Protein AF-A0A7S4QAC3-F1 (afdb_monomer)

Foldseek 3Di:
DVVVVVVVVVVVVVVVVVVVVVVVVVVVVVVVVVVVVVVVVVVVVVVVVVVVVVVVVVVVVVVVVVVVVVVVVVVVVVVVVVVVVVVVVVVVVVVVVVVVVVVVVVVVVVVVVVVVVVVVVVVVVVVVVVVVVVVVVVVVVVVVVVVVVVVVVVVVVVVVVVVVVVVVVVVVVVVVVVVVVVVVVVVVVVVVVVVVVVVVVVVVDPDDDAPCQLPLQKFWFLQCLVPVLQVVCVVLVHHQQDFQVVSLVSPQLVLQQQDQARNPRHGFYFQSNSDDDLLTMHGALEEEQEDSRDGSNQVSQQLVVVCVVVVHDSSNHGYHYCSRSDRVNVCVVCVVVVHHDDPVVVVVSLLCNQQVNQEYEYEQEALLARVCLQALSSLLSQLSQPLVPNVRHNYHYTYGPVNLVVVLVDVLVDPCVVVVSSLVNLLPRALVNHDDPDPVNSVVSCVVSCVRQRRVVSSVVSSVVSVVNVVVSVVVSVVVCVVVVSDD

Organism: NCBI:txid311494

Sequence (488 aa):
IAGLEAQLMEQHGAAEVAVESAAAARARLEASEGEKRNLQAHGMELRLRAEALEAQCTRESEVTRRARLEAEERAARVQVAEAELQRQRAAARAEAAEMECRLATCRENAARDLDCHKEAAGRVVQERSRVAAEAEARAKKAARLEEEEKKTAAAEAEVATRLLESEAVLARQHEATKVEMANYAERLQATQAQNAALEAKLDGCAHHFDPSWGDPLRGVSVHHLSAGLMERVKSAGLGSEHRVHEIELAICRTKGASVECPRDGKLGAAYVDTLHGRDHVGLATHLLSHSWDHRIGDVVEAMEEFCHDAGLDPRRTYIWLGFLCTNWARMSSRQEAGERRPFQEFQAEIMLRIQGIGKVLSLVGSWRAPECLSRLWCVAELCSAISLGREACQVTLLLQPAEHQRLRQQLRACNGDAIAAAWRAMQQFSLDTARSSSLEDRELLLRKIDEDQGLKNVGGTLTRHLLLWFAHLLGDTLQQLVAAGEVA

Structure (mmCIF, N/CA/C/O backbone):
data_AF-A0A7S4QAC3-F1
#
_entry.id   AF-A0A7S4QAC3-F1
#
loop_
_atom_site.group_PDB
_atom_site.id
_atom_site.type_symbol
_atom_site.label_atom_id
_atom_site.label_alt_id
_atom_site.label_comp_id
_atom_site.label_asym_id
_atom_site.label_entity_id
_atom_site.label_seq_id
_atom_site.pdbx_PDB_ins_code
_atom_site.Cartn_x
_atom_site.Cartn_y
_atom_site.Cartn_z
_atom_site.occupancy
_atom_site.B_iso_or_equiv
_atom_site.auth_seq_id
_atom_site.auth_comp_id
_atom_site.auth_asym_id
_atom_site.auth_atom_id
_atom_site.pdbx_PDB_model_num
ATOM 1 N N . ILE A 1 1 ? -74.826 -45.203 224.767 1.00 51.59 1 ILE A N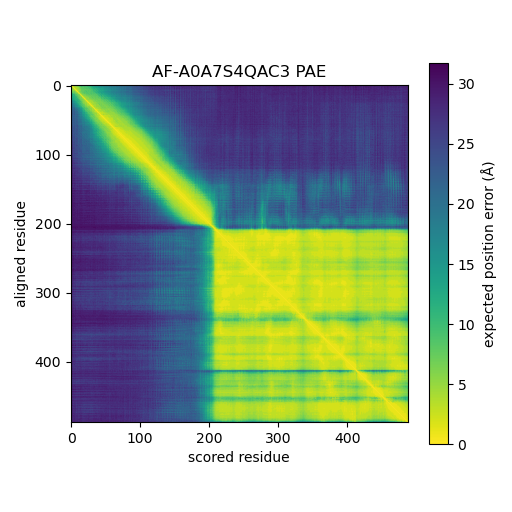 1
ATOM 2 C CA . ILE A 1 1 ? -75.674 -44.713 223.648 1.00 51.59 1 ILE A CA 1
ATOM 3 C C . ILE A 1 1 ? -75.099 -43.422 223.061 1.00 51.59 1 ILE A C 1
ATOM 5 O O . ILE A 1 1 ? -74.861 -43.411 221.865 1.00 51.59 1 ILE A O 1
ATOM 9 N N . ALA A 1 2 ? -74.665 -42.456 223.883 1.00 50.78 2 ALA A N 1
ATOM 10 C CA . ALA A 1 2 ? -73.867 -41.280 223.474 1.00 50.78 2 ALA A CA 1
ATOM 11 C C . ALA A 1 2 ? -72.526 -41.558 222.729 1.00 50.78 2 ALA A C 1
ATOM 13 O O . ALA A 1 2 ? -71.827 -40.626 222.361 1.00 50.78 2 ALA A O 1
ATOM 14 N N . GLY A 1 3 ? -72.144 -42.821 222.498 1.00 50.69 3 GLY A N 1
ATOM 15 C CA . GLY A 1 3 ? -70.965 -43.197 221.699 1.00 50.69 3 GLY A CA 1
ATOM 16 C C . GLY A 1 3 ? -71.278 -43.560 220.242 1.00 50.69 3 GLY A C 1
ATOM 17 O O . GLY A 1 3 ? -70.367 -43.600 219.426 1.00 50.69 3 GLY A O 1
ATOM 18 N N . LEU A 1 4 ? -72.550 -43.801 219.897 1.00 51.94 4 LEU A N 1
ATOM 19 C CA . LEU A 1 4 ? -72.959 -44.149 218.528 1.00 51.94 4 LEU A CA 1
ATOM 20 C C . LEU A 1 4 ? -73.254 -42.912 217.659 1.00 51.94 4 LEU A C 1
ATOM 22 O O . LEU A 1 4 ? -73.253 -43.018 216.438 1.00 51.94 4 LEU A O 1
ATOM 26 N N . GLU A 1 5 ? -73.426 -41.733 218.263 1.00 54.00 5 GLU A N 1
ATOM 27 C CA . GLU A 1 5 ? -73.627 -40.465 217.539 1.00 54.00 5 GLU A CA 1
ATOM 28 C C . GLU A 1 5 ? -72.320 -39.873 216.979 1.00 54.00 5 GLU A C 1
ATOM 30 O O . GLU A 1 5 ? -72.359 -39.100 216.027 1.00 54.00 5 GLU A O 1
ATOM 35 N N . ALA A 1 6 ? -71.153 -40.278 217.492 1.00 56.00 6 ALA A N 1
ATOM 36 C CA . ALA A 1 6 ? -69.864 -39.764 217.020 1.00 56.00 6 ALA A CA 1
ATOM 37 C C . ALA A 1 6 ? -69.339 -40.480 215.758 1.00 56.00 6 ALA A C 1
ATOM 39 O O . ALA A 1 6 ? -68.629 -39.873 214.965 1.00 56.00 6 ALA A O 1
ATOM 40 N N . GLN A 1 7 ? -69.712 -41.744 215.527 1.00 52.94 7 GLN A N 1
ATOM 41 C CA . GLN A 1 7 ? -69.170 -42.548 214.419 1.00 52.94 7 GLN A CA 1
ATOM 42 C C . GLN A 1 7 ? -69.950 -42.412 213.099 1.00 52.94 7 GLN A C 1
ATOM 44 O O . GLN A 1 7 ? -69.405 -42.699 212.035 1.00 52.94 7 GLN A O 1
ATOM 49 N N . LEU A 1 8 ? -71.205 -41.947 213.136 1.00 51.81 8 LEU A N 1
ATOM 50 C CA . LEU A 1 8 ? -72.026 -41.795 211.926 1.00 51.81 8 LEU A CA 1
ATOM 51 C C . LEU A 1 8 ? -71.772 -40.466 211.186 1.00 51.81 8 LEU A C 1
ATOM 53 O O . LEU A 1 8 ? -71.942 -40.397 209.972 1.00 51.81 8 LEU A O 1
ATOM 57 N N . MET A 1 9 ? -71.316 -39.426 211.894 1.00 55.16 9 MET A N 1
ATOM 58 C CA . MET A 1 9 ? -70.971 -38.125 211.299 1.00 55.16 9 MET A CA 1
ATOM 59 C C . MET A 1 9 ? -69.682 -38.180 210.461 1.00 55.16 9 MET A C 1
ATOM 61 O O . MET A 1 9 ? -69.537 -37.423 209.505 1.00 55.16 9 MET A O 1
ATOM 65 N N . GLU A 1 10 ? -68.761 -39.098 210.766 1.00 52.75 10 GLU A N 1
ATOM 66 C CA . GLU A 1 10 ? -67.464 -39.182 210.080 1.00 52.75 10 GLU A CA 1
ATOM 67 C C . GLU A 1 10 ? -67.541 -39.949 208.744 1.00 52.75 10 GLU A C 1
ATOM 69 O O . GLU A 1 10 ? -66.773 -39.676 207.824 1.00 52.75 10 GLU A O 1
ATOM 74 N N . GLN A 1 11 ? -68.515 -40.854 208.572 1.00 50.34 11 GLN A N 1
ATOM 75 C CA . GLN A 1 11 ? -68.641 -41.643 207.338 1.00 50.34 11 GLN A CA 1
ATOM 76 C C . GLN A 1 11 ? -69.409 -40.949 206.202 1.00 50.34 11 GLN A C 1
ATOM 78 O O . GLN A 1 11 ? -69.238 -41.336 205.047 1.00 50.34 11 GLN A O 1
ATOM 83 N N . HIS A 1 12 ? -70.190 -39.897 206.469 1.00 50.69 12 HIS A N 1
ATOM 84 C CA . HIS A 1 12 ? -70.908 -39.188 205.400 1.00 50.69 12 HIS A CA 1
ATOM 85 C C . HIS A 1 12 ? -70.096 -38.064 204.735 1.00 50.69 12 HIS A C 1
ATOM 87 O O . HIS A 1 12 ? -70.297 -37.804 203.549 1.00 50.69 12 HIS A O 1
ATOM 93 N N . GLY A 1 13 ? -69.116 -37.474 205.431 1.00 51.25 13 GLY A N 1
ATOM 94 C CA . GLY A 1 13 ? -68.234 -36.446 204.856 1.00 51.25 13 GLY A CA 1
ATOM 95 C C . GLY A 1 13 ? -67.302 -36.961 203.748 1.00 51.25 13 GLY A C 1
ATOM 96 O O . GLY A 1 13 ? -66.882 -36.196 202.884 1.00 51.25 13 GLY A O 1
ATOM 97 N N . ALA A 1 14 ? -67.015 -38.267 203.712 1.00 50.25 14 ALA A N 1
ATOM 98 C CA . ALA A 1 14 ? -66.154 -38.866 202.689 1.00 50.25 14 ALA A CA 1
ATOM 99 C C . ALA A 1 14 ? -66.867 -39.122 201.344 1.00 50.25 14 ALA A C 1
ATOM 101 O O . ALA A 1 14 ? -66.206 -39.234 200.312 1.00 50.25 14 ALA A O 1
ATOM 102 N N . ALA A 1 15 ? -68.204 -39.197 201.326 1.00 52.09 15 ALA A N 1
ATOM 103 C CA . ALA A 1 15 ? -68.964 -39.468 200.103 1.00 52.09 15 ALA A CA 1
ATOM 104 C C . ALA A 1 15 ? -69.148 -38.218 199.220 1.00 52.09 15 ALA A C 1
ATOM 106 O O . ALA A 1 15 ? -69.211 -38.336 197.998 1.00 52.09 15 ALA A O 1
ATOM 107 N N . GLU A 1 16 ? -69.179 -37.021 199.810 1.00 51.06 16 GLU A N 1
ATOM 108 C CA . GLU A 1 16 ? -69.412 -35.769 199.074 1.00 51.06 16 GLU A CA 1
ATOM 109 C C . GLU A 1 16 ? -68.181 -35.326 198.262 1.00 51.06 16 GLU A C 1
ATOM 111 O O . GLU A 1 16 ? -68.302 -34.926 197.103 1.00 51.06 16 GLU A O 1
ATOM 116 N N . VAL A 1 17 ? -66.973 -35.540 198.798 1.00 57.59 17 VAL A N 1
ATOM 117 C CA . VAL A 1 17 ? -65.708 -35.209 198.111 1.00 57.59 17 VAL A CA 1
ATOM 118 C C . VAL A 1 17 ? -65.486 -36.072 196.853 1.00 57.59 17 VAL A C 1
ATOM 120 O O . VAL A 1 17 ? -64.860 -35.632 195.885 1.00 57.59 17 VAL A O 1
ATOM 123 N N . ALA A 1 18 ? -66.036 -37.291 196.810 1.00 55.91 18 ALA A N 1
ATOM 124 C CA . ALA A 1 18 ? -65.926 -38.170 195.644 1.00 55.91 18 ALA A CA 1
ATOM 125 C C . ALA A 1 18 ? -66.819 -37.728 194.465 1.00 55.91 18 ALA A C 1
ATOM 127 O O . ALA A 1 18 ? -66.463 -37.963 193.307 1.00 55.91 18 ALA A O 1
ATOM 128 N N . VAL A 1 19 ? -67.944 -37.054 194.733 1.00 58.47 19 VAL A N 1
ATOM 129 C CA . VAL A 1 19 ? -68.873 -36.585 193.689 1.00 58.47 19 VAL A CA 1
ATOM 130 C C . VAL A 1 19 ? -68.345 -35.322 192.997 1.00 58.47 19 VAL A C 1
ATOM 132 O O . VAL A 1 19 ? -68.419 -35.228 191.770 1.00 58.47 19 VAL A O 1
ATOM 135 N N . GLU A 1 20 ? -67.717 -34.395 193.730 1.00 57.16 20 GLU A N 1
ATOM 136 C CA . GLU A 1 20 ? -67.119 -33.187 193.131 1.00 57.16 20 GLU A CA 1
ATOM 137 C C . GLU A 1 20 ? -65.910 -33.501 192.227 1.00 57.16 20 GLU A C 1
ATOM 139 O O . GLU A 1 20 ? -65.733 -32.882 191.173 1.00 57.16 20 GLU A O 1
ATOM 144 N N . SER A 1 21 ? -65.116 -34.524 192.567 1.00 55.69 21 SER A N 1
ATOM 145 C CA . SER A 1 21 ? -63.959 -34.944 191.760 1.00 55.69 21 SER A CA 1
ATOM 146 C C . SER A 1 21 ? -64.363 -35.547 190.401 1.00 55.69 21 SER A C 1
ATOM 148 O O . SER A 1 21 ? -63.720 -35.291 189.376 1.00 55.69 21 SER A O 1
ATOM 150 N N . ALA A 1 22 ? -65.484 -36.277 190.345 1.00 57.09 22 ALA A N 1
ATOM 151 C CA . ALA A 1 22 ? -66.006 -36.848 189.101 1.00 57.09 22 ALA A CA 1
ATOM 152 C C . ALA A 1 22 ? -66.563 -35.777 188.138 1.00 57.09 22 ALA A C 1
ATOM 154 O O . ALA A 1 22 ? -66.416 -35.903 186.918 1.00 57.09 22 ALA A O 1
ATOM 155 N N . ALA A 1 23 ? -67.146 -34.692 188.664 1.00 58.56 23 ALA A N 1
ATOM 156 C CA . ALA A 1 23 ? -67.636 -33.576 187.853 1.00 58.56 23 ALA A CA 1
ATOM 157 C C . ALA A 1 23 ? -66.485 -32.787 187.192 1.00 58.56 23 ALA A C 1
ATOM 159 O O . ALA A 1 23 ? -66.564 -32.442 186.010 1.00 58.56 23 ALA A O 1
ATOM 160 N N . ALA A 1 24 ? -65.374 -32.581 187.909 1.00 59.12 24 ALA A N 1
ATOM 161 C CA . ALA A 1 24 ? -64.202 -31.876 187.384 1.00 59.12 24 ALA A CA 1
ATOM 162 C C . ALA A 1 24 ? -63.477 -32.647 186.259 1.00 59.12 24 ALA A C 1
ATOM 164 O O . ALA A 1 24 ? -62.939 -32.034 185.333 1.00 59.12 24 ALA A O 1
ATOM 165 N N . ALA A 1 25 ? -63.480 -33.985 186.299 1.00 59.16 25 ALA A N 1
ATOM 166 C CA . ALA A 1 25 ? -62.875 -34.814 185.254 1.00 59.16 25 ALA A CA 1
ATOM 167 C C . ALA A 1 25 ? -63.667 -34.776 183.932 1.00 59.16 25 ALA A C 1
ATOM 169 O O . ALA A 1 25 ? -63.069 -34.750 182.854 1.00 59.16 25 ALA A O 1
ATOM 170 N N . ARG A 1 26 ? -65.005 -34.711 184.001 1.00 62.12 26 ARG A N 1
ATOM 171 C CA . ARG A 1 26 ? -65.877 -34.693 182.814 1.00 62.12 26 ARG A CA 1
ATOM 172 C C . ARG A 1 26 ? -65.763 -33.383 182.025 1.00 62.12 26 ARG A C 1
ATOM 174 O O . ARG A 1 26 ? -65.645 -33.420 180.804 1.00 62.12 26 ARG A O 1
ATOM 181 N N . ALA A 1 27 ? -65.661 -32.250 182.723 1.00 61.59 27 ALA A N 1
ATOM 182 C CA . ALA A 1 27 ? -65.486 -30.936 182.098 1.00 61.59 27 ALA A CA 1
ATOM 183 C C . ALA A 1 27 ? -64.154 -30.798 181.327 1.00 61.59 27 ALA A C 1
ATOM 185 O O . ALA A 1 27 ? -64.095 -30.132 180.293 1.00 61.59 27 ALA A O 1
ATOM 186 N N . ARG A 1 28 ? -63.076 -31.456 181.787 1.00 63.94 28 ARG A N 1
ATOM 187 C CA . ARG A 1 28 ? -61.772 -31.432 181.094 1.00 63.94 28 ARG A CA 1
ATOM 188 C C . ARG A 1 28 ? -61.773 -32.239 179.793 1.00 63.94 28 ARG A C 1
ATOM 190 O O . ARG A 1 28 ? -61.065 -31.870 178.860 1.00 63.94 28 ARG A O 1
ATOM 197 N N . LEU A 1 29 ? -62.567 -33.310 179.717 1.00 60.97 29 LEU A N 1
ATOM 198 C CA . LEU A 1 29 ? -62.671 -34.128 178.506 1.00 60.97 29 LEU A CA 1
ATOM 199 C C . LEU A 1 29 ? -63.450 -33.396 177.400 1.00 60.97 29 LEU A C 1
ATOM 201 O O . LEU A 1 29 ? -63.013 -33.371 176.252 1.00 60.97 29 LEU A O 1
ATOM 205 N N . GLU A 1 30 ? -64.551 -32.731 177.759 1.00 64.88 30 GLU A N 1
ATOM 206 C CA . GLU A 1 30 ? -65.382 -31.975 176.810 1.00 64.88 30 GLU A CA 1
ATOM 207 C C . GLU A 1 30 ? -64.646 -30.751 176.233 1.00 64.88 30 GLU A C 1
ATOM 209 O O . GLU A 1 30 ? -64.764 -30.463 175.039 1.00 64.88 30 GLU A O 1
ATOM 214 N N . ALA A 1 31 ? -63.804 -30.081 177.031 1.00 62.00 31 ALA A N 1
ATOM 215 C CA . ALA A 1 31 ? -62.951 -28.994 176.545 1.00 62.00 31 ALA A CA 1
ATOM 216 C C . ALA A 1 31 ? -61.901 -29.476 175.518 1.00 62.00 31 ALA A C 1
ATOM 218 O O . ALA A 1 31 ? -61.673 -28.812 174.505 1.00 62.00 31 ALA A O 1
ATOM 219 N N . SER A 1 32 ? -61.312 -30.660 175.733 1.00 64.00 32 SER A N 1
ATOM 220 C CA . SER A 1 32 ? -60.318 -31.250 174.823 1.00 64.00 32 SER A CA 1
ATOM 221 C C . SER A 1 32 ? -60.924 -31.682 173.480 1.00 64.00 32 SER A C 1
ATOM 223 O O . SER A 1 32 ? -60.306 -31.500 172.427 1.00 64.00 32 SER A O 1
ATOM 225 N N . GLU A 1 33 ? -62.153 -32.207 173.479 1.00 64.50 33 GLU A N 1
ATOM 226 C CA . GLU A 1 33 ? -62.842 -32.579 172.238 1.00 64.50 33 GLU A CA 1
ATOM 227 C C . GLU A 1 33 ? -63.283 -31.360 171.411 1.00 64.50 33 GLU A C 1
ATOM 229 O O . GLU A 1 33 ? -63.242 -31.409 170.176 1.00 64.50 33 GLU A O 1
ATOM 234 N N . GLY A 1 34 ? -63.642 -30.249 172.064 1.00 63.84 34 GLY A N 1
ATOM 235 C CA . GLY A 1 34 ? -63.951 -28.982 171.394 1.00 63.84 34 GLY A CA 1
ATOM 236 C C . GLY A 1 34 ? -62.744 -28.385 170.661 1.00 63.84 34 GLY A C 1
ATOM 237 O O . GLY A 1 34 ? -62.855 -27.971 169.504 1.00 63.84 34 GLY A O 1
ATOM 238 N N . GLU A 1 35 ? -61.568 -28.415 171.289 1.00 65.25 35 GLU A N 1
ATOM 239 C CA . GLU A 1 35 ? -60.322 -27.906 170.700 1.00 65.25 35 GLU A CA 1
ATOM 240 C C . GLU A 1 35 ? -59.874 -28.749 169.492 1.00 65.25 35 GLU A C 1
ATOM 242 O O . GLU A 1 35 ? -59.472 -28.217 168.453 1.00 65.25 35 GLU A O 1
ATOM 247 N N . LYS A 1 36 ? -60.061 -30.074 169.567 1.00 61.56 36 LYS A N 1
ATOM 248 C CA . LYS A 1 36 ? -59.749 -31.002 168.470 1.00 61.56 36 LYS A CA 1
ATOM 249 C C . LYS A 1 36 ? -60.641 -30.786 167.239 1.00 61.56 36 LYS A C 1
ATOM 251 O O . LYS A 1 36 ? -60.153 -30.872 166.111 1.00 61.56 36 LYS A O 1
ATOM 256 N N . ARG A 1 37 ? -61.926 -30.458 167.440 1.00 67.06 37 ARG A N 1
ATOM 257 C CA . ARG A 1 37 ? -62.859 -30.119 166.346 1.00 67.06 37 ARG A CA 1
ATOM 258 C C . ARG A 1 37 ? -62.515 -28.782 165.688 1.00 67.06 37 ARG A C 1
ATOM 260 O O . ARG A 1 37 ? -62.555 -28.696 164.462 1.00 67.06 37 ARG A O 1
ATOM 267 N N . ASN A 1 38 ? -62.108 -27.776 166.465 1.00 64.81 38 ASN A N 1
ATOM 268 C CA . ASN A 1 38 ? -61.685 -26.482 165.918 1.00 64.81 38 ASN A CA 1
ATOM 269 C C . ASN A 1 38 ? -60.396 -26.588 165.088 1.00 64.81 38 ASN A C 1
ATOM 271 O O . ASN A 1 38 ? -60.313 -26.009 164.005 1.00 64.81 38 ASN A O 1
ATOM 275 N N . LEU A 1 39 ? -59.419 -27.385 165.533 1.00 66.81 39 LEU A N 1
ATOM 276 C CA . LEU A 1 39 ? -58.182 -27.613 164.775 1.00 66.81 39 LEU A CA 1
ATOM 277 C C . LEU A 1 39 ? -58.425 -28.381 163.463 1.00 66.81 39 LEU A C 1
ATOM 279 O O . LEU A 1 39 ? -57.801 -28.068 162.449 1.00 66.81 39 LEU A O 1
ATOM 283 N N . GLN A 1 40 ? -59.359 -29.342 163.442 1.00 67.56 40 GLN A N 1
ATOM 284 C CA . GLN A 1 40 ? -59.751 -30.029 162.204 1.00 67.56 40 GLN A CA 1
ATOM 285 C C . GLN A 1 40 ? -60.480 -29.106 161.218 1.00 67.56 40 GLN A C 1
ATOM 287 O O . GLN A 1 40 ? -60.179 -29.149 160.024 1.00 67.56 40 GLN A O 1
ATOM 292 N N . ALA A 1 41 ? -61.389 -28.250 161.697 1.00 68.00 41 ALA A N 1
ATOM 293 C CA . ALA A 1 41 ? -62.085 -27.283 160.848 1.00 68.00 41 ALA A CA 1
ATOM 294 C C . ALA A 1 41 ? -61.111 -26.258 160.237 1.00 68.00 41 ALA A C 1
ATOM 296 O O . ALA A 1 41 ? -61.147 -26.014 159.031 1.00 68.00 41 ALA A O 1
ATOM 297 N N . HIS A 1 42 ? -60.173 -25.739 161.037 1.00 70.12 42 HIS A N 1
ATOM 298 C CA . HIS A 1 42 ? -59.174 -24.780 160.563 1.00 70.12 42 HIS A CA 1
ATOM 299 C C . HIS A 1 42 ? -58.178 -25.403 159.567 1.00 70.12 42 HIS A C 1
ATOM 301 O O . HIS A 1 42 ? -57.817 -24.784 158.566 1.00 70.12 42 HIS A O 1
ATOM 307 N N . GLY A 1 43 ? -57.784 -26.666 159.777 1.00 68.38 43 GLY A N 1
ATOM 308 C CA . GLY A 1 43 ? -56.949 -27.403 158.824 1.00 68.38 43 GLY A CA 1
ATOM 309 C C . GLY A 1 43 ? -57.633 -27.644 157.470 1.00 68.38 43 GLY A C 1
ATOM 310 O O . GLY A 1 43 ? -56.972 -27.615 156.430 1.00 68.38 43 GLY A O 1
ATOM 311 N N . MET A 1 44 ? -58.954 -27.842 157.464 1.00 73.62 44 MET A N 1
ATOM 312 C CA . MET A 1 44 ? -59.734 -28.012 156.234 1.00 73.62 44 MET A CA 1
ATOM 313 C C . MET A 1 44 ? -59.889 -26.689 155.469 1.00 73.62 44 MET A C 1
ATOM 315 O O . MET A 1 44 ? -59.743 -26.668 154.247 1.00 73.62 44 MET A O 1
ATOM 319 N N . GLU A 1 45 ? -60.093 -25.577 156.179 1.00 77.50 45 GLU A N 1
ATOM 320 C CA . GLU A 1 45 ? -60.160 -24.236 155.585 1.00 77.50 45 GLU A CA 1
ATOM 321 C C . GLU A 1 45 ? -58.830 -23.828 154.927 1.00 77.50 45 GLU A C 1
ATOM 323 O O . GLU A 1 45 ? -58.819 -23.312 153.808 1.00 77.50 45 GLU A O 1
ATOM 328 N N . LEU A 1 46 ? -57.695 -24.123 155.572 1.00 74.31 46 LEU A N 1
ATOM 329 C CA . LEU A 1 46 ? -56.368 -23.845 155.014 1.00 74.31 46 LEU A CA 1
ATOM 330 C C . LEU A 1 46 ? -56.064 -24.681 153.762 1.00 74.31 46 LEU A C 1
ATOM 332 O O . LEU A 1 46 ? -55.469 -24.151 152.823 1.00 74.31 46 LEU A O 1
ATOM 336 N N . ARG A 1 47 ? -56.507 -25.947 153.702 1.00 73.69 47 ARG A N 1
ATOM 337 C CA . ARG A 1 47 ? -56.391 -26.769 152.481 1.00 73.69 47 ARG A CA 1
ATOM 338 C C . ARG A 1 47 ? -57.206 -26.200 151.327 1.00 73.69 47 ARG A C 1
ATOM 340 O O . ARG A 1 47 ? -56.660 -26.032 150.243 1.00 73.69 47 ARG A O 1
ATOM 347 N N . LEU A 1 48 ? -58.463 -25.831 151.572 1.00 77.06 48 LEU A N 1
ATOM 348 C CA . LEU A 1 48 ? -59.317 -25.232 150.542 1.00 77.06 48 LEU A CA 1
ATOM 349 C C . LEU A 1 48 ? -58.753 -23.894 150.038 1.00 77.06 48 LEU A C 1
ATOM 351 O O . LEU A 1 48 ? -58.826 -23.603 148.845 1.00 77.06 48 LEU A O 1
ATOM 355 N N . ARG A 1 49 ? -58.135 -23.092 150.917 1.00 74.19 49 ARG A N 1
ATOM 356 C CA . ARG A 1 49 ? -57.434 -21.860 150.517 1.00 74.19 49 ARG A CA 1
ATOM 357 C C . ARG A 1 49 ? -56.180 -22.127 149.686 1.00 74.19 49 ARG A C 1
ATOM 359 O O . ARG A 1 49 ? -55.942 -21.393 148.731 1.00 74.19 49 ARG A O 1
ATOM 366 N N . ALA A 1 50 ? -55.397 -23.148 150.029 1.00 71.31 50 ALA A N 1
ATOM 367 C CA . ALA A 1 50 ? -54.215 -23.531 149.261 1.00 71.31 50 ALA A CA 1
ATOM 368 C C . ALA A 1 50 ? -54.595 -24.025 147.854 1.00 71.31 50 ALA A C 1
ATOM 370 O O . ALA A 1 50 ? -54.041 -23.537 146.873 1.00 71.31 50 ALA A O 1
ATOM 371 N N . GLU A 1 51 ? -55.608 -24.891 147.747 1.00 76.38 51 GLU A N 1
ATOM 372 C CA . GLU A 1 51 ? -56.130 -25.381 146.463 1.00 76.38 51 GLU A CA 1
ATOM 373 C C . GLU A 1 51 ? -56.719 -24.243 145.610 1.00 76.38 51 GLU A C 1
ATOM 375 O O . GLU A 1 51 ? -56.507 -24.189 144.397 1.00 76.38 51 GLU A O 1
ATOM 380 N N . ALA A 1 52 ? -57.411 -23.279 146.231 1.00 72.75 52 ALA A N 1
ATOM 381 C CA . ALA A 1 52 ? -57.934 -22.108 145.530 1.00 72.75 52 ALA A CA 1
ATOM 382 C C . ALA A 1 52 ? -56.819 -21.195 144.985 1.00 72.75 52 ALA A C 1
ATOM 384 O O . ALA A 1 52 ? -56.923 -20.716 143.854 1.00 72.75 52 ALA A O 1
ATOM 385 N N . LEU A 1 53 ? -55.746 -20.979 145.755 1.00 74.38 53 LEU A N 1
ATOM 386 C CA . LEU A 1 53 ? -54.586 -20.189 145.325 1.00 74.38 53 LEU A CA 1
ATOM 387 C C . LEU A 1 53 ? -53.792 -20.890 144.217 1.00 74.38 53 LEU A C 1
ATOM 389 O O . LEU A 1 53 ? -53.367 -20.239 143.264 1.00 74.38 53 LEU A O 1
ATOM 393 N N . GLU A 1 54 ? -53.641 -22.212 144.284 1.00 72.88 54 GLU A N 1
ATOM 394 C CA . GLU A 1 54 ? -52.983 -23.004 143.241 1.00 72.88 54 GLU A CA 1
ATOM 395 C C . GLU A 1 54 ? -53.797 -22.995 141.934 1.00 72.88 54 GLU A C 1
ATOM 397 O O . GLU A 1 54 ? -53.256 -22.767 140.847 1.00 72.88 54 GLU A O 1
ATOM 402 N N . ALA A 1 55 ? -55.126 -23.102 142.031 1.00 71.50 55 ALA A N 1
ATOM 403 C CA . ALA A 1 55 ? -56.032 -22.957 140.892 1.00 71.50 55 ALA A CA 1
ATOM 404 C C . ALA A 1 55 ? -56.060 -21.525 140.319 1.00 71.50 55 ALA A C 1
ATOM 406 O O . ALA A 1 55 ? -56.325 -21.347 139.126 1.00 71.50 55 ALA A O 1
ATOM 407 N N . GLN A 1 56 ? -55.814 -20.499 141.140 1.00 75.62 56 GLN A N 1
ATOM 408 C CA . GLN A 1 56 ? -55.694 -19.112 140.685 1.00 75.62 56 GLN A CA 1
ATOM 409 C C . GLN A 1 56 ? -54.357 -18.874 139.970 1.00 75.62 56 GLN A C 1
ATOM 411 O O . GLN A 1 56 ? -54.351 -18.351 138.857 1.00 75.62 56 GLN A O 1
ATOM 416 N N . CYS A 1 57 ? -53.246 -19.343 140.543 1.00 72.00 57 CYS A N 1
ATOM 417 C CA . CYS A 1 57 ? -51.911 -19.240 139.951 1.00 72.00 57 CYS A CA 1
ATOM 418 C C . CYS A 1 57 ? -51.835 -19.964 138.594 1.00 72.00 57 CYS A C 1
ATOM 420 O O . CYS A 1 57 ? -51.284 -19.443 137.622 1.00 72.00 57 CYS A O 1
ATOM 422 N N . THR A 1 58 ? -52.482 -21.129 138.484 1.00 74.12 58 THR A N 1
ATOM 423 C CA . THR A 1 58 ? -52.562 -21.882 137.223 1.00 74.12 58 THR A CA 1
ATOM 424 C C . THR A 1 58 ? -53.337 -21.104 136.153 1.00 74.12 58 THR A C 1
ATOM 426 O O . THR A 1 58 ? -52.878 -20.996 135.016 1.00 74.12 58 THR A O 1
ATOM 429 N N . ARG A 1 59 ? -54.464 -20.474 136.516 1.00 74.88 59 ARG A N 1
ATOM 430 C CA . ARG A 1 59 ? -55.253 -19.639 135.595 1.00 74.88 59 ARG A CA 1
ATOM 431 C C . ARG A 1 59 ? -54.503 -18.383 135.149 1.00 74.88 59 ARG A C 1
ATOM 433 O O . ARG A 1 59 ? -54.534 -18.052 133.967 1.00 74.88 59 ARG A O 1
ATOM 440 N N . GLU A 1 60 ? -53.801 -17.706 136.053 1.00 73.69 60 GLU A N 1
ATOM 441 C CA . GLU A 1 60 ? -52.989 -16.527 135.717 1.00 73.69 60 GLU A CA 1
ATOM 442 C C . GLU A 1 60 ? -51.802 -16.892 134.804 1.00 73.69 60 GLU A C 1
ATOM 444 O O . GLU A 1 60 ? -51.508 -16.177 133.838 1.00 73.69 60 GLU A O 1
ATOM 449 N N . SER A 1 61 ? -51.179 -18.053 135.032 1.00 75.81 61 SER A N 1
ATOM 450 C CA . SER A 1 61 ? -50.131 -18.608 134.166 1.00 75.81 61 SER A CA 1
ATOM 451 C C . SER A 1 61 ? -50.651 -18.946 132.761 1.00 75.81 61 SER A C 1
ATOM 453 O O . SER A 1 61 ? -50.024 -18.592 131.758 1.00 75.81 61 SER A O 1
ATOM 455 N N . GLU A 1 62 ? -51.837 -19.551 132.653 1.00 78.56 62 GLU A N 1
ATOM 456 C CA . GLU A 1 62 ? -52.458 -19.866 131.361 1.00 78.56 62 GLU A CA 1
ATOM 457 C C . GLU A 1 62 ? -52.874 -18.618 130.578 1.00 78.56 62 GLU A C 1
ATOM 459 O O . GLU A 1 62 ? -52.639 -18.555 129.368 1.00 78.56 62 GLU A O 1
ATOM 464 N N . VAL A 1 63 ? -53.434 -17.606 131.250 1.00 80.00 63 VAL A N 1
ATOM 465 C CA . VAL A 1 63 ? -53.775 -16.316 130.629 1.00 80.00 63 VAL A CA 1
ATOM 466 C C . VAL A 1 63 ? -52.516 -15.627 130.103 1.00 80.00 63 VAL A C 1
ATOM 468 O O . VAL A 1 63 ? -52.496 -15.172 128.959 1.00 80.00 63 VAL A O 1
ATOM 471 N N . THR A 1 64 ? -51.434 -15.625 130.885 1.00 77.88 64 THR A N 1
ATOM 472 C CA . THR A 1 64 ? -50.148 -15.042 130.474 1.00 77.88 64 THR A CA 1
ATOM 473 C C . THR A 1 64 ? -49.539 -15.800 129.292 1.00 77.88 64 THR A C 1
ATOM 475 O O . THR A 1 64 ? -49.067 -15.188 128.331 1.00 77.88 64 THR A O 1
ATOM 478 N N . ARG A 1 65 ? -49.603 -17.139 129.302 1.00 80.75 65 ARG A N 1
ATOM 479 C CA . ARG A 1 65 ? -49.134 -17.976 128.188 1.00 80.75 65 ARG A CA 1
ATOM 480 C C . ARG A 1 65 ? -49.934 -17.719 126.911 1.00 80.75 65 ARG A C 1
ATOM 482 O O . ARG A 1 65 ? -49.348 -17.623 125.835 1.00 80.75 65 ARG A O 1
ATOM 489 N N . ARG A 1 66 ? -51.257 -17.579 127.023 1.00 82.44 66 ARG A N 1
ATOM 490 C CA . ARG A 1 66 ? -52.143 -17.301 125.886 1.00 82.44 66 ARG A CA 1
ATOM 491 C C . ARG A 1 66 ? -51.896 -15.909 125.305 1.00 82.44 66 ARG A C 1
ATOM 493 O O . ARG A 1 66 ? -51.749 -15.789 124.095 1.00 82.44 66 ARG A O 1
ATOM 500 N N . ALA A 1 67 ? -51.735 -14.893 126.153 1.00 80.44 67 ALA A N 1
ATOM 501 C CA . ALA A 1 67 ? -51.386 -13.540 125.721 1.00 80.44 67 ALA A CA 1
ATOM 502 C C . ALA A 1 67 ? -50.023 -13.488 125.006 1.00 80.44 67 ALA A C 1
ATOM 504 O O . ALA A 1 67 ? -49.876 -12.789 124.004 1.00 80.44 67 ALA A O 1
ATOM 505 N N . ARG A 1 68 ? -49.035 -14.263 125.476 1.00 82.69 68 ARG A N 1
ATOM 506 C CA . ARG A 1 68 ? -47.724 -14.367 124.823 1.00 82.69 68 ARG A CA 1
ATOM 507 C C . ARG A 1 68 ? -47.810 -15.025 123.444 1.00 82.69 68 ARG A C 1
ATOM 509 O O . ARG A 1 68 ? -47.234 -14.496 122.501 1.00 82.69 68 ARG A O 1
ATOM 516 N N . LEU A 1 69 ? -48.562 -16.119 123.312 1.00 84.44 69 LEU A N 1
ATOM 517 C CA . LEU A 1 69 ? -48.778 -16.784 122.021 1.00 84.44 69 LEU A CA 1
ATOM 518 C C . LEU A 1 69 ? -49.522 -15.881 121.027 1.00 84.44 69 LEU A C 1
ATOM 520 O O . LEU A 1 69 ? -49.131 -15.799 119.868 1.00 84.44 69 LEU A O 1
ATOM 524 N N . GLU A 1 70 ? -50.542 -15.147 121.478 1.00 86.56 70 GLU A N 1
ATOM 525 C CA . GLU A 1 70 ? -51.254 -14.181 120.632 1.00 86.56 70 GLU A CA 1
ATOM 526 C C . GLU A 1 70 ? -50.352 -13.010 120.202 1.00 86.56 70 GLU A C 1
ATOM 528 O O . GLU A 1 70 ? -50.464 -12.523 119.075 1.00 86.56 70 GLU A O 1
ATOM 533 N N . ALA A 1 71 ? -49.436 -12.561 121.065 1.00 81.69 71 ALA A N 1
ATOM 534 C CA . ALA A 1 71 ? -48.450 -11.539 120.721 1.00 81.69 71 ALA A CA 1
ATOM 535 C C . ALA A 1 71 ? -47.412 -12.052 119.707 1.00 81.69 71 ALA A C 1
ATOM 537 O O . ALA A 1 71 ? -47.102 -11.346 118.747 1.00 81.69 71 ALA A O 1
ATOM 538 N N . GLU A 1 72 ? -46.917 -13.281 119.880 1.00 85.62 72 GLU A N 1
ATOM 539 C CA . GLU A 1 72 ? -45.994 -13.937 118.945 1.00 85.62 72 GLU A CA 1
ATOM 540 C C . GLU A 1 72 ? -46.661 -14.174 117.577 1.00 85.62 72 GLU A C 1
ATOM 542 O O . GLU A 1 72 ? -46.064 -13.884 116.539 1.00 85.62 72 GLU A O 1
ATOM 547 N N . GLU A 1 73 ? -47.931 -14.589 117.549 1.00 88.06 73 GLU A N 1
ATOM 548 C CA . GLU A 1 73 ? -48.692 -14.759 116.307 1.00 88.06 73 GLU A CA 1
ATOM 549 C C . GLU A 1 73 ? -48.933 -13.418 115.592 1.00 88.06 73 GLU A C 1
ATOM 551 O O . GLU A 1 73 ? -48.779 -13.320 114.371 1.00 88.06 73 GLU A O 1
ATOM 556 N N . ARG A 1 74 ? -49.260 -12.350 116.333 1.00 86.38 74 ARG A N 1
ATOM 557 C CA . ARG A 1 74 ? -49.382 -10.998 115.760 1.00 86.38 74 ARG A CA 1
ATOM 558 C C . ARG A 1 74 ? -48.052 -10.501 115.200 1.00 86.38 74 ARG A C 1
ATOM 560 O O . ARG A 1 74 ? -48.043 -9.956 114.098 1.00 86.38 74 ARG A O 1
ATOM 567 N N . ALA A 1 75 ? -46.945 -10.718 115.907 1.00 84.50 75 ALA A N 1
ATOM 568 C CA . ALA A 1 75 ? -45.614 -10.348 115.432 1.00 84.50 75 ALA A CA 1
ATOM 569 C C . ALA A 1 75 ? -45.242 -11.103 114.144 1.00 84.50 75 ALA A C 1
ATOM 571 O O . ALA A 1 75 ? -44.768 -10.487 113.190 1.00 84.50 75 ALA A O 1
ATOM 572 N N . ALA A 1 76 ? -45.538 -12.405 114.067 1.00 85.12 76 ALA A N 1
ATOM 573 C CA . ALA A 1 76 ? -45.317 -13.202 112.863 1.00 85.12 76 ALA A CA 1
ATOM 574 C C . ALA A 1 76 ? -46.154 -12.699 111.671 1.00 85.12 76 ALA A C 1
ATOM 576 O O . ALA A 1 76 ? -45.637 -12.572 110.561 1.00 85.12 76 ALA A O 1
ATOM 577 N N . ARG A 1 77 ? -47.427 -12.337 111.891 1.00 88.19 77 ARG A N 1
ATOM 578 C CA . ARG A 1 77 ? -48.286 -11.759 110.839 1.00 88.19 77 ARG A CA 1
ATOM 579 C C . ARG A 1 77 ? -47.759 -10.416 110.329 1.00 88.19 77 ARG A C 1
ATOM 581 O O . ARG A 1 77 ? -47.796 -10.177 109.125 1.00 88.19 77 ARG A O 1
ATOM 588 N N . VAL A 1 78 ? -47.240 -9.564 111.217 1.00 87.50 78 VAL A N 1
ATOM 589 C CA . VAL A 1 78 ? -46.613 -8.288 110.830 1.00 87.50 78 VAL A CA 1
ATOM 590 C C . VAL A 1 78 ? -45.352 -8.531 110.001 1.00 87.50 78 VAL A C 1
ATOM 592 O O . VAL A 1 78 ? -45.209 -7.923 108.946 1.00 87.50 78 VAL A O 1
ATOM 595 N N . GLN A 1 79 ? -44.490 -9.471 110.399 1.00 86.88 79 GLN A N 1
ATOM 596 C CA . GLN A 1 79 ? -43.285 -9.806 109.630 1.00 86.88 79 GLN A CA 1
ATOM 597 C C . GLN A 1 79 ? -43.606 -10.335 108.225 1.00 86.88 79 GLN A C 1
ATOM 599 O O . GLN A 1 79 ? -42.942 -9.961 107.258 1.00 86.88 79 GLN A O 1
ATOM 604 N N . VAL A 1 80 ? -44.640 -11.172 108.088 1.00 87.50 80 VAL A N 1
ATOM 605 C CA . VAL A 1 80 ? -45.095 -11.659 106.775 1.00 87.50 80 VAL A CA 1
ATOM 606 C C . VAL A 1 80 ? -45.617 -10.503 105.916 1.00 87.50 80 VAL A C 1
ATOM 608 O O . VAL A 1 80 ? -45.221 -10.387 104.756 1.00 87.50 80 VAL A O 1
ATOM 611 N N . ALA A 1 81 ? -46.430 -9.609 106.485 1.00 86.50 81 ALA A N 1
ATOM 612 C CA . ALA A 1 81 ? -46.949 -8.440 105.775 1.00 86.50 81 ALA A CA 1
ATOM 613 C C . ALA A 1 81 ? -45.836 -7.460 105.351 1.00 86.50 81 ALA A C 1
ATOM 615 O O . ALA A 1 81 ? -45.865 -6.928 104.240 1.00 86.50 81 ALA A O 1
ATOM 616 N N . GLU A 1 82 ? -44.824 -7.242 106.194 1.00 89.88 82 GLU A N 1
ATOM 617 C CA . GLU A 1 82 ? -43.662 -6.412 105.858 1.00 89.88 82 GLU A CA 1
ATOM 618 C C . GLU A 1 82 ? -42.823 -7.028 104.734 1.00 89.88 82 GLU A C 1
ATOM 620 O O . GLU A 1 82 ? -42.425 -6.318 103.805 1.00 89.88 82 GLU A O 1
ATOM 625 N N . ALA A 1 83 ? -42.594 -8.343 104.768 1.00 87.00 83 ALA A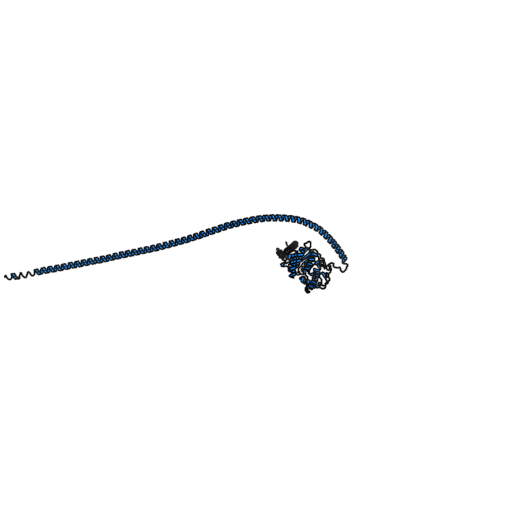 N 1
ATOM 626 C CA . ALA A 1 83 ? -41.881 -9.051 103.708 1.00 87.00 83 ALA A CA 1
ATOM 627 C C . ALA A 1 83 ? -42.639 -8.988 102.370 1.00 87.00 83 ALA A C 1
ATOM 629 O O . ALA A 1 83 ? -42.030 -8.807 101.312 1.00 87.00 83 ALA A O 1
ATOM 630 N N . GLU A 1 84 ? -43.967 -9.093 102.399 1.00 90.31 84 GLU A N 1
ATOM 631 C CA . GLU A 1 84 ? -44.808 -8.980 101.209 1.00 90.31 84 GLU A CA 1
ATOM 632 C C . GLU A 1 84 ? -44.807 -7.554 100.640 1.00 90.31 84 GLU A C 1
ATOM 634 O O . GLU A 1 84 ? -44.601 -7.367 99.438 1.00 90.31 84 GLU A O 1
ATOM 639 N N . LEU A 1 85 ? -44.894 -6.534 101.499 1.00 90.31 85 LEU A N 1
ATOM 640 C CA . LEU A 1 85 ? -44.772 -5.134 101.093 1.00 90.31 85 LEU A CA 1
ATOM 641 C C . LEU A 1 85 ? -43.388 -4.825 100.495 1.00 90.31 85 LEU A C 1
ATOM 643 O O . LEU A 1 85 ? -43.280 -4.075 99.522 1.00 90.31 85 LEU A O 1
ATOM 647 N N . GLN A 1 86 ? -42.316 -5.406 101.041 1.00 88.94 86 GLN A N 1
ATOM 648 C CA . GLN A 1 86 ? -40.972 -5.274 100.473 1.00 88.94 86 GLN A CA 1
ATOM 649 C C . GLN A 1 86 ? -40.867 -5.920 99.088 1.00 88.94 86 GLN A C 1
ATOM 651 O O . GLN A 1 86 ? -40.290 -5.310 98.185 1.00 88.94 86 GLN A O 1
ATOM 656 N N . ARG A 1 87 ? -41.468 -7.101 98.883 1.00 89.19 87 ARG A N 1
ATOM 657 C CA . ARG A 1 87 ? -41.533 -7.747 97.560 1.00 89.19 87 ARG A CA 1
ATOM 658 C C . ARG A 1 87 ? -42.305 -6.899 96.553 1.00 89.19 87 ARG A C 1
ATOM 660 O O . ARG A 1 87 ? -41.816 -6.700 95.445 1.00 89.19 87 ARG A O 1
ATOM 667 N N . GLN A 1 88 ? -43.448 -6.338 96.946 1.00 89.94 88 GLN A N 1
ATOM 668 C CA . GLN A 1 88 ? -44.233 -5.443 96.088 1.00 89.94 88 GLN A CA 1
ATOM 669 C C . GLN A 1 88 ? -43.451 -4.175 95.714 1.00 89.94 88 GLN A C 1
ATOM 671 O O . GLN A 1 88 ? -43.432 -3.776 94.552 1.00 89.94 88 GLN A O 1
ATOM 676 N N . ARG A 1 89 ? -42.731 -3.569 96.668 1.00 91.06 89 ARG A N 1
ATOM 677 C CA . ARG A 1 89 ? -41.863 -2.407 96.397 1.00 91.06 89 ARG A CA 1
ATOM 678 C C . ARG A 1 89 ? -40.695 -2.746 95.473 1.00 91.06 89 ARG A C 1
ATOM 680 O O . ARG A 1 89 ? -40.332 -1.920 94.639 1.00 91.06 89 ARG A O 1
ATOM 687 N N . ALA A 1 90 ? -40.097 -3.926 95.620 1.00 85.62 90 ALA A N 1
ATOM 688 C CA . ALA A 1 90 ? -39.028 -4.386 94.738 1.00 85.62 90 ALA A CA 1
ATOM 689 C C . ALA A 1 90 ? -39.540 -4.627 93.309 1.00 85.62 90 ALA A C 1
ATOM 691 O O . ALA A 1 90 ? -38.904 -4.172 92.361 1.00 85.62 90 ALA A O 1
ATOM 692 N N . ALA A 1 91 ? -40.713 -5.252 93.162 1.00 86.44 91 ALA A N 1
ATOM 693 C CA . ALA A 1 91 ? -41.363 -5.458 91.868 1.00 86.44 91 ALA A CA 1
ATOM 694 C C . ALA A 1 91 ? -41.691 -4.123 91.175 1.00 86.44 91 ALA A C 1
ATOM 696 O O . ALA A 1 91 ? -41.283 -3.912 90.037 1.00 86.44 91 ALA A O 1
ATOM 697 N N . ALA A 1 92 ? -42.302 -3.173 91.890 1.00 85.56 92 ALA A N 1
ATOM 698 C CA . ALA A 1 92 ? -42.619 -1.853 91.341 1.00 85.56 92 ALA A CA 1
ATOM 699 C C . ALA A 1 92 ? -41.366 -1.067 90.903 1.00 85.56 92 ALA A C 1
ATOM 701 O O . ALA A 1 92 ? -41.387 -0.360 89.898 1.00 85.56 92 ALA A O 1
ATOM 702 N N . ARG A 1 93 ? -40.247 -1.198 91.632 1.00 88.44 93 ARG A N 1
ATOM 703 C CA . ARG A 1 93 ? -38.964 -0.593 91.231 1.00 88.44 93 ARG A CA 1
ATOM 704 C C . ARG A 1 93 ? -38.382 -1.240 89.975 1.00 88.44 93 ARG A C 1
ATOM 706 O O . ARG A 1 93 ? -37.818 -0.526 89.153 1.00 88.44 93 ARG A O 1
ATOM 713 N N . ALA A 1 94 ? -38.512 -2.558 89.831 1.00 85.00 94 ALA A N 1
ATOM 714 C CA . ALA A 1 94 ? -38.061 -3.267 88.637 1.00 85.00 94 ALA A CA 1
ATOM 715 C C . ALA A 1 94 ? -38.878 -2.855 87.400 1.00 85.00 94 ALA A C 1
ATOM 717 O O . ALA A 1 94 ? -38.290 -2.537 86.370 1.00 85.00 94 ALA A O 1
ATOM 718 N N . GLU A 1 95 ? -40.205 -2.761 87.524 1.00 87.62 95 GLU A N 1
ATOM 719 C CA . GLU A 1 95 ? -41.083 -2.282 86.446 1.00 87.62 95 GLU A CA 1
ATOM 720 C C . GLU A 1 95 ? -40.782 -0.827 86.055 1.00 87.62 95 GLU A C 1
ATOM 722 O O . GLU A 1 95 ? -40.717 -0.501 84.869 1.00 87.62 95 GLU A O 1
ATOM 727 N N . ALA A 1 96 ? -40.537 0.049 87.037 1.00 84.56 96 ALA A N 1
ATOM 728 C CA . ALA A 1 96 ? -40.149 1.434 86.774 1.00 84.56 96 ALA A CA 1
ATOM 729 C C . ALA A 1 96 ? -38.808 1.523 86.021 1.00 84.56 96 ALA A C 1
ATOM 731 O O . ALA A 1 96 ? -38.707 2.256 85.038 1.00 84.56 96 ALA A O 1
ATOM 732 N N . ALA A 1 97 ? -37.805 0.738 86.429 1.00 85.44 97 ALA A N 1
ATOM 733 C CA . ALA A 1 97 ? -36.509 0.687 85.753 1.00 85.44 97 ALA A CA 1
ATOM 734 C C . ALA A 1 97 ? -36.620 0.136 84.318 1.00 85.44 97 ALA A C 1
ATOM 736 O O . ALA A 1 97 ? -35.972 0.645 83.401 1.00 85.44 97 ALA A O 1
ATOM 737 N N . GLU A 1 98 ? -37.471 -0.869 84.093 1.00 88.44 98 GLU A N 1
ATOM 738 C CA . GLU A 1 98 ? -37.740 -1.394 82.752 1.00 88.44 98 GLU A CA 1
ATOM 739 C C . GLU A 1 98 ? -38.425 -0.344 81.863 1.00 88.44 98 GLU A C 1
ATOM 741 O O . GLU A 1 98 ? -38.052 -0.166 80.699 1.00 88.44 98 GLU A O 1
ATOM 746 N N . MET A 1 99 ? -39.393 0.399 82.407 1.00 88.56 99 MET A N 1
ATOM 747 C CA . MET A 1 99 ? -40.071 1.473 81.682 1.00 88.56 99 MET A CA 1
ATOM 748 C C . MET A 1 99 ? -39.112 2.619 81.325 1.00 88.56 99 MET A C 1
ATOM 750 O O . MET A 1 99 ? -39.144 3.105 80.192 1.00 88.56 99 MET A O 1
ATOM 754 N N . GLU A 1 100 ? -38.221 3.017 82.237 1.00 87.25 100 GLU A N 1
ATOM 755 C CA . GLU A 1 100 ? -37.176 4.011 81.956 1.00 87.25 100 GLU A CA 1
ATOM 756 C C . GLU A 1 100 ? -36.206 3.539 80.867 1.00 87.25 100 GLU A C 1
ATOM 758 O O . GLU A 1 100 ? -35.879 4.312 79.963 1.00 87.25 100 GLU A O 1
ATOM 763 N N . CYS A 1 101 ? -35.806 2.263 80.891 1.00 85.12 101 CYS A N 1
ATOM 764 C CA . CYS A 1 101 ? -34.964 1.670 79.853 1.00 85.12 101 CYS A CA 1
ATOM 765 C C . CYS A 1 101 ? -35.644 1.733 78.474 1.00 85.12 101 CYS A C 1
ATOM 767 O O . CYS A 1 101 ? -35.050 2.223 77.512 1.00 85.12 101 CYS A O 1
ATOM 769 N N . ARG A 1 102 ? -36.926 1.348 78.384 1.00 86.25 102 ARG A N 1
ATOM 770 C CA . ARG A 1 102 ? -37.707 1.437 77.137 1.00 86.25 102 ARG A CA 1
ATOM 771 C C . ARG A 1 102 ? -37.834 2.878 76.636 1.00 86.25 102 ARG A C 1
ATOM 773 O O . ARG A 1 102 ? -37.682 3.125 75.441 1.00 86.25 102 ARG A O 1
ATOM 780 N N . LEU A 1 103 ? -38.073 3.841 77.530 1.00 85.00 103 LEU A N 1
ATOM 781 C CA . LEU A 1 103 ? -38.144 5.261 77.169 1.00 85.00 103 LEU A CA 1
ATOM 782 C C . LEU A 1 103 ? -36.799 5.801 76.667 1.00 85.00 103 LEU A C 1
ATOM 784 O O . LEU A 1 103 ? -36.783 6.585 75.716 1.00 85.00 103 LEU A O 1
ATOM 788 N N . ALA A 1 104 ? -35.681 5.380 77.263 1.00 83.31 104 ALA A N 1
ATOM 789 C CA . ALA A 1 104 ? -34.346 5.742 76.797 1.00 83.31 104 ALA A CA 1
ATOM 790 C C . ALA A 1 104 ? -34.084 5.207 75.378 1.00 83.31 104 ALA A C 1
ATOM 792 O O . ALA A 1 104 ? -33.682 5.977 74.506 1.00 83.31 104 ALA A O 1
ATOM 793 N N . THR A 1 105 ? -34.416 3.940 75.111 1.00 83.12 105 THR A N 1
ATOM 794 C CA . THR A 1 105 ? -34.303 3.346 73.768 1.00 83.12 105 THR A CA 1
ATOM 795 C C . THR A 1 105 ? -35.191 4.058 72.745 1.00 83.12 105 THR A C 1
ATOM 797 O O . THR A 1 105 ? -34.740 4.357 71.641 1.00 83.12 105 THR A O 1
ATOM 800 N N . CYS A 1 106 ? -36.433 4.403 73.101 1.00 79.19 106 CYS A N 1
ATOM 801 C CA . CYS A 1 106 ? -37.315 5.170 72.216 1.00 79.19 106 CYS A CA 1
ATOM 802 C C . CYS A 1 106 ? -36.750 6.561 71.885 1.00 79.19 106 CYS A C 1
ATOM 804 O O . CYS A 1 106 ? -36.848 6.999 70.740 1.00 79.19 106 CYS A O 1
ATOM 806 N N . ARG A 1 107 ? -36.136 7.251 72.858 1.00 83.81 107 ARG A N 1
ATOM 807 C CA . ARG A 1 107 ? -35.490 8.557 72.631 1.00 83.81 107 ARG A CA 1
ATOM 808 C C . ARG A 1 107 ? -34.281 8.446 71.706 1.00 83.81 107 ARG A C 1
ATOM 810 O O . ARG A 1 107 ? -34.119 9.289 70.830 1.00 83.81 107 ARG A O 1
ATOM 817 N N . GLU A 1 108 ? -33.460 7.415 71.881 1.00 80.62 108 GLU A N 1
ATOM 818 C CA . GLU A 1 108 ? -32.291 7.182 71.031 1.00 80.62 108 GLU A CA 1
ATOM 819 C C . GLU A 1 108 ? -32.695 6.852 69.586 1.00 80.62 108 GLU A C 1
ATOM 821 O O . GLU A 1 108 ? -32.139 7.418 68.646 1.00 80.62 108 GLU A O 1
ATOM 826 N N . ASN A 1 109 ? -33.719 6.014 69.401 1.00 76.75 109 ASN A N 1
ATOM 827 C CA . ASN A 1 109 ? -34.249 5.698 68.074 1.00 76.75 109 ASN A CA 1
ATOM 828 C C . ASN A 1 109 ? -34.849 6.937 67.391 1.00 76.75 109 ASN A C 1
ATOM 830 O O . ASN A 1 109 ? -34.523 7.212 66.240 1.00 76.75 109 ASN A O 1
ATOM 834 N N . ALA A 1 110 ? -35.633 7.748 68.112 1.00 74.19 110 ALA A N 1
ATOM 835 C CA . ALA A 1 110 ? -36.192 8.987 67.567 1.00 74.19 110 ALA A CA 1
ATOM 836 C C . ALA A 1 110 ? -35.107 10.009 67.167 1.00 74.19 110 ALA A C 1
ATOM 838 O O . ALA A 1 110 ? -35.261 10.718 66.172 1.00 74.19 110 ALA A O 1
ATOM 839 N N . ALA A 1 111 ? -34.000 10.081 67.915 1.00 75.06 111 ALA A N 1
ATOM 840 C CA . ALA A 1 111 ? -32.861 10.927 67.561 1.00 75.06 111 ALA A CA 1
ATOM 841 C C . ALA A 1 111 ? -32.159 10.436 66.280 1.00 75.06 111 ALA A C 1
ATOM 843 O O . ALA A 1 111 ? -31.874 11.244 65.395 1.00 75.06 111 ALA A O 1
ATOM 844 N N . ARG A 1 112 ? -31.950 9.118 66.143 1.00 73.31 112 ARG A N 1
ATOM 845 C CA . ARG A 1 112 ? -31.370 8.511 64.930 1.00 73.31 112 ARG A CA 1
ATOM 846 C C . ARG A 1 112 ? -32.248 8.725 63.697 1.00 73.31 112 ARG A C 1
ATOM 848 O O . ARG A 1 112 ? -31.722 9.060 62.637 1.00 73.31 112 ARG A O 1
ATOM 855 N N . ASP A 1 113 ? -33.565 8.593 63.835 1.00 72.38 113 ASP A N 1
ATOM 856 C CA . ASP A 1 113 ? -34.505 8.829 62.735 1.00 72.38 113 ASP A CA 1
ATOM 857 C C . ASP A 1 113 ? -34.476 10.294 62.279 1.00 72.38 113 ASP A C 1
ATOM 859 O O . ASP A 1 113 ? -34.449 10.581 61.080 1.00 72.38 113 ASP A O 1
ATOM 863 N N . LEU A 1 114 ? -34.408 11.239 63.224 1.00 74.12 114 LEU A N 1
ATOM 864 C CA . LEU A 1 114 ? -34.320 12.665 62.910 1.00 74.12 114 LEU A CA 1
ATOM 865 C C . LEU A 1 114 ? -33.031 13.014 62.150 1.00 74.12 114 LEU A C 1
ATOM 867 O O . LEU A 1 114 ? -33.077 13.798 61.198 1.00 74.12 114 LEU A O 1
ATOM 871 N N . ASP A 1 115 ? -31.894 12.436 62.536 1.00 72.31 115 ASP A N 1
ATOM 872 C CA . ASP A 1 115 ? -30.625 12.659 61.839 1.00 72.31 115 ASP A CA 1
ATOM 873 C C . ASP A 1 115 ? -30.605 11.989 60.456 1.00 72.31 115 ASP A C 1
ATOM 875 O O . ASP A 1 115 ? -30.202 12.623 59.477 1.00 72.31 115 ASP A O 1
ATOM 879 N N . CYS A 1 116 ? -31.173 10.785 60.322 1.00 69.62 116 CYS A N 1
ATOM 880 C CA . CYS A 1 116 ? -31.366 10.125 59.027 1.00 69.62 116 CYS A CA 1
ATOM 881 C C . CYS A 1 116 ? -32.217 10.981 58.068 1.00 69.62 116 CYS A C 1
ATOM 883 O O . CYS A 1 116 ? -31.875 11.153 56.892 1.00 69.62 116 CYS A O 1
ATOM 885 N N . HIS A 1 117 ? -33.292 11.597 58.572 1.00 73.50 117 HIS A N 1
ATOM 886 C CA . HIS A 1 117 ? -34.132 12.499 57.785 1.00 73.50 117 HIS A CA 1
ATOM 887 C C . HIS A 1 117 ? -33.416 13.795 57.381 1.00 73.50 117 HIS A C 1
ATOM 889 O O . HIS A 1 117 ? -33.595 14.252 56.248 1.00 73.50 117 HIS A O 1
ATOM 895 N N . LYS A 1 118 ? -32.576 14.376 58.249 1.00 74.88 118 LYS A N 1
ATOM 896 C CA . LYS A 1 118 ? -31.763 15.558 57.906 1.00 74.88 118 LYS A CA 1
ATOM 897 C C . LYS A 1 118 ? -30.743 15.249 56.813 1.00 74.88 118 LYS A C 1
ATOM 899 O O . LYS A 1 118 ? -30.615 16.027 55.867 1.00 74.88 118 LYS A O 1
ATOM 904 N N . GLU A 1 119 ? -30.060 14.110 56.897 1.00 74.25 119 GLU A N 1
ATOM 905 C CA . GLU A 1 119 ? -29.132 13.677 55.850 1.00 74.25 119 GLU A CA 1
ATOM 906 C C . GLU A 1 119 ? -29.848 13.408 54.523 1.00 74.25 119 GLU A C 1
ATOM 908 O O . GLU A 1 119 ? -29.372 13.818 53.463 1.00 74.25 119 GLU A O 1
ATOM 913 N N . ALA A 1 120 ? -31.012 12.753 54.564 1.00 68.94 120 ALA A N 1
ATOM 914 C CA . ALA A 1 120 ? -31.824 12.513 53.376 1.00 68.94 120 ALA A CA 1
ATOM 915 C C . ALA A 1 120 ? -32.277 13.829 52.721 1.00 68.94 120 ALA A C 1
ATOM 917 O O . ALA A 1 120 ? -32.163 13.976 51.504 1.00 68.94 120 ALA A O 1
ATOM 918 N N . ALA A 1 121 ? -32.713 14.814 53.512 1.00 71.44 121 ALA A N 1
ATOM 919 C CA . ALA A 1 121 ? -33.065 16.141 53.012 1.00 71.44 121 ALA A CA 1
ATOM 920 C C . ALA A 1 121 ? -31.854 16.866 52.393 1.00 71.44 121 ALA A C 1
ATOM 922 O O . ALA A 1 121 ? -31.975 17.446 51.312 1.00 71.44 121 ALA A O 1
ATOM 923 N N . GLY A 1 122 ? -30.673 16.774 53.017 1.00 77.56 122 GLY A N 1
ATOM 924 C CA . GLY A 1 122 ? -29.423 17.314 52.473 1.00 77.56 122 GLY A CA 1
ATOM 925 C C . GLY A 1 122 ? -29.044 16.696 51.123 1.00 77.56 122 GLY A C 1
ATOM 926 O O . GLY A 1 122 ? -28.728 17.426 50.180 1.00 77.56 122 GLY A O 1
ATOM 927 N N . ARG A 1 123 ? -29.167 15.366 50.991 1.00 74.81 123 ARG A N 1
ATOM 928 C CA . ARG A 1 123 ? -28.938 14.642 49.727 1.00 74.81 123 ARG A CA 1
ATOM 929 C C . ARG A 1 123 ? -29.910 15.079 48.628 1.00 74.81 123 ARG A C 1
ATOM 931 O O . ARG A 1 123 ? -29.485 15.287 47.497 1.00 74.81 123 ARG A O 1
ATOM 938 N N . VAL A 1 124 ? -31.189 15.294 48.949 1.00 75.62 124 VAL A N 1
ATOM 939 C CA . VAL A 1 124 ? -32.192 15.780 47.979 1.00 75.62 124 VAL A CA 1
ATOM 940 C C . VAL A 1 124 ? -31.877 17.200 47.494 1.00 75.62 124 VAL A C 1
ATOM 942 O O . VAL A 1 124 ? -32.040 17.491 46.308 1.00 75.62 124 VAL A O 1
ATOM 945 N N . VAL A 1 125 ? -31.408 18.087 48.376 1.00 77.75 125 VAL A N 1
ATOM 946 C CA . VAL A 1 125 ? -31.008 19.453 47.992 1.00 77.75 125 VAL A CA 1
ATOM 947 C C . VAL A 1 125 ? -29.760 19.435 47.105 1.00 77.75 125 VAL A C 1
ATOM 949 O O . VAL A 1 125 ? -29.743 20.108 46.075 1.00 77.75 125 VAL A O 1
ATOM 952 N N . GLN A 1 126 ? -28.743 18.639 47.450 1.00 74.75 126 GLN A N 1
ATOM 953 C CA . GLN A 1 126 ? -27.542 18.481 46.620 1.00 74.75 126 GLN A CA 1
ATOM 954 C C . GLN A 1 126 ? -27.869 17.897 45.242 1.00 74.75 126 GLN A C 1
ATOM 956 O O . GLN A 1 126 ? -27.386 18.407 44.231 1.00 74.75 126 GLN A O 1
ATOM 961 N N . GLU A 1 127 ? -28.735 16.885 45.186 1.00 78.50 127 GLU A N 1
ATOM 962 C CA . GLU A 1 127 ? -29.127 16.249 43.930 1.00 78.50 127 GLU A CA 1
ATOM 963 C C . GLU A 1 127 ? -29.938 17.193 43.036 1.00 78.50 127 GLU A C 1
ATOM 965 O O . GLU A 1 127 ? -29.697 17.265 41.834 1.00 78.50 127 GLU A O 1
ATOM 970 N N . ARG A 1 128 ? -30.838 18.005 43.608 1.00 80.19 128 ARG A N 1
ATOM 971 C CA . ARG A 1 128 ? -31.550 19.049 42.849 1.00 80.19 128 ARG A CA 1
ATOM 972 C C . ARG A 1 128 ? -30.595 20.080 42.249 1.00 80.19 128 ARG A C 1
ATOM 974 O O . ARG A 1 128 ? -30.764 20.445 41.087 1.00 80.19 128 ARG A O 1
ATOM 981 N N . SER A 1 129 ? -29.585 20.513 43.002 1.00 78.44 129 SER A N 1
ATOM 982 C CA . SER A 1 129 ? -28.553 21.429 42.498 1.00 78.44 129 SER A CA 1
ATOM 983 C C . SER A 1 129 ? -27.706 20.792 41.393 1.00 78.44 129 SER A C 1
ATOM 985 O O . SER A 1 129 ? -27.415 21.448 40.394 1.00 78.44 129 SER A O 1
ATOM 987 N N . ARG A 1 130 ? -27.361 19.502 41.522 1.00 84.19 130 ARG A N 1
ATOM 988 C CA . ARG A 1 130 ? -26.641 18.743 40.488 1.00 84.19 130 ARG A CA 1
ATOM 989 C C . ARG A 1 130 ? -27.458 18.632 39.201 1.00 84.19 130 ARG A C 1
ATOM 991 O O . ARG A 1 130 ? -26.952 18.959 38.133 1.00 84.19 130 ARG A O 1
ATOM 998 N N . VAL A 1 131 ? -28.730 18.245 39.306 1.00 82.50 131 VAL A N 1
ATOM 999 C CA . VAL A 1 131 ? -29.642 18.121 38.157 1.00 82.50 131 VAL A CA 1
ATOM 1000 C C . VAL A 1 131 ? -29.854 19.471 37.465 1.00 82.50 131 VAL A C 1
ATOM 1002 O O . VAL A 1 131 ? -29.857 19.530 36.237 1.00 82.50 131 VAL A O 1
ATOM 1005 N N . ALA A 1 132 ? -29.971 20.567 38.222 1.00 81.62 132 ALA A N 1
ATOM 1006 C CA . ALA A 1 132 ? -30.071 21.911 37.655 1.00 81.62 132 ALA A CA 1
ATOM 1007 C C . ALA A 1 132 ? -28.796 22.318 36.889 1.00 81.62 132 ALA A C 1
ATOM 1009 O O . ALA A 1 132 ? -28.890 22.801 35.760 1.00 81.62 132 ALA A O 1
ATOM 1010 N N . ALA A 1 133 ? -27.610 22.056 37.451 1.00 79.88 133 ALA A N 1
ATOM 1011 C CA . ALA A 1 133 ? -26.333 22.331 36.788 1.00 79.88 133 ALA A CA 1
ATOM 1012 C C . ALA A 1 133 ? -26.131 21.474 35.523 1.00 79.88 133 ALA A C 1
ATOM 1014 O O . ALA A 1 133 ? -25.658 21.968 34.498 1.00 79.88 133 ALA A O 1
ATOM 1015 N N . GLU A 1 134 ? -26.533 20.200 35.556 1.00 82.75 134 GLU A N 1
ATOM 1016 C CA . GLU A 1 134 ? -26.499 19.314 34.388 1.00 82.75 134 GLU A CA 1
ATOM 1017 C C . GLU A 1 134 ? -27.468 19.766 33.289 1.00 82.75 134 GLU A C 1
ATOM 1019 O O . GLU A 1 134 ? -27.121 19.710 32.106 1.00 82.75 134 GLU A O 1
ATOM 1024 N N . ALA A 1 135 ? -28.659 20.246 33.653 1.00 81.62 135 ALA A N 1
ATOM 1025 C CA . ALA A 1 135 ? -29.617 20.805 32.703 1.00 81.62 135 ALA A CA 1
ATOM 1026 C C . ALA A 1 135 ? -29.076 22.080 32.033 1.00 81.62 135 ALA A C 1
ATOM 1028 O O . ALA A 1 135 ? -29.157 22.208 30.811 1.00 81.62 135 ALA A O 1
ATOM 1029 N N . GLU A 1 136 ? -28.451 22.980 32.799 1.00 84.88 136 GLU A N 1
ATOM 1030 C CA . GLU A 1 136 ? -27.809 24.184 32.260 1.00 84.88 136 GLU A CA 1
ATOM 1031 C C . GLU A 1 136 ? -26.634 23.836 31.326 1.00 84.88 136 GLU A C 1
ATOM 1033 O O . GLU A 1 136 ? -26.506 24.403 30.238 1.00 84.88 136 GLU A O 1
ATOM 1038 N N . ALA A 1 137 ? -25.804 22.856 31.698 1.00 81.75 137 ALA A N 1
ATOM 1039 C CA . ALA A 1 137 ? -24.705 22.380 30.858 1.00 81.75 137 ALA A CA 1
ATOM 1040 C C . ALA A 1 137 ? -25.206 21.745 29.548 1.00 81.75 137 ALA A C 1
ATOM 1042 O O . ALA A 1 137 ? -24.632 21.990 28.484 1.00 81.75 137 ALA A O 1
ATOM 1043 N N . ARG A 1 138 ? -26.299 20.970 29.599 1.00 81.69 138 ARG A N 1
ATOM 1044 C CA . ARG A 1 138 ? -26.947 20.405 28.403 1.00 81.69 138 ARG A CA 1
ATOM 1045 C C . ARG A 1 138 ? -27.514 21.494 27.498 1.00 81.69 138 ARG A C 1
ATOM 1047 O O . ARG A 1 138 ? -27.307 21.413 26.292 1.00 81.69 138 ARG A O 1
ATOM 1054 N N . ALA A 1 139 ? -28.149 22.522 28.060 1.00 82.88 139 ALA A N 1
ATOM 1055 C CA . ALA A 1 139 ? -28.660 23.656 27.291 1.00 82.88 139 ALA A CA 1
ATOM 1056 C C . ALA A 1 139 ? -27.528 24.428 26.587 1.00 82.88 139 ALA A C 1
ATOM 1058 O O . ALA A 1 139 ? -27.618 24.697 25.391 1.00 82.88 139 ALA A O 1
ATOM 1059 N N . LYS A 1 140 ? -26.415 24.702 27.286 1.00 85.94 140 LYS A N 1
ATOM 1060 C CA . LYS A 1 140 ? -25.224 25.338 26.686 1.00 85.94 140 LYS A CA 1
ATOM 1061 C C . LYS A 1 140 ? -24.596 24.477 25.587 1.00 85.94 140 LYS A C 1
ATOM 1063 O O . LYS A 1 140 ? -24.195 25.003 24.552 1.00 85.94 140 LYS A O 1
ATOM 1068 N N . LYS A 1 141 ? -24.526 23.155 25.787 1.00 84.50 141 LYS A N 1
ATOM 1069 C CA . LYS A 1 141 ? -24.019 22.216 24.775 1.00 84.50 141 LYS A CA 1
ATOM 1070 C C . LYS A 1 141 ? -24.921 22.175 23.538 1.00 84.50 141 LYS A C 1
ATOM 1072 O O . LYS A 1 141 ? -24.397 22.192 22.431 1.00 84.50 141 LYS A O 1
ATOM 1077 N N . ALA A 1 142 ? -26.241 22.150 23.719 1.00 81.31 142 ALA A N 1
ATOM 1078 C CA . ALA A 1 142 ? -27.202 22.165 22.618 1.00 81.31 142 ALA A CA 1
ATOM 1079 C C . ALA A 1 142 ? -27.095 23.453 21.787 1.00 81.31 142 ALA A C 1
ATOM 1081 O O . ALA A 1 142 ? -27.004 23.375 20.568 1.00 81.31 142 ALA A O 1
ATOM 1082 N N . ALA A 1 143 ? -26.992 24.618 22.437 1.00 84.06 143 ALA A N 1
ATOM 1083 C CA . ALA A 1 143 ? -26.808 25.894 21.743 1.00 84.06 143 ALA A CA 1
ATOM 1084 C C . ALA A 1 143 ? -25.501 25.942 20.925 1.00 84.06 143 ALA A C 1
ATOM 1086 O O . ALA A 1 143 ? -25.492 26.434 19.800 1.00 84.06 143 ALA A O 1
ATOM 1087 N N . ARG A 1 144 ? -24.402 25.388 21.461 1.00 83.75 144 ARG A N 1
ATOM 1088 C CA . ARG A 1 144 ? -23.126 25.298 20.734 1.00 83.75 144 ARG A CA 1
ATOM 1089 C C . ARG A 1 144 ? -23.203 24.352 19.533 1.00 83.75 144 ARG A C 1
ATOM 1091 O O . ARG A 1 144 ? -22.642 24.673 18.492 1.00 83.75 144 ARG A O 1
ATOM 1098 N N . LEU A 1 145 ? -23.890 23.217 19.674 1.00 82.88 145 LEU A N 1
ATOM 1099 C CA . LEU A 1 145 ? -24.105 22.279 18.568 1.00 82.88 145 LEU A CA 1
ATOM 1100 C C . LEU A 1 145 ? -24.943 22.915 17.456 1.00 82.88 145 LEU A C 1
ATOM 1102 O O . LEU A 1 145 ? -24.569 22.802 16.299 1.00 82.88 145 LEU A O 1
ATOM 1106 N N . GLU A 1 146 ? -25.998 23.659 17.793 1.00 86.69 146 GLU A N 1
ATOM 1107 C CA . GLU A 1 146 ? -26.808 24.374 16.797 1.00 86.69 146 GLU A CA 1
ATOM 1108 C C . GLU A 1 146 ? -25.991 25.453 16.053 1.00 86.69 146 GLU A C 1
ATOM 1110 O O . GLU A 1 146 ? -26.154 25.661 14.849 1.00 86.69 146 GLU A O 1
ATOM 1115 N N . GLU A 1 147 ? -25.078 26.143 16.746 1.00 87.44 147 GLU A N 1
ATOM 1116 C CA . GLU A 1 147 ? -24.162 27.101 16.116 1.00 87.44 147 GLU A CA 1
ATOM 1117 C C . GLU A 1 147 ? -23.123 26.410 15.209 1.00 87.44 147 GLU A C 1
ATOM 1119 O O . GLU A 1 147 ? -22.833 26.902 14.115 1.00 87.44 147 GLU A O 1
ATOM 1124 N N . GLU A 1 148 ? -22.575 25.267 15.634 1.00 84.31 148 GLU A N 1
ATOM 1125 C CA . GLU A 1 148 ? -21.649 24.453 14.834 1.00 84.31 148 GLU A CA 1
ATOM 1126 C C . GLU A 1 148 ? -22.342 23.823 13.613 1.00 84.31 148 GLU A C 1
ATOM 1128 O O . GLU A 1 148 ? -21.755 23.813 12.531 1.00 84.31 148 GLU A O 1
ATOM 1133 N N . GLU A 1 149 ? -23.599 23.389 13.726 1.00 85.00 149 GLU A N 1
ATOM 1134 C CA . GLU A 1 149 ? -24.409 22.908 12.598 1.00 85.00 149 GLU A CA 1
ATOM 1135 C C . GLU A 1 149 ? -24.654 24.021 11.575 1.00 85.00 149 GLU A C 1
ATOM 1137 O O . GLU A 1 149 ? -24.456 23.809 10.380 1.00 85.00 149 GLU A O 1
ATOM 1142 N N . LYS A 1 150 ? -24.985 25.242 12.020 1.00 86.44 150 LYS A N 1
ATOM 1143 C CA . LYS A 1 150 ? -25.141 26.400 11.120 1.00 86.44 150 LYS A CA 1
ATOM 1144 C C . LYS A 1 150 ? -23.836 26.760 10.407 1.00 86.44 150 LYS A C 1
ATOM 1146 O O . LYS A 1 150 ? -23.859 27.074 9.218 1.00 86.44 150 LYS A O 1
ATOM 1151 N N . LYS A 1 151 ? -22.698 26.701 11.109 1.00 85.56 151 LYS A N 1
ATOM 1152 C CA . LYS A 1 151 ? -21.367 26.933 10.518 1.00 85.56 151 LYS A CA 1
ATOM 1153 C C . LYS A 1 151 ? -21.000 25.847 9.508 1.00 85.56 151 LYS A C 1
ATOM 1155 O O . LYS A 1 151 ? -20.499 26.172 8.436 1.00 85.56 151 LYS A O 1
ATOM 1160 N N . THR A 1 152 ? -21.287 24.588 9.830 1.00 82.81 152 THR A N 1
ATOM 1161 C CA . THR A 1 152 ? -21.050 23.445 8.938 1.00 82.81 152 THR A CA 1
ATOM 1162 C C . THR A 1 152 ? -21.914 23.547 7.685 1.00 82.81 152 THR A C 1
ATOM 1164 O O . THR A 1 152 ? -21.375 23.490 6.589 1.00 82.81 152 THR A O 1
ATOM 1167 N N . ALA A 1 153 ? -23.213 23.827 7.820 1.00 82.75 153 ALA A N 1
ATOM 1168 C CA . ALA A 1 153 ? -24.117 24.002 6.682 1.00 82.75 153 ALA A CA 1
ATOM 1169 C C . ALA A 1 153 ? -23.697 25.169 5.767 1.00 82.75 153 ALA A C 1
ATOM 1171 O O . ALA A 1 153 ? -23.767 25.061 4.543 1.00 82.75 153 ALA A O 1
ATOM 1172 N N . ALA A 1 154 ? -23.218 26.281 6.340 1.00 85.12 154 ALA A N 1
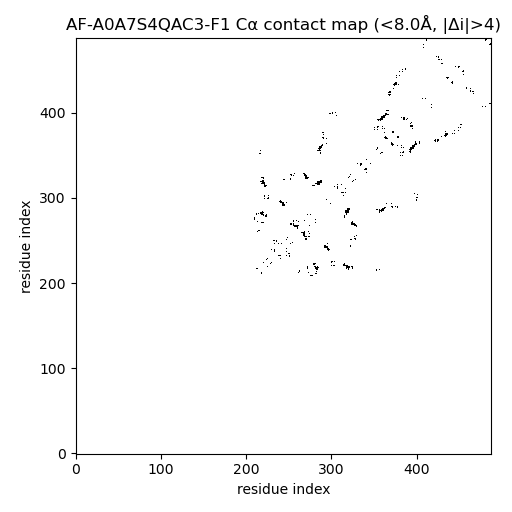ATOM 1173 C CA . ALA A 1 154 ? -22.682 27.397 5.559 1.00 85.12 154 ALA A CA 1
ATOM 1174 C C . ALA A 1 154 ? -21.397 27.013 4.802 1.00 85.12 154 ALA A C 1
ATOM 1176 O O . ALA A 1 154 ? -21.257 27.347 3.626 1.00 85.12 154 ALA A O 1
ATOM 1177 N N . ALA A 1 155 ? -20.487 26.275 5.447 1.00 83.12 155 ALA A N 1
ATOM 1178 C CA . ALA A 1 155 ? -19.269 25.778 4.811 1.00 83.12 155 ALA A CA 1
ATOM 1179 C C . ALA A 1 155 ? -19.572 24.744 3.712 1.00 83.12 155 ALA A C 1
ATOM 1181 O O . ALA A 1 155 ? -18.970 24.793 2.643 1.00 83.12 155 ALA A O 1
ATOM 1182 N N . GLU A 1 156 ? -20.531 23.844 3.932 1.00 84.12 156 GLU A N 1
ATOM 1183 C CA . GLU A 1 156 ? -20.988 22.875 2.931 1.00 84.12 156 GLU A CA 1
ATOM 1184 C C . GLU A 1 156 ? -21.605 23.566 1.713 1.00 84.12 156 GLU A C 1
ATOM 1186 O O . GLU A 1 156 ? -21.299 23.189 0.583 1.00 84.12 156 GLU A O 1
ATOM 1191 N N . ALA A 1 157 ? -22.404 24.619 1.911 1.00 85.69 157 ALA A N 1
ATOM 1192 C CA . ALA A 1 157 ? -22.951 25.413 0.812 1.00 85.69 157 ALA A CA 1
ATOM 1193 C C . ALA A 1 157 ? -21.851 26.136 0.006 1.00 85.69 157 ALA A C 1
ATOM 1195 O O . ALA A 1 157 ? -21.907 26.181 -1.228 1.00 85.69 157 ALA A O 1
ATOM 1196 N N . GLU A 1 158 ? -20.821 26.664 0.678 1.00 89.19 158 GLU A N 1
ATOM 1197 C CA . GLU A 1 158 ? -19.658 27.272 0.018 1.00 89.19 158 GLU A CA 1
ATOM 1198 C C . GLU A 1 158 ? -18.858 26.231 -0.781 1.00 89.19 158 GLU A C 1
ATOM 1200 O O . GLU A 1 158 ? -18.503 26.470 -1.938 1.00 89.19 158 GLU A O 1
ATOM 1205 N N . VAL A 1 159 ? -18.621 25.050 -0.201 1.00 85.75 159 VAL A N 1
ATOM 1206 C CA . VAL A 1 159 ? -17.939 23.936 -0.876 1.00 85.75 159 VAL A CA 1
ATOM 1207 C C . VAL A 1 159 ? -18.745 23.451 -2.077 1.00 85.75 159 VAL A C 1
ATOM 1209 O O . VAL A 1 159 ? -18.163 23.282 -3.143 1.00 85.75 159 VAL A O 1
ATOM 1212 N N . ALA A 1 160 ? -20.062 23.277 -1.949 1.00 84.88 160 ALA A N 1
ATOM 1213 C CA . ALA A 1 160 ? -20.931 22.866 -3.050 1.00 84.88 160 ALA A CA 1
ATOM 1214 C C . ALA A 1 160 ? -20.892 23.874 -4.209 1.00 84.88 160 ALA A C 1
ATOM 1216 O O . ALA A 1 160 ? -20.788 23.480 -5.370 1.00 84.88 160 ALA A O 1
ATOM 1217 N N . THR A 1 161 ? -20.886 25.173 -3.896 1.00 89.00 161 THR A N 1
ATOM 1218 C CA . THR A 1 161 ? -20.748 26.238 -4.902 1.00 89.00 161 THR A CA 1
ATOM 1219 C C . THR A 1 161 ? -19.403 26.138 -5.627 1.00 89.00 161 THR A C 1
ATOM 1221 O O . THR A 1 161 ? -19.365 26.118 -6.857 1.00 89.00 161 THR A O 1
ATOM 1224 N N . ARG A 1 162 ? -18.298 25.979 -4.886 1.00 86.25 162 ARG A N 1
ATOM 1225 C CA . ARG A 1 162 ? -16.962 25.784 -5.478 1.00 86.25 162 ARG A CA 1
ATOM 1226 C C . ARG A 1 162 ? -16.853 24.495 -6.287 1.00 86.25 162 ARG A C 1
ATOM 1228 O O . ARG A 1 162 ? -16.122 24.463 -7.274 1.00 86.25 162 ARG A O 1
ATOM 1235 N N . LEU A 1 163 ? -17.555 23.436 -5.883 1.00 83.44 163 LEU A N 1
ATOM 1236 C CA . LEU A 1 163 ? -17.566 22.167 -6.604 1.00 83.44 163 LEU A CA 1
ATOM 1237 C C . LEU A 1 163 ? -18.241 22.331 -7.968 1.00 83.44 163 LEU A C 1
ATOM 1239 O O . LEU A 1 163 ? -17.666 21.915 -8.965 1.00 83.44 163 LEU A O 1
ATOM 1243 N N . LEU A 1 164 ? -19.392 23.011 -8.023 1.00 87.25 164 LEU A N 1
ATOM 1244 C CA . LEU A 1 164 ? -20.092 23.313 -9.276 1.00 87.25 164 LEU A CA 1
ATOM 1245 C C . LEU A 1 164 ? -19.244 24.187 -10.214 1.00 87.25 164 LEU A C 1
ATOM 1247 O O . LEU A 1 164 ? -19.181 23.938 -11.418 1.00 87.25 164 LEU A O 1
ATOM 1251 N N . GLU A 1 165 ? -18.550 25.192 -9.673 1.00 88.50 165 GLU A N 1
ATOM 1252 C CA . GLU A 1 165 ? -17.610 26.008 -10.451 1.00 88.50 165 GLU A CA 1
ATOM 1253 C C . GLU A 1 165 ? -16.439 25.170 -10.985 1.00 88.50 165 GLU A C 1
ATOM 1255 O O . GLU A 1 165 ? -16.075 25.286 -12.159 1.00 88.50 165 GLU A O 1
ATOM 1260 N N . SER A 1 166 ? -15.880 24.293 -10.147 1.00 82.56 166 SER A N 1
ATOM 1261 C CA . SER A 1 166 ? -14.802 23.372 -10.514 1.00 82.56 166 SER A CA 1
ATOM 1262 C C . SER A 1 166 ? -15.243 22.373 -11.585 1.00 82.56 166 SER A C 1
ATOM 1264 O O . SER A 1 166 ? -14.534 22.189 -12.570 1.00 82.56 166 SER A O 1
ATOM 1266 N N . GLU A 1 167 ? -16.436 21.786 -11.469 1.00 85.81 167 GLU A N 1
ATOM 1267 C CA . GLU A 1 167 ? -17.015 20.893 -12.479 1.00 85.81 167 GLU A CA 1
ATOM 1268 C C . GLU A 1 167 ? -17.187 21.604 -13.823 1.00 85.81 167 GLU A C 1
ATOM 1270 O O . GLU A 1 167 ? -16.827 21.054 -14.863 1.00 85.81 167 GLU A O 1
ATOM 1275 N N . ALA A 1 168 ? -17.647 22.859 -13.826 1.00 86.94 168 ALA A N 1
ATOM 1276 C CA . ALA A 1 168 ? -17.756 23.651 -15.049 1.00 86.94 168 ALA A CA 1
ATOM 1277 C C . ALA A 1 168 ? -16.386 23.994 -15.670 1.00 86.94 168 ALA A C 1
ATOM 1279 O O . ALA A 1 168 ? -16.270 24.161 -16.889 1.00 86.94 168 ALA A O 1
ATOM 1280 N N . VAL A 1 169 ? -15.332 24.141 -14.861 1.00 86.38 169 VAL A N 1
ATOM 1281 C CA . VAL A 1 169 ? -13.952 24.312 -15.350 1.00 86.38 169 VAL A CA 1
ATOM 1282 C C . VAL A 1 169 ? -13.410 22.994 -15.903 1.00 86.38 169 VAL A C 1
ATOM 1284 O O . VAL A 1 169 ? -12.911 22.980 -17.027 1.00 86.38 169 VAL A O 1
ATOM 1287 N N . LEU A 1 170 ? -13.574 21.890 -15.174 1.00 79.50 170 LEU A N 1
ATOM 1288 C CA . LEU A 1 170 ? -13.140 20.556 -15.585 1.00 79.50 170 LEU A CA 1
ATOM 1289 C C . LEU A 1 170 ? -13.853 20.092 -16.853 1.00 79.50 170 LEU A C 1
ATOM 1291 O O . LEU A 1 170 ? -13.204 19.538 -17.728 1.00 79.50 170 LEU A O 1
ATOM 1295 N N . ALA A 1 171 ? -15.148 20.368 -17.012 1.00 82.50 171 ALA A N 1
ATOM 1296 C CA . ALA A 1 171 ? -15.881 20.057 -18.237 1.00 82.50 171 ALA A CA 1
ATOM 1297 C C . ALA A 1 171 ? -15.308 20.809 -19.451 1.00 82.50 171 ALA A C 1
ATOM 1299 O O . ALA A 1 171 ? -15.130 20.224 -20.519 1.00 82.50 171 ALA A O 1
ATOM 1300 N N . ARG A 1 172 ? -14.953 22.092 -19.282 1.00 87.25 172 ARG A N 1
ATOM 1301 C CA . ARG A 1 172 ? -14.299 22.891 -20.334 1.00 87.25 172 ARG A CA 1
ATOM 1302 C C . ARG A 1 172 ? -12.897 22.381 -20.654 1.00 87.25 172 ARG A C 1
ATOM 1304 O O . ARG A 1 172 ? -12.536 22.308 -21.825 1.00 87.25 172 ARG A O 1
ATOM 1311 N N . GLN A 1 173 ? -12.124 22.016 -19.633 1.00 81.69 173 GLN A N 1
ATOM 1312 C CA . GLN A 1 173 ? -10.799 21.424 -19.809 1.00 81.69 173 GLN A CA 1
ATOM 1313 C C . GLN A 1 173 ? -10.888 20.062 -20.492 1.00 81.69 173 GLN A C 1
ATOM 1315 O O . GLN A 1 173 ? -10.169 19.834 -21.450 1.00 81.69 173 GLN A O 1
ATOM 1320 N N . HIS A 1 174 ? -11.810 19.197 -20.072 1.00 77.94 174 HIS A N 1
ATOM 1321 C CA . HIS A 1 174 ? -12.027 17.886 -20.670 1.00 77.94 174 HIS A CA 1
ATOM 1322 C C . HIS A 1 174 ? -12.398 17.997 -22.150 1.00 77.94 174 HIS A C 1
ATOM 1324 O O . HIS A 1 174 ? -11.841 17.271 -22.967 1.00 77.94 174 HIS A O 1
ATOM 1330 N N . GLU A 1 175 ? -13.281 18.927 -22.524 1.00 84.12 175 GLU A N 1
ATOM 1331 C CA . GLU A 1 175 ? -13.613 19.139 -23.935 1.00 84.12 175 GLU A CA 1
ATOM 1332 C C . GLU A 1 175 ? -12.403 19.659 -24.732 1.00 84.12 175 GLU A C 1
ATOM 1334 O O . GLU A 1 175 ? -12.138 19.177 -25.832 1.00 84.12 175 GLU A O 1
ATOM 1339 N N . ALA A 1 176 ? -11.603 20.565 -24.157 1.00 80.75 176 ALA A N 1
ATOM 1340 C CA . ALA A 1 176 ? -10.355 21.015 -24.773 1.00 80.75 176 ALA A CA 1
ATOM 1341 C C . ALA A 1 176 ? -9.345 19.863 -24.940 1.00 80.75 176 ALA A C 1
ATOM 1343 O O . ALA A 1 176 ? -8.814 19.661 -26.032 1.00 80.75 176 ALA A O 1
ATOM 1344 N N . THR A 1 177 ? -9.138 19.047 -23.903 1.00 75.56 177 THR A N 1
ATOM 1345 C CA . THR A 1 177 ? -8.257 17.874 -23.939 1.00 75.56 177 THR A CA 1
ATOM 1346 C C . THR A 1 177 ? -8.765 16.827 -24.919 1.00 75.56 177 THR A C 1
ATOM 1348 O O . THR A 1 177 ? -7.966 16.206 -25.605 1.00 75.56 177 THR A O 1
ATOM 1351 N N . LYS A 1 178 ? -10.080 16.646 -25.058 1.00 82.81 178 LYS A N 1
ATOM 1352 C CA . LYS A 1 178 ? -10.670 15.733 -26.043 1.00 82.81 178 LYS A CA 1
ATOM 1353 C C . LYS A 1 178 ? -10.346 16.168 -27.472 1.00 82.81 178 LYS A C 1
ATOM 1355 O O . LYS A 1 178 ? -9.975 15.326 -28.287 1.00 82.81 178 LYS A O 1
ATOM 1360 N N . VAL A 1 179 ? -10.419 17.468 -27.764 1.00 85.75 179 VAL A N 1
ATOM 1361 C CA . VAL A 1 179 ? -9.991 18.029 -29.058 1.00 85.75 179 VAL A CA 1
ATOM 1362 C C . VAL A 1 179 ? -8.484 17.845 -29.260 1.00 85.75 179 VAL A C 1
ATOM 1364 O O . VAL A 1 179 ? -8.051 17.409 -30.327 1.00 85.75 179 VAL A O 1
ATOM 1367 N N . GLU A 1 180 ? -7.667 18.108 -28.240 1.00 78.94 180 GLU A N 1
ATOM 1368 C CA . GLU A 1 180 ? -6.215 17.902 -28.314 1.00 78.94 180 GLU A CA 1
ATOM 1369 C C . GLU A 1 180 ? -5.829 16.431 -28.493 1.00 78.94 180 GLU A C 1
ATOM 1371 O O . GLU A 1 180 ? -4.937 16.135 -29.289 1.00 78.94 180 GLU A O 1
ATOM 1376 N N . MET A 1 181 ? -6.512 15.511 -27.811 1.00 71.12 181 MET A N 1
ATOM 1377 C CA . MET A 1 181 ? -6.311 14.070 -27.927 1.00 71.12 181 MET A CA 1
ATOM 1378 C C . MET A 1 181 ? -6.776 13.540 -29.276 1.00 71.12 181 MET A C 1
ATOM 1380 O O . MET A 1 181 ? -6.094 12.686 -29.826 1.00 71.12 181 MET A O 1
ATOM 1384 N N . ALA A 1 182 ? -7.868 14.057 -29.847 1.00 78.19 182 ALA A N 1
ATOM 1385 C CA . ALA A 1 182 ? -8.264 13.732 -31.217 1.00 78.19 182 ALA A CA 1
ATOM 1386 C C . ALA A 1 182 ? -7.182 14.180 -32.216 1.00 78.19 182 ALA A C 1
ATOM 1388 O O . ALA A 1 182 ? -6.691 13.372 -33.002 1.00 78.19 182 ALA A O 1
ATOM 1389 N N . ASN A 1 183 ? -6.700 15.422 -32.093 1.00 79.50 183 ASN A N 1
ATOM 1390 C CA . ASN A 1 183 ? -5.594 15.940 -32.906 1.00 79.50 183 ASN A CA 1
ATOM 1391 C C . ASN A 1 183 ? -4.280 15.173 -32.673 1.00 79.50 183 ASN A C 1
ATOM 1393 O O . ASN A 1 183 ? -3.431 15.072 -33.560 1.00 79.50 183 ASN A O 1
ATOM 1397 N N . TYR A 1 184 ? -4.042 14.680 -31.457 1.00 70.31 184 TYR A N 1
ATOM 1398 C CA . TYR A 1 184 ? -2.886 13.850 -31.139 1.00 70.31 184 TYR A CA 1
ATOM 1399 C C . TYR A 1 184 ? -3.035 12.445 -31.719 1.00 70.31 184 TYR A C 1
ATOM 1401 O O . TYR A 1 184 ? -2.073 11.943 -32.280 1.00 70.31 184 TYR A O 1
ATOM 1409 N N . ALA A 1 185 ? -4.217 11.837 -31.647 1.00 72.44 185 ALA A N 1
ATOM 1410 C CA . ALA A 1 185 ? -4.501 10.528 -32.220 1.00 72.44 185 ALA A CA 1
ATOM 1411 C C . ALA A 1 185 ? -4.336 10.546 -33.743 1.00 72.44 185 ALA A C 1
ATOM 1413 O O . ALA A 1 185 ? -3.688 9.656 -34.284 1.00 72.44 185 ALA A O 1
ATOM 1414 N N . GLU A 1 186 ? -4.814 11.590 -34.425 1.00 82.62 186 GLU A N 1
ATOM 1415 C CA . GLU A 1 186 ? -4.569 11.779 -35.861 1.00 82.62 186 GLU A CA 1
ATOM 1416 C C . GLU A 1 186 ? -3.073 11.928 -36.168 1.00 82.62 186 GLU A C 1
ATOM 1418 O O . GLU A 1 186 ? -2.548 11.270 -37.069 1.00 82.62 186 GLU A O 1
ATOM 1423 N N . ARG A 1 187 ? -2.342 12.734 -35.383 1.00 82.31 187 ARG A N 1
ATOM 1424 C CA . ARG A 1 187 ? -0.882 12.877 -35.527 1.00 82.31 187 ARG A CA 1
ATOM 1425 C C . ARG A 1 187 ? -0.134 11.581 -35.223 1.00 82.31 187 ARG A C 1
ATOM 1427 O O . ARG A 1 187 ? 0.849 11.279 -35.898 1.00 82.31 187 ARG A O 1
ATOM 1434 N N . LEU A 1 188 ? -0.580 10.811 -34.235 1.00 71.25 188 LEU A N 1
ATOM 1435 C CA . LEU A 1 188 ? 0.009 9.537 -33.847 1.00 71.25 188 LEU A CA 1
ATOM 1436 C C . LEU A 1 188 ? -0.251 8.488 -34.922 1.00 71.25 188 LEU A C 1
ATOM 1438 O O . LEU A 1 188 ? 0.690 7.807 -35.298 1.00 71.25 188 LEU A O 1
ATOM 1442 N N . GLN A 1 189 ? -1.462 8.409 -35.475 1.00 72.56 189 GLN A N 1
ATOM 1443 C CA . GLN A 1 189 ? -1.772 7.542 -36.613 1.00 72.56 189 GLN A CA 1
ATOM 1444 C C . GLN A 1 189 ? -0.945 7.922 -37.843 1.00 72.56 189 GLN A C 1
ATOM 1446 O O . GLN A 1 189 ? -0.374 7.044 -38.486 1.00 72.56 189 GLN A O 1
ATOM 1451 N N . ALA A 1 190 ? -0.801 9.217 -38.140 1.00 76.00 190 ALA A N 1
ATOM 1452 C CA . ALA A 1 190 ? 0.065 9.684 -39.220 1.00 76.00 190 ALA A CA 1
ATOM 1453 C C . ALA A 1 190 ? 1.540 9.318 -38.972 1.00 76.00 190 ALA A C 1
ATOM 1455 O O . ALA A 1 190 ? 2.218 8.833 -39.876 1.00 76.00 190 ALA A O 1
ATOM 1456 N N . THR A 1 191 ? 2.023 9.473 -37.736 1.00 71.00 191 THR A N 1
ATOM 1457 C CA . THR A 1 191 ? 3.396 9.115 -37.342 1.00 71.00 191 THR A CA 1
ATOM 1458 C C . THR A 1 191 ? 3.611 7.606 -37.357 1.00 71.00 191 THR A C 1
ATOM 1460 O O . THR A 1 191 ? 4.647 7.146 -37.812 1.00 71.00 191 THR A O 1
ATOM 1463 N N . GLN A 1 192 ? 2.638 6.814 -36.911 1.00 67.88 192 GLN A N 1
ATOM 1464 C CA . GLN A 1 192 ? 2.672 5.355 -36.956 1.00 67.88 192 GLN A CA 1
ATOM 1465 C C . GLN A 1 192 ? 2.650 4.853 -38.397 1.00 67.88 192 GLN A C 1
ATOM 1467 O O . GLN A 1 192 ? 3.431 3.972 -38.725 1.00 67.88 192 GLN A O 1
ATOM 1472 N N . ALA A 1 193 ? 1.837 5.442 -39.277 1.00 71.69 193 ALA A N 1
ATOM 1473 C CA . ALA A 1 193 ? 1.844 5.123 -40.702 1.00 71.69 193 ALA A CA 1
ATOM 1474 C C . ALA A 1 193 ? 3.180 5.506 -41.360 1.00 71.69 193 ALA A C 1
ATOM 1476 O O . ALA A 1 193 ? 3.723 4.741 -42.157 1.00 71.69 193 ALA A O 1
ATOM 1477 N N . GLN A 1 194 ? 3.747 6.660 -40.997 1.00 72.94 194 GLN A N 1
ATOM 1478 C CA . GLN A 1 194 ? 5.053 7.098 -41.484 1.00 72.94 194 GLN A CA 1
ATOM 1479 C C . GLN A 1 194 ? 6.188 6.210 -40.962 1.00 72.94 194 GLN A C 1
ATOM 1481 O O . GLN A 1 194 ? 7.067 5.847 -41.738 1.00 72.94 194 GLN A O 1
ATOM 1486 N N . ASN A 1 195 ? 6.149 5.818 -39.688 1.00 64.06 195 ASN A N 1
ATOM 1487 C CA . ASN A 1 195 ? 7.107 4.905 -39.073 1.00 64.06 195 ASN A CA 1
ATOM 1488 C C . ASN A 1 195 ? 6.974 3.506 -39.663 1.00 64.06 195 ASN A C 1
ATOM 1490 O O . ASN A 1 195 ? 7.985 2.968 -40.075 1.00 64.06 195 ASN A O 1
ATOM 1494 N N . ALA A 1 196 ? 5.766 2.968 -39.829 1.00 67.75 196 ALA A N 1
ATOM 1495 C CA . ALA A 1 196 ? 5.537 1.688 -40.497 1.00 67.75 196 ALA A CA 1
ATOM 1496 C C . ALA A 1 196 ? 6.042 1.709 -41.952 1.00 67.75 196 ALA A C 1
ATOM 1498 O O . ALA A 1 196 ? 6.643 0.745 -42.419 1.00 67.75 196 ALA A O 1
ATOM 1499 N N . ALA A 1 197 ? 5.873 2.827 -42.668 1.00 72.12 197 ALA A N 1
ATOM 1500 C CA . ALA A 1 197 ? 6.428 3.006 -44.009 1.00 72.12 197 ALA A CA 1
ATOM 1501 C C . ALA A 1 197 ? 7.963 3.153 -44.013 1.00 72.12 197 ALA A C 1
ATOM 1503 O O . ALA A 1 197 ? 8.618 2.723 -44.964 1.00 72.12 197 ALA A O 1
ATOM 1504 N N . LEU A 1 198 ? 8.551 3.759 -42.976 1.00 67.19 198 LEU A N 1
ATOM 1505 C CA . LEU A 1 198 ? 10.002 3.820 -42.783 1.00 67.19 198 LEU A CA 1
ATOM 1506 C C . LEU A 1 198 ? 10.563 2.440 -42.421 1.00 67.19 198 LEU A C 1
ATOM 1508 O O . LEU A 1 198 ? 11.601 2.046 -42.935 1.00 67.19 198 LEU A O 1
ATOM 1512 N N . GLU A 1 199 ? 9.857 1.697 -41.577 1.00 62.78 199 GLU A N 1
ATOM 1513 C CA . GLU A 1 199 ? 10.187 0.350 -41.120 1.00 62.78 199 GLU A CA 1
ATOM 1514 C C . GLU A 1 199 ? 10.128 -0.645 -42.276 1.00 62.78 199 GLU A C 1
ATOM 1516 O O . GLU A 1 199 ? 11.097 -1.363 -42.498 1.00 62.78 199 GLU A O 1
ATOM 1521 N N . ALA A 1 200 ? 9.095 -0.579 -43.119 1.00 66.44 200 ALA A N 1
ATOM 1522 C CA . ALA A 1 200 ? 9.020 -1.362 -44.353 1.00 66.44 200 ALA A CA 1
ATOM 1523 C C . ALA A 1 200 ? 10.167 -1.052 -45.338 1.00 66.44 200 ALA A C 1
ATOM 1525 O O . ALA A 1 200 ? 10.550 -1.906 -46.135 1.00 66.44 200 ALA A O 1
ATOM 1526 N N . LYS A 1 201 ? 10.738 0.161 -45.293 1.00 64.56 201 LYS A N 1
ATOM 1527 C CA . LYS A 1 201 ? 11.940 0.527 -46.068 1.00 64.56 201 LYS A CA 1
ATOM 1528 C C . LYS A 1 201 ? 13.243 0.078 -45.405 1.00 64.56 201 LYS A C 1
ATOM 1530 O O . LYS A 1 201 ? 14.251 -0.062 -46.092 1.00 64.56 201 LYS A O 1
ATOM 1535 N N . LEU A 1 202 ? 13.234 -0.113 -44.091 1.00 57.16 202 LEU A N 1
ATOM 1536 C CA . LEU A 1 202 ? 14.398 -0.447 -43.275 1.00 57.16 202 LEU A CA 1
ATOM 1537 C C . LEU A 1 202 ? 14.595 -1.965 -43.108 1.00 57.16 202 LEU A C 1
ATOM 1539 O O . LEU A 1 202 ? 15.737 -2.405 -42.990 1.00 57.16 202 LEU A O 1
ATOM 1543 N N . ASP A 1 203 ? 13.536 -2.769 -43.227 1.00 54.38 203 ASP A N 1
ATOM 1544 C CA . ASP A 1 203 ? 13.578 -4.244 -43.167 1.00 54.38 203 ASP A CA 1
ATOM 1545 C C . ASP A 1 203 ? 14.404 -4.914 -44.291 1.00 54.38 203 ASP A C 1
ATOM 1547 O O . ASP A 1 203 ? 14.644 -6.120 -44.265 1.00 54.38 203 ASP A O 1
ATOM 1551 N N . GLY A 1 204 ? 14.899 -4.144 -45.268 1.00 51.47 204 GLY A N 1
ATOM 1552 C CA . GLY A 1 204 ? 15.775 -4.630 -46.341 1.00 51.47 204 GLY A CA 1
ATOM 1553 C C . GLY A 1 204 ? 17.280 -4.627 -46.035 1.00 51.47 204 GLY A C 1
ATOM 1554 O O . GLY A 1 204 ? 18.043 -5.208 -46.806 1.00 51.47 204 GLY A O 1
ATOM 1555 N N . CYS A 1 205 ? 17.736 -3.997 -44.943 1.00 48.97 205 CYS A N 1
ATOM 1556 C CA . CYS A 1 205 ? 19.166 -3.877 -44.626 1.00 48.97 205 CYS A CA 1
ATOM 1557 C C . CYS A 1 205 ? 19.529 -4.578 -43.308 1.00 48.97 205 CYS A C 1
ATOM 1559 O O . CYS A 1 205 ? 19.162 -4.151 -42.210 1.00 48.97 205 CYS A O 1
ATOM 1561 N N . ALA A 1 206 ? 20.290 -5.663 -43.462 1.00 50.78 206 ALA A N 1
ATOM 1562 C CA . ALA A 1 206 ? 20.862 -6.497 -42.415 1.00 50.78 206 ALA A CA 1
ATOM 1563 C C . ALA A 1 206 ? 21.580 -5.692 -41.311 1.00 50.78 206 ALA A C 1
ATOM 1565 O O . ALA A 1 206 ? 22.290 -4.728 -41.586 1.00 50.78 206 ALA A O 1
ATOM 1566 N N . HIS A 1 207 ?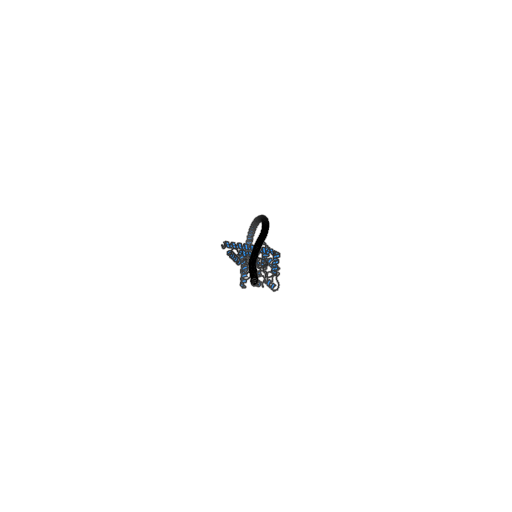 21.424 -6.162 -40.067 1.00 49.16 207 HIS A N 1
ATOM 1567 C CA . HIS A 1 207 ? 22.065 -5.665 -38.839 1.00 49.16 207 HIS A CA 1
ATOM 1568 C C . HIS A 1 207 ? 21.681 -4.237 -38.432 1.00 49.16 207 HIS A C 1
ATOM 1570 O O . HIS A 1 207 ? 22.515 -3.346 -38.291 1.00 49.16 207 HIS A O 1
ATOM 1576 N N . HIS A 1 208 ? 20.387 -4.044 -38.184 1.00 57.19 208 HIS A N 1
ATOM 1577 C CA . HIS A 1 208 ? 19.861 -2.842 -37.552 1.00 57.19 208 HIS A CA 1
ATOM 1578 C C . HIS A 1 208 ? 20.504 -2.603 -36.179 1.00 57.19 208 HIS A C 1
ATOM 1580 O O . HIS A 1 208 ? 20.275 -3.353 -35.229 1.00 57.19 208 HIS A O 1
ATOM 1586 N N . PHE A 1 209 ? 21.294 -1.534 -36.097 1.00 73.44 209 PHE A N 1
ATOM 1587 C CA . PHE A 1 209 ? 21.751 -0.934 -34.851 1.00 73.44 209 PHE A CA 1
ATOM 1588 C C . PHE A 1 209 ? 20.523 -0.637 -33.978 1.00 73.44 209 PHE A C 1
ATOM 1590 O O . PHE A 1 209 ? 19.654 0.139 -34.375 1.00 73.44 209 PHE A O 1
ATOM 1597 N N . ASP A 1 210 ? 20.412 -1.301 -32.826 1.00 85.25 210 ASP A N 1
ATOM 1598 C CA . ASP A 1 210 ? 19.389 -0.985 -31.832 1.00 85.25 210 ASP A CA 1
ATOM 1599 C C . ASP A 1 210 ? 19.769 0.358 -31.187 1.00 85.25 210 ASP A C 1
ATOM 1601 O O . ASP A 1 210 ? 20.764 0.407 -30.461 1.00 85.25 210 ASP A O 1
ATOM 1605 N N . PRO A 1 211 ? 19.022 1.450 -31.435 1.00 88.62 211 PRO A N 1
ATOM 1606 C CA . PRO A 1 211 ? 19.383 2.772 -30.929 1.00 88.62 211 PRO A CA 1
ATOM 1607 C C . PRO A 1 211 ? 19.326 2.859 -29.398 1.00 88.62 211 PRO A C 1
ATOM 1609 O O . PRO A 1 211 ? 19.864 3.803 -28.834 1.00 88.62 211 PRO A O 1
ATOM 1612 N N . SER A 1 212 ? 18.691 1.891 -28.726 1.00 94.31 212 SER A N 1
ATOM 1613 C CA . SER A 1 212 ? 18.665 1.797 -27.264 1.00 94.31 212 SER A CA 1
ATOM 1614 C C . SER A 1 212 ? 19.864 1.045 -26.680 1.00 94.31 212 SER A C 1
ATOM 1616 O O . SER A 1 212 ? 19.971 0.917 -25.460 1.00 94.31 212 SER A O 1
ATOM 1618 N N . TRP A 1 213 ? 20.758 0.499 -27.512 1.00 94.31 213 TRP A N 1
ATOM 1619 C CA . TRP A 1 213 ? 21.876 -0.313 -27.040 1.00 94.31 213 TRP A CA 1
ATOM 1620 C C . TRP A 1 213 ? 22.842 0.519 -26.188 1.00 94.31 213 TRP A C 1
ATOM 1622 O O . TRP A 1 213 ? 23.412 1.501 -26.654 1.00 94.31 213 TRP A O 1
ATOM 1632 N N . GLY A 1 214 ? 23.013 0.125 -24.923 1.00 93.56 214 GLY A N 1
ATOM 1633 C CA . GLY A 1 214 ? 23.805 0.879 -23.947 1.00 93.56 214 GLY A CA 1
ATOM 1634 C C . GLY A 1 214 ? 23.051 2.009 -23.235 1.00 93.56 214 GLY A C 1
ATOM 1635 O O . GLY A 1 214 ? 23.619 2.633 -22.339 1.00 93.56 214 GLY A O 1
ATOM 1636 N N . ASP A 1 215 ? 21.779 2.254 -23.562 1.00 96.94 215 ASP A N 1
ATOM 1637 C CA . ASP A 1 215 ? 20.986 3.288 -22.897 1.00 96.94 215 ASP A CA 1
ATOM 1638 C C . ASP A 1 215 ? 20.631 2.885 -21.443 1.00 96.94 215 ASP A C 1
ATOM 1640 O O . ASP A 1 215 ? 20.214 1.747 -21.188 1.00 96.94 215 ASP A O 1
ATOM 1644 N N . PRO A 1 216 ? 20.773 3.784 -20.447 1.00 96.00 216 PRO A N 1
ATOM 1645 C CA . PRO A 1 216 ? 20.441 3.491 -19.050 1.00 96.00 216 PRO A CA 1
ATOM 1646 C C . PRO A 1 216 ? 18.957 3.177 -18.794 1.00 96.00 216 PRO A C 1
ATOM 1648 O O . PRO A 1 216 ? 18.648 2.578 -17.753 1.00 96.00 216 PRO A O 1
ATOM 1651 N N . LEU A 1 217 ? 18.064 3.583 -19.702 1.00 97.69 217 LEU A N 1
ATOM 1652 C CA . LEU A 1 217 ? 16.616 3.377 -19.668 1.00 97.69 217 LEU A CA 1
ATOM 1653 C C . LEU A 1 217 ? 16.171 2.198 -20.542 1.00 97.69 217 LEU A C 1
ATOM 1655 O O . LEU A 1 217 ? 14.980 2.036 -20.793 1.00 97.69 217 LEU A O 1
ATOM 1659 N N . ARG A 1 218 ? 17.090 1.351 -21.011 1.00 98.00 218 ARG A N 1
ATOM 1660 C CA . ARG A 1 218 ? 16.732 0.170 -21.801 1.00 98.00 218 ARG A CA 1
ATOM 1661 C C . ARG A 1 218 ? 15.871 -0.816 -20.998 1.00 98.00 218 ARG A C 1
ATOM 1663 O O . ARG A 1 218 ? 16.173 -1.136 -19.845 1.00 98.00 218 ARG A O 1
ATOM 1670 N N . GLY A 1 219 ? 14.805 -1.309 -21.619 1.00 98.25 219 GLY A N 1
ATOM 1671 C CA . GLY A 1 219 ? 13.838 -2.247 -21.055 1.00 98.25 219 GLY A CA 1
ATOM 1672 C C . GLY A 1 219 ? 13.641 -3.488 -21.924 1.00 98.25 219 GLY A C 1
ATOM 1673 O O . GLY A 1 219 ? 14.031 -3.535 -23.093 1.00 98.25 219 GLY A O 1
ATOM 1674 N N . VAL A 1 220 ? 13.017 -4.504 -21.335 1.00 98.56 220 VAL A N 1
ATOM 1675 C CA . VAL A 1 220 ? 12.679 -5.775 -21.987 1.00 98.56 220 VAL A CA 1
ATOM 1676 C C . VAL A 1 220 ? 11.212 -5.740 -22.399 1.00 98.56 220 VAL A C 1
ATOM 1678 O O . VAL A 1 220 ? 10.361 -5.351 -21.607 1.00 98.56 220 VAL A O 1
ATOM 1681 N N . SER A 1 221 ? 10.900 -6.123 -23.634 1.00 98.69 221 SER A N 1
ATOM 1682 C CA . SER A 1 221 ? 9.509 -6.207 -24.099 1.00 98.69 221 SER A CA 1
ATOM 1683 C C . SER A 1 221 ? 8.707 -7.235 -23.295 1.00 98.69 221 SER A C 1
ATOM 1685 O O . SER A 1 221 ? 9.243 -8.282 -22.921 1.00 98.69 221 SER A O 1
ATOM 1687 N N . VAL A 1 222 ? 7.412 -6.992 -23.092 1.00 98.62 222 VAL A N 1
ATOM 1688 C CA . VAL A 1 222 ? 6.512 -7.973 -22.461 1.00 98.62 222 VAL A CA 1
ATOM 1689 C C . VAL A 1 222 ? 6.488 -9.289 -23.245 1.00 98.62 222 VAL A C 1
ATOM 1691 O O . VAL A 1 222 ? 6.536 -10.356 -22.641 1.00 98.62 222 VAL A O 1
ATOM 1694 N N . HIS A 1 223 ? 6.558 -9.233 -24.578 1.00 98.44 223 HIS A N 1
ATOM 1695 C CA . HIS A 1 223 ? 6.701 -10.426 -25.417 1.00 98.44 223 HIS A CA 1
ATOM 1696 C C . HIS A 1 223 ? 7.943 -11.259 -25.064 1.00 98.44 223 HIS A C 1
ATOM 1698 O O . HIS A 1 223 ? 7.874 -12.485 -24.973 1.00 98.44 223 HIS A O 1
ATOM 1704 N N . HIS A 1 224 ? 9.096 -10.619 -24.853 1.00 98.62 224 HIS A N 1
ATOM 1705 C CA . HIS A 1 224 ? 10.287 -11.348 -24.428 1.00 98.62 224 HIS A CA 1
ATOM 1706 C C . HIS A 1 224 ? 10.147 -11.893 -23.013 1.00 98.62 224 HIS A C 1
ATOM 1708 O O . HIS A 1 224 ? 10.676 -12.967 -22.754 1.00 98.62 224 HIS A O 1
ATOM 1714 N N . LEU A 1 225 ? 9.451 -11.202 -22.108 1.00 98.56 225 LEU A N 1
ATOM 1715 C CA . LEU A 1 225 ? 9.192 -11.736 -20.772 1.00 98.56 225 LEU A CA 1
ATOM 1716 C C . LEU A 1 225 ? 8.399 -13.045 -20.849 1.00 98.56 225 LEU A C 1
ATOM 1718 O O . LEU A 1 225 ? 8.827 -14.024 -20.245 1.00 98.56 225 LEU A O 1
ATOM 1722 N N . SER A 1 226 ? 7.316 -13.099 -21.629 1.00 98.19 226 SER A N 1
ATOM 1723 C CA . SER A 1 226 ? 6.459 -14.289 -21.681 1.00 98.19 226 SER A CA 1
ATOM 1724 C C . SER A 1 226 ? 6.971 -15.418 -22.567 1.00 98.19 226 SER A C 1
ATOM 1726 O O . SER A 1 226 ? 6.780 -16.585 -22.232 1.00 98.19 226 SER A O 1
ATOM 1728 N N . ALA A 1 227 ? 7.681 -15.106 -23.653 1.00 97.56 227 ALA A N 1
ATOM 1729 C CA . ALA A 1 227 ? 8.274 -16.119 -24.521 1.00 97.56 227 ALA A CA 1
ATOM 1730 C C . ALA A 1 227 ? 9.746 -16.385 -24.167 1.00 97.56 227 ALA A C 1
ATOM 1732 O O . ALA A 1 227 ? 10.100 -17.451 -23.664 1.00 97.56 227 ALA A O 1
ATOM 1733 N N . GLY A 1 228 ? 10.615 -15.401 -24.408 1.00 97.62 228 GLY A N 1
ATOM 1734 C CA . GLY A 1 228 ? 12.068 -15.581 -24.367 1.00 97.62 228 GLY A CA 1
ATOM 1735 C C . GLY A 1 228 ? 12.633 -15.864 -22.973 1.00 97.62 228 GLY A C 1
ATOM 1736 O O . GLY A 1 228 ? 13.444 -16.775 -22.805 1.00 97.62 228 GLY A O 1
ATOM 1737 N N . LEU A 1 229 ? 12.222 -15.102 -21.959 1.00 98.25 229 LEU A N 1
ATOM 1738 C CA . LEU A 1 229 ? 12.671 -15.291 -20.583 1.00 98.25 229 LEU A CA 1
ATOM 1739 C C . LEU A 1 229 ? 12.110 -16.596 -20.015 1.00 98.25 229 LEU A C 1
ATOM 1741 O O . LEU A 1 229 ? 12.883 -17.381 -19.473 1.00 98.25 229 LEU A O 1
ATOM 1745 N N . MET A 1 230 ? 10.814 -16.875 -20.189 1.00 98.44 230 MET A N 1
ATOM 1746 C CA . MET A 1 230 ? 10.211 -18.115 -19.681 1.00 98.44 230 MET A CA 1
ATOM 1747 C C . MET A 1 230 ? 10.782 -19.381 -20.334 1.00 98.44 230 MET A C 1
ATOM 1749 O O . MET A 1 230 ? 10.966 -20.390 -19.650 1.00 98.44 230 MET A O 1
ATOM 1753 N N . GLU A 1 231 ? 11.152 -19.342 -21.617 1.00 98.25 231 GLU A N 1
ATOM 1754 C CA . GLU A 1 231 ? 11.881 -20.444 -22.259 1.00 98.25 231 GLU A CA 1
ATOM 1755 C C . GLU A 1 231 ? 13.239 -20.694 -21.582 1.00 98.25 231 GLU A C 1
ATOM 1757 O O . GLU A 1 231 ? 13.620 -21.844 -21.337 1.00 98.25 231 GLU A O 1
ATOM 1762 N N . ARG A 1 232 ? 13.962 -19.627 -21.216 1.00 98.00 232 ARG A N 1
ATOM 1763 C CA . ARG A 1 232 ? 15.228 -19.738 -20.472 1.00 98.00 232 ARG A CA 1
ATOM 1764 C C . ARG A 1 232 ? 15.022 -20.245 -19.051 1.00 98.00 232 ARG A C 1
ATOM 1766 O O . ARG A 1 232 ? 15.814 -21.072 -18.613 1.00 9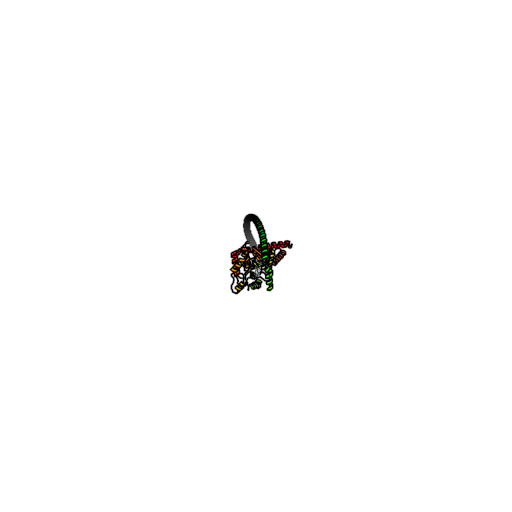8.00 232 ARG A O 1
ATOM 1773 N N . VAL A 1 233 ? 13.973 -19.790 -18.361 1.00 98.06 233 VAL A N 1
ATOM 1774 C CA . VAL A 1 233 ? 13.578 -20.286 -17.029 1.00 98.06 233 VAL A CA 1
ATOM 1775 C C . VAL A 1 233 ? 13.387 -21.798 -17.081 1.00 98.06 233 VAL A C 1
ATOM 1777 O O . VAL A 1 233 ? 14.060 -22.527 -16.354 1.00 98.06 233 VAL A O 1
ATOM 1780 N N . LYS A 1 234 ? 12.592 -22.278 -18.041 1.00 98.12 234 LYS A N 1
ATOM 1781 C CA . LYS A 1 234 ? 12.378 -23.710 -18.265 1.00 98.12 234 LYS A CA 1
ATOM 1782 C C . LYS A 1 234 ? 13.672 -24.453 -18.610 1.00 98.12 234 LYS A C 1
ATOM 1784 O O . LYS A 1 234 ? 13.924 -25.533 -18.083 1.00 98.12 234 LYS A O 1
ATOM 1789 N N . SER A 1 235 ? 14.508 -23.877 -19.474 1.00 97.75 235 SER A N 1
ATOM 1790 C CA . SER A 1 235 ? 15.787 -24.478 -19.886 1.00 97.75 235 SER A CA 1
ATOM 1791 C C . SER A 1 235 ? 16.799 -24.580 -18.741 1.00 97.75 235 SER A C 1
ATOM 1793 O O . SER A 1 235 ? 17.650 -25.465 -18.756 1.00 97.75 235 SER A O 1
ATOM 1795 N N . ALA A 1 236 ? 16.697 -23.703 -17.740 1.00 97.56 236 ALA A N 1
ATOM 1796 C CA . ALA A 1 236 ? 17.499 -23.744 -16.521 1.00 97.56 236 ALA A CA 1
ATOM 1797 C C . ALA A 1 236 ? 16.965 -24.742 -15.472 1.00 97.56 236 ALA A C 1
ATOM 1799 O O . ALA A 1 236 ? 17.538 -24.844 -14.391 1.00 97.56 236 ALA A O 1
ATOM 1800 N N . GLY A 1 237 ? 15.882 -25.473 -15.768 1.00 98.00 237 GLY A N 1
ATOM 1801 C CA . GLY A 1 237 ? 15.236 -26.390 -14.824 1.00 98.00 237 GLY A CA 1
ATOM 1802 C C . GLY A 1 237 ? 14.368 -25.692 -13.772 1.00 98.00 237 GLY A C 1
ATOM 1803 O O . GLY A 1 237 ? 14.028 -26.310 -12.768 1.00 98.00 237 GLY A O 1
ATOM 1804 N N . LEU A 1 238 ? 14.020 -24.422 -13.997 1.00 98.25 238 LEU A N 1
ATOM 1805 C CA . LEU A 1 238 ? 13.143 -23.627 -13.139 1.00 98.25 238 LEU A CA 1
ATOM 1806 C C . LEU A 1 238 ? 11.739 -23.531 -13.764 1.00 98.25 238 LEU A C 1
ATOM 1808 O O . LEU A 1 238 ? 11.531 -23.843 -14.939 1.00 98.25 238 LEU A O 1
ATOM 1812 N N . GLY A 1 239 ? 10.768 -23.083 -12.974 1.00 98.00 239 GLY A N 1
ATOM 1813 C CA . GLY A 1 239 ? 9.356 -22.963 -13.350 1.00 98.00 239 GLY A CA 1
ATOM 1814 C C . GLY A 1 239 ? 8.760 -21.594 -13.022 1.00 98.00 239 GLY A C 1
ATOM 1815 O O . GLY A 1 239 ? 9.428 -20.725 -12.460 1.00 98.00 239 GLY A O 1
ATOM 1816 N N . SER A 1 240 ? 7.490 -21.391 -13.378 1.00 97.88 240 SER A N 1
ATOM 1817 C CA . SER A 1 240 ? 6.774 -20.126 -13.148 1.00 97.88 240 SER A CA 1
ATOM 1818 C C . SER A 1 240 ? 6.548 -19.826 -11.662 1.00 97.88 240 SER A C 1
ATOM 1820 O O . SER A 1 240 ? 6.379 -18.670 -11.283 1.00 97.88 240 SER A O 1
ATOM 1822 N N . GLU A 1 241 ? 6.592 -20.849 -10.812 1.00 97.88 241 GLU A N 1
ATOM 1823 C CA . GLU A 1 241 ? 6.472 -20.767 -9.359 1.00 97.88 241 GLU A CA 1
ATOM 1824 C C . GLU A 1 241 ? 7.736 -20.278 -8.640 1.00 97.88 241 GLU A C 1
ATOM 1826 O O . GLU A 1 241 ? 7.654 -19.918 -7.463 1.00 97.88 241 GLU A O 1
ATOM 1831 N N . HIS A 1 242 ? 8.883 -20.254 -9.325 1.00 98.44 242 HIS A N 1
ATOM 1832 C CA . HIS A 1 242 ? 10.140 -19.782 -8.749 1.00 98.44 242 HIS A CA 1
ATOM 1833 C C . HIS A 1 242 ? 10.129 -18.262 -8.581 1.00 98.44 242 HIS A C 1
ATOM 1835 O O . HIS A 1 242 ? 9.506 -17.523 -9.350 1.00 98.44 242 HIS A O 1
ATOM 1841 N N . ARG A 1 243 ? 10.822 -17.785 -7.550 1.00 97.81 243 ARG A N 1
ATOM 1842 C CA . ARG A 1 243 ? 10.878 -16.373 -7.179 1.00 97.81 243 ARG A CA 1
ATOM 1843 C C . ARG A 1 243 ? 11.883 -15.621 -8.040 1.00 97.81 243 ARG A C 1
ATOM 1845 O O . ARG A 1 243 ? 12.888 -16.173 -8.484 1.00 97.81 243 ARG A O 1
ATOM 1852 N N . VAL A 1 244 ? 11.653 -14.324 -8.225 1.00 97.69 244 VAL A N 1
ATOM 1853 C CA . VAL A 1 244 ? 12.509 -13.454 -9.052 1.00 97.69 244 VAL A CA 1
ATOM 1854 C C . VAL A 1 244 ? 13.991 -13.530 -8.664 1.00 97.69 244 VAL A C 1
ATOM 1856 O O . VAL A 1 244 ? 14.844 -13.551 -9.547 1.00 97.69 244 VAL A O 1
ATOM 1859 N N . HIS A 1 245 ? 14.325 -13.620 -7.374 1.00 96.06 245 HIS A N 1
ATOM 1860 C CA . HIS A 1 245 ? 15.726 -13.724 -6.946 1.00 96.06 245 HIS A CA 1
ATOM 1861 C C . HIS A 1 245 ? 16.408 -15.036 -7.369 1.00 96.06 245 HIS A C 1
ATOM 1863 O O . HIS A 1 245 ? 17.612 -15.050 -7.618 1.00 96.06 245 HIS A O 1
ATOM 1869 N N . GLU A 1 246 ? 15.651 -16.129 -7.488 1.00 97.50 246 GLU A N 1
ATOM 1870 C CA . GLU A 1 246 ? 16.153 -17.412 -7.993 1.00 97.50 246 GLU A CA 1
ATOM 1871 C C . GLU A 1 246 ? 16.422 -17.312 -9.503 1.00 97.50 246 GLU A C 1
ATOM 1873 O O . GLU A 1 246 ? 17.454 -17.779 -9.991 1.00 97.50 246 GLU A O 1
ATOM 1878 N N . ILE A 1 247 ? 15.537 -16.618 -10.232 1.00 98.12 247 ILE A N 1
ATOM 1879 C CA . ILE A 1 247 ? 15.688 -16.343 -11.669 1.00 98.12 247 ILE A CA 1
ATOM 1880 C C . ILE A 1 247 ? 16.884 -15.422 -11.947 1.00 98.12 247 ILE A C 1
ATOM 1882 O O . ILE A 1 247 ? 17.654 -15.666 -12.882 1.00 98.12 247 ILE A O 1
ATOM 1886 N N . GLU A 1 248 ? 17.061 -14.365 -11.149 1.00 97.00 248 GLU A N 1
ATOM 1887 C CA . GLU A 1 248 ? 18.203 -13.451 -11.264 1.00 97.00 248 GLU A CA 1
ATOM 1888 C C . GLU A 1 248 ? 19.522 -14.216 -11.166 1.00 97.00 248 GLU A C 1
ATOM 1890 O O . GLU A 1 248 ? 20.355 -14.130 -12.075 1.00 97.00 248 GLU A O 1
ATOM 1895 N N . LEU A 1 249 ? 19.670 -15.007 -10.100 1.00 94.94 249 LEU A N 1
ATOM 1896 C CA . LEU A 1 249 ? 20.891 -15.740 -9.803 1.00 94.94 249 LEU A CA 1
ATOM 1897 C C . LEU A 1 249 ? 21.213 -16.779 -10.883 1.00 94.94 249 LEU A C 1
ATOM 1899 O O . LEU A 1 249 ? 22.347 -16.839 -11.357 1.00 94.94 249 LEU A O 1
ATOM 1903 N N . ALA A 1 250 ? 20.228 -17.589 -11.279 1.00 96.62 250 ALA A N 1
ATOM 1904 C CA . ALA A 1 250 ? 20.451 -18.694 -12.207 1.00 96.62 250 ALA A CA 1
ATOM 1905 C C . ALA A 1 250 ? 20.668 -18.223 -13.655 1.00 96.62 250 ALA A C 1
ATOM 1907 O O . ALA A 1 250 ? 21.482 -18.800 -14.381 1.00 96.62 250 ALA A O 1
ATOM 1908 N N . ILE A 1 251 ? 19.957 -17.175 -14.084 1.00 97.00 251 ILE A N 1
ATOM 1909 C CA . ILE A 1 251 ? 19.873 -16.789 -15.500 1.00 97.00 251 ILE A CA 1
ATOM 1910 C C . ILE A 1 251 ? 20.547 -15.450 -15.757 1.00 97.00 251 ILE A C 1
ATOM 1912 O O . ILE A 1 251 ? 21.437 -15.360 -16.604 1.00 97.00 251 ILE A O 1
ATOM 1916 N N . CYS A 1 252 ? 20.116 -14.400 -15.059 1.00 95.69 252 CYS A N 1
ATOM 1917 C CA . CYS A 1 252 ? 20.458 -13.022 -15.412 1.00 95.69 252 CYS A CA 1
ATOM 1918 C C . CYS A 1 252 ? 21.950 -12.764 -15.208 1.00 95.69 252 CYS A C 1
ATOM 1920 O O . CYS A 1 252 ? 22.636 -12.289 -16.118 1.00 95.69 252 CYS A O 1
ATOM 1922 N N . ARG A 1 253 ? 22.462 -13.172 -14.044 1.00 93.69 253 ARG A N 1
ATOM 1923 C CA . ARG A 1 253 ? 23.876 -13.060 -13.687 1.00 93.69 253 ARG A CA 1
ATOM 1924 C C . ARG A 1 253 ? 24.771 -13.861 -14.624 1.00 93.69 253 ARG A C 1
ATOM 1926 O O . ARG A 1 253 ? 25.715 -13.317 -15.193 1.00 93.69 253 ARG A O 1
ATOM 1933 N N . THR A 1 254 ? 24.432 -15.131 -14.831 1.00 94.62 254 THR A N 1
ATOM 1934 C CA . THR A 1 254 ? 25.188 -16.063 -15.679 1.00 94.62 254 THR A CA 1
ATOM 1935 C C . THR A 1 254 ? 25.262 -15.573 -17.120 1.00 94.62 254 THR A C 1
ATOM 1937 O O . THR A 1 254 ? 26.323 -15.607 -17.740 1.00 94.62 254 THR A O 1
ATOM 1940 N N . LYS A 1 255 ? 24.144 -15.073 -17.659 1.00 95.56 255 LYS A N 1
ATOM 1941 C CA . LYS A 1 255 ? 24.064 -14.607 -19.046 1.00 95.56 255 LYS A CA 1
ATOM 1942 C C . LYS A 1 255 ? 24.903 -13.353 -19.291 1.00 95.56 255 LYS A C 1
ATOM 1944 O O . LYS A 1 255 ? 25.493 -13.228 -20.360 1.00 95.56 255 LYS A O 1
ATOM 1949 N N . GLY A 1 256 ? 24.942 -12.443 -18.318 1.00 95.12 256 GLY A N 1
ATOM 1950 C CA . GLY A 1 256 ? 25.686 -11.190 -18.405 1.00 95.12 256 GLY A CA 1
ATOM 1951 C C . GLY A 1 256 ? 27.182 -11.310 -18.108 1.00 95.12 256 GLY A C 1
ATOM 1952 O O . GLY A 1 256 ? 27.949 -10.476 -18.580 1.00 95.12 256 GLY A O 1
ATOM 1953 N N . ALA A 1 257 ? 27.613 -12.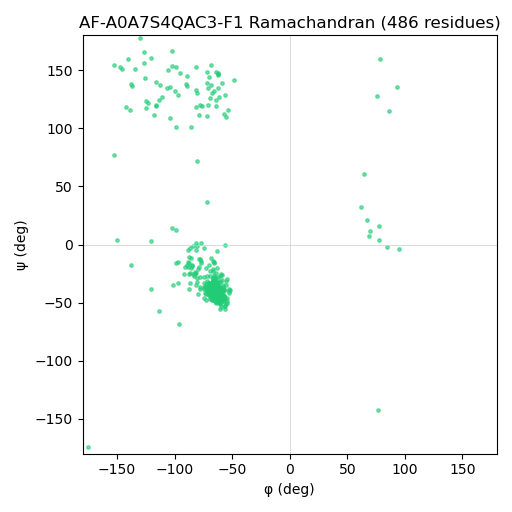327 -17.353 1.00 95.12 257 ALA A N 1
ATOM 1954 C CA . ALA A 1 257 ? 28.963 -12.417 -16.787 1.00 95.12 257 ALA A CA 1
ATOM 1955 C C . ALA A 1 257 ? 30.102 -12.323 -17.816 1.00 95.12 257 ALA A C 1
ATOM 1957 O O . ALA A 1 257 ? 31.109 -11.670 -17.554 1.00 95.12 257 ALA A O 1
ATOM 1958 N N . SER A 1 258 ? 29.941 -12.936 -18.990 1.00 95.00 258 SER A N 1
ATOM 1959 C CA . SER A 1 258 ? 30.968 -12.974 -20.041 1.00 95.00 258 SER A CA 1
ATOM 1960 C C . SER A 1 258 ? 30.712 -11.996 -21.193 1.00 95.00 258 SER A C 1
ATOM 1962 O O . SER A 1 258 ? 31.293 -12.155 -22.264 1.00 95.00 258 SER A O 1
ATOM 1964 N N . VAL A 1 259 ? 29.807 -11.031 -21.017 1.00 95.81 259 VAL A N 1
ATOM 1965 C CA . VAL A 1 259 ? 29.433 -10.058 -22.053 1.00 95.81 259 VAL A CA 1
ATOM 1966 C C . VAL A 1 259 ? 30.030 -8.699 -21.705 1.00 95.81 259 VAL A C 1
ATOM 1968 O O . VAL A 1 259 ? 29.971 -8.265 -20.554 1.00 95.81 259 VAL A O 1
ATOM 1971 N N . GLU A 1 260 ? 30.622 -8.026 -22.691 1.00 97.06 260 GLU A N 1
ATOM 1972 C CA . GLU A 1 260 ? 31.076 -6.644 -22.538 1.00 97.06 260 GLU A CA 1
ATOM 1973 C C . GLU A 1 260 ? 29.862 -5.715 -22.434 1.00 97.06 260 GLU A C 1
ATOM 1975 O O . GLU A 1 260 ? 28.952 -5.746 -23.263 1.00 97.06 260 GLU A O 1
ATOM 1980 N N . CYS A 1 261 ? 29.815 -4.913 -21.376 1.00 97.06 261 CYS A N 1
ATOM 1981 C CA . CYS A 1 261 ? 28.709 -4.011 -21.114 1.00 97.06 261 CYS A CA 1
ATOM 1982 C C . CYS A 1 261 ? 28.719 -2.856 -22.122 1.00 97.06 261 CYS A C 1
ATOM 1984 O O . CYS A 1 261 ? 29.656 -2.055 -22.107 1.00 97.06 261 CYS A O 1
ATOM 1986 N N . PRO A 1 262 ? 27.654 -2.672 -22.918 1.00 95.94 262 PRO A N 1
ATOM 1987 C CA . PRO A 1 262 ? 27.602 -1.597 -23.907 1.00 95.94 262 PRO A CA 1
ATOM 1988 C C . PRO A 1 262 ? 27.560 -0.199 -23.278 1.00 95.94 262 PRO A C 1
ATOM 1990 O O . PRO A 1 262 ? 27.790 0.789 -23.963 1.00 95.94 262 PRO A O 1
ATOM 1993 N N . ARG A 1 263 ? 27.279 -0.100 -21.972 1.00 94.56 263 ARG A N 1
ATOM 1994 C CA . ARG A 1 263 ? 27.219 1.178 -21.250 1.00 94.56 263 ARG A CA 1
ATOM 1995 C C . ARG A 1 263 ? 28.603 1.731 -20.907 1.00 94.56 263 ARG A C 1
ATOM 1997 O O . ARG A 1 263 ? 28.740 2.935 -20.725 1.00 94.56 263 ARG A O 1
ATOM 2004 N N . ASP A 1 264 ? 29.607 0.863 -20.747 1.00 95.06 264 ASP A N 1
ATOM 2005 C CA . ASP A 1 264 ? 30.928 1.271 -20.243 1.00 95.06 264 ASP A CA 1
ATOM 2006 C C . ASP A 1 264 ? 32.138 0.459 -20.736 1.00 95.06 264 ASP A C 1
ATOM 2008 O O . ASP A 1 264 ? 33.255 0.710 -20.278 1.00 95.06 264 ASP A O 1
ATOM 2012 N N . GLY A 1 265 ? 31.950 -0.502 -21.644 1.00 95.56 265 GLY A N 1
ATOM 2013 C CA . GLY A 1 265 ? 33.026 -1.284 -22.265 1.00 95.56 265 GLY A CA 1
ATOM 2014 C C . GLY A 1 265 ? 33.733 -2.274 -21.333 1.00 95.56 265 GLY A C 1
ATOM 2015 O O . GLY A 1 265 ? 34.805 -2.782 -21.647 1.00 95.56 265 GLY A O 1
ATOM 2016 N N . LYS A 1 266 ? 33.190 -2.537 -20.137 1.00 95.69 266 LYS A N 1
ATOM 2017 C CA . LYS A 1 266 ? 33.788 -3.475 -19.170 1.00 95.69 266 LYS A CA 1
ATOM 2018 C C . LYS A 1 266 ? 33.053 -4.812 -19.164 1.00 95.69 266 LYS A C 1
ATOM 2020 O O . LYS A 1 266 ? 31.855 -4.873 -19.436 1.00 95.69 266 LYS A O 1
ATOM 2025 N N . LEU A 1 267 ? 33.754 -5.880 -18.783 1.00 96.00 267 LEU A N 1
ATOM 2026 C CA . LEU A 1 267 ? 33.174 -7.221 -18.669 1.00 96.00 267 LEU A CA 1
ATOM 2027 C C . LEU A 1 267 ? 32.047 -7.277 -17.616 1.00 96.00 267 LEU A C 1
ATOM 2029 O O . LEU A 1 267 ? 32.091 -6.586 -16.591 1.00 96.00 267 LEU A O 1
ATOM 2033 N N . GLY A 1 268 ? 31.037 -8.103 -17.885 1.00 96.38 268 GLY A N 1
ATOM 2034 C CA . GLY A 1 268 ? 29.812 -8.212 -17.103 1.00 96.38 268 GLY A CA 1
ATOM 2035 C C . GLY A 1 268 ? 28.790 -7.180 -17.567 1.00 96.38 268 GLY A C 1
ATOM 2036 O O . GLY A 1 268 ? 29.029 -5.984 -17.391 1.00 96.38 268 GLY A O 1
ATOM 2037 N N . ALA A 1 269 ? 27.660 -7.624 -18.117 1.00 97.00 269 ALA A N 1
ATOM 2038 C CA . ALA A 1 269 ? 26.556 -6.789 -18.600 1.00 97.00 269 ALA A CA 1
ATOM 2039 C C . ALA A 1 269 ? 25.235 -7.099 -17.867 1.00 97.00 269 ALA A C 1
ATOM 2041 O O . ALA A 1 269 ? 25.074 -8.167 -17.277 1.00 97.00 269 ALA A O 1
ATOM 2042 N N . ALA A 1 270 ? 24.267 -6.177 -17.915 1.00 97.44 270 ALA A N 1
ATOM 2043 C CA . ALA A 1 270 ? 22.897 -6.480 -17.495 1.00 97.44 270 ALA A CA 1
ATOM 2044 C C . ALA A 1 270 ? 22.245 -7.476 -18.471 1.00 97.44 270 ALA A C 1
ATOM 2046 O O . ALA A 1 270 ? 22.606 -7.509 -19.647 1.00 97.44 270 ALA A O 1
ATOM 2047 N N . TYR A 1 271 ? 21.256 -8.257 -18.023 1.00 98.12 271 TYR A N 1
ATOM 2048 C CA . TYR A 1 271 ? 20.582 -9.234 -18.890 1.00 98.12 271 TYR A CA 1
ATOM 2049 C C . TYR A 1 271 ? 19.980 -8.568 -20.135 1.00 98.12 271 TYR A C 1
ATOM 2051 O O . TYR A 1 271 ? 20.197 -9.053 -21.246 1.00 98.12 271 TYR A O 1
ATOM 2059 N N . VAL A 1 272 ? 19.315 -7.416 -19.962 1.00 98.12 272 VAL A N 1
ATOM 2060 C CA . VAL A 1 272 ? 18.751 -6.613 -21.066 1.00 98.12 272 VAL A CA 1
ATOM 2061 C C . VAL A 1 272 ? 19.799 -6.249 -22.122 1.00 98.12 272 VAL A C 1
ATOM 2063 O O . VAL A 1 272 ? 19.495 -6.183 -23.309 1.00 98.12 272 VAL A O 1
ATOM 2066 N N . ASP A 1 273 ? 21.056 -6.078 -21.710 1.00 97.88 273 ASP A N 1
ATOM 2067 C CA . ASP A 1 273 ? 22.151 -5.684 -22.593 1.00 97.88 273 ASP A CA 1
ATOM 2068 C C . ASP A 1 273 ? 22.707 -6.835 -23.435 1.00 97.88 273 ASP A C 1
ATOM 2070 O O . ASP A 1 273 ? 23.383 -6.591 -24.433 1.00 97.88 273 ASP A O 1
ATOM 2074 N N . THR A 1 274 ? 22.339 -8.073 -23.097 1.00 96.88 274 THR A N 1
ATOM 2075 C CA . THR A 1 274 ? 22.658 -9.284 -23.871 1.00 96.88 274 THR A CA 1
ATOM 2076 C C . THR A 1 274 ? 21.621 -9.611 -24.949 1.00 96.88 274 THR A C 1
ATOM 2078 O O . THR A 1 274 ? 21.777 -10.585 -25.690 1.00 96.88 274 THR A O 1
ATOM 2081 N N . LEU A 1 275 ? 20.533 -8.839 -25.002 1.00 96.88 275 LEU A N 1
ATOM 2082 C CA . LEU A 1 275 ? 19.430 -9.039 -25.929 1.00 96.88 275 LEU A CA 1
ATOM 2083 C C . LEU A 1 275 ? 19.537 -8.102 -27.135 1.00 96.88 275 LEU A C 1
ATOM 2085 O O . LEU A 1 275 ? 20.055 -6.982 -27.056 1.00 96.88 275 LEU A O 1
ATOM 2089 N N . HIS A 1 276 ? 18.969 -8.565 -28.244 1.00 94.88 276 HIS A N 1
ATOM 2090 C CA . HIS A 1 276 ? 18.907 -7.855 -29.515 1.00 94.88 276 HIS A CA 1
ATOM 2091 C C . HIS A 1 276 ? 17.547 -8.078 -30.171 1.00 94.88 276 HIS A C 1
ATOM 2093 O O . HIS A 1 276 ? 16.875 -9.068 -29.887 1.00 94.88 276 HIS A O 1
ATOM 2099 N N . GLY A 1 277 ? 17.181 -7.187 -31.088 1.00 94.19 277 GLY A N 1
ATOM 2100 C CA . GLY A 1 277 ? 15.924 -7.256 -31.824 1.00 94.19 277 GLY A CA 1
ATOM 2101 C C . GLY A 1 277 ? 14.818 -6.444 -31.156 1.00 94.19 277 GLY A C 1
ATOM 2102 O O . GLY A 1 277 ? 14.617 -6.499 -29.943 1.00 94.19 277 GLY A O 1
ATOM 2103 N N . ARG A 1 278 ? 14.080 -5.698 -31.983 1.00 93.56 278 ARG A N 1
ATOM 2104 C CA . ARG A 1 278 ? 13.013 -4.788 -31.539 1.00 93.56 278 ARG A CA 1
ATOM 2105 C C . ARG A 1 278 ? 11.863 -5.508 -30.840 1.00 93.56 278 ARG A C 1
ATOM 2107 O O . ARG A 1 278 ? 11.228 -4.945 -29.967 1.00 93.56 278 ARG A O 1
ATOM 2114 N N . ASP A 1 279 ? 11.624 -6.771 -31.175 1.00 96.62 279 ASP A N 1
ATOM 2115 C CA . ASP A 1 279 ? 10.615 -7.596 -30.502 1.00 96.62 279 ASP A CA 1
ATOM 2116 C C . ASP A 1 279 ? 11.053 -8.059 -29.108 1.00 96.62 279 ASP A C 1
ATOM 2118 O O . ASP A 1 279 ? 10.292 -8.741 -28.428 1.00 96.62 279 ASP A O 1
ATOM 2122 N N . HIS A 1 280 ? 12.279 -7.741 -28.683 1.00 97.19 280 HIS A N 1
ATOM 2123 C CA . HIS A 1 280 ? 12.819 -8.183 -27.404 1.00 97.19 280 HIS A CA 1
ATOM 2124 C C . HIS A 1 280 ? 13.209 -7.042 -26.480 1.00 97.19 280 HIS A C 1
ATOM 2126 O O . HIS A 1 280 ? 12.978 -7.148 -25.274 1.00 97.19 280 HIS A O 1
ATOM 2132 N N . VAL A 1 281 ? 13.763 -5.963 -27.025 1.00 98.00 281 VAL A N 1
ATOM 2133 C CA . VAL A 1 281 ? 14.341 -4.857 -26.259 1.00 98.00 281 VAL A CA 1
ATOM 2134 C C . VAL A 1 281 ? 14.169 -3.521 -26.965 1.00 98.00 281 VAL A C 1
ATOM 2136 O O . VAL A 1 281 ? 14.075 -3.453 -28.189 1.00 98.00 281 VAL A O 1
ATOM 2139 N N . GLY A 1 282 ? 14.131 -2.465 -26.159 1.00 97.44 282 GLY A N 1
ATOM 2140 C CA . GLY A 1 282 ? 13.968 -1.082 -26.591 1.00 97.44 282 GLY A CA 1
ATOM 2141 C C . GLY A 1 282 ? 14.082 -0.128 -25.403 1.00 97.44 282 GLY A C 1
ATOM 2142 O O . GLY A 1 282 ? 14.379 -0.552 -24.284 1.00 97.44 282 GLY A O 1
ATOM 2143 N N . LEU A 1 283 ? 13.833 1.165 -25.617 1.00 98.25 283 LEU A N 1
ATOM 2144 C CA . LEU A 1 283 ? 13.708 2.119 -24.509 1.00 98.25 283 LEU A CA 1
ATOM 2145 C C . LEU A 1 283 ? 12.475 1.778 -23.669 1.00 98.25 283 LEU A C 1
ATOM 2147 O O . LEU A 1 283 ? 11.394 1.548 -24.213 1.00 98.25 283 LEU A O 1
ATOM 2151 N N . ALA A 1 284 ? 12.640 1.732 -22.348 1.00 98.62 284 ALA A N 1
ATOM 2152 C CA . ALA A 1 284 ? 11.569 1.378 -21.435 1.00 98.62 284 ALA A CA 1
ATOM 2153 C C . ALA A 1 284 ? 10.412 2.379 -21.529 1.00 98.62 284 ALA A C 1
ATOM 2155 O O . ALA A 1 284 ? 10.580 3.586 -21.384 1.00 98.62 284 ALA A O 1
ATOM 2156 N N . THR A 1 285 ? 9.220 1.837 -21.740 1.00 98.50 285 THR A N 1
ATOM 2157 C CA . THR A 1 285 ? 7.949 2.572 -21.709 1.00 98.50 285 THR A CA 1
ATOM 2158 C C . THR A 1 285 ? 7.373 2.656 -20.301 1.00 98.50 285 THR A C 1
ATOM 2160 O O . THR A 1 285 ? 6.596 3.561 -20.015 1.00 98.50 285 THR A O 1
ATOM 2163 N N . HIS A 1 286 ? 7.743 1.704 -19.440 1.00 98.69 286 HIS A N 1
ATOM 2164 C CA . HIS A 1 286 ? 7.276 1.577 -18.066 1.00 98.69 286 HIS A CA 1
ATOM 2165 C C . HIS A 1 286 ? 8.402 1.024 -17.185 1.00 98.69 286 HIS A C 1
ATOM 2167 O O . HIS A 1 286 ? 9.242 0.255 -17.651 1.00 98.69 286 HIS A O 1
ATOM 2173 N N . LEU A 1 287 ? 8.404 1.381 -15.906 1.00 98.56 287 LEU A N 1
ATOM 2174 C CA . LEU A 1 287 ? 9.196 0.737 -14.860 1.00 98.56 287 LEU A CA 1
ATOM 2175 C C . LEU A 1 287 ? 8.277 -0.154 -14.030 1.00 98.56 287 LEU A C 1
ATOM 2177 O O . LEU A 1 287 ? 7.204 0.299 -13.646 1.00 98.56 287 LEU A O 1
ATOM 2181 N N . LEU A 1 288 ? 8.689 -1.383 -13.712 1.00 98.44 288 LEU A N 1
ATOM 2182 C CA . LEU A 1 288 ? 7.938 -2.242 -12.792 1.00 98.44 288 LEU A CA 1
ATOM 2183 C C . LEU A 1 288 ? 8.605 -2.313 -11.413 1.00 98.44 288 LEU A C 1
ATOM 2185 O O . LEU A 1 288 ? 9.615 -3.002 -11.227 1.00 98.44 288 LEU A O 1
ATOM 2189 N N . SER A 1 289 ? 7.968 -1.679 -10.431 1.00 98.00 289 SER A N 1
ATOM 2190 C CA . SER A 1 289 ? 8.245 -1.864 -9.008 1.00 98.00 289 SER A CA 1
ATOM 2191 C C . SER A 1 289 ? 7.605 -3.166 -8.520 1.00 98.00 289 SER A C 1
ATOM 2193 O O . SER A 1 289 ? 6.391 -3.360 -8.618 1.00 98.00 289 SER A O 1
ATOM 2195 N N . HIS A 1 290 ? 8.420 -4.093 -8.018 1.00 97.38 290 HIS A N 1
ATOM 2196 C CA . HIS A 1 290 ? 7.958 -5.408 -7.572 1.00 97.38 290 HIS A CA 1
ATOM 2197 C C . HIS A 1 290 ? 8.865 -5.987 -6.481 1.00 97.38 290 HIS A C 1
ATOM 2199 O O . HIS A 1 290 ? 10.060 -5.693 -6.409 1.00 97.38 290 HIS A O 1
ATOM 2205 N N . SER A 1 291 ? 8.299 -6.860 -5.647 1.00 95.62 291 SER A N 1
ATOM 2206 C CA . SER A 1 291 ? 9.066 -7.658 -4.694 1.00 95.62 291 SER A CA 1
ATOM 2207 C C . SER A 1 291 ? 9.874 -8.743 -5.407 1.00 95.62 291 SER A C 1
ATOM 2209 O O . SER A 1 291 ? 9.363 -9.438 -6.282 1.00 95.62 291 SER A O 1
ATOM 2211 N N . TRP A 1 292 ? 11.112 -8.959 -4.962 1.00 95.00 292 TRP A N 1
ATOM 2212 C CA . TRP A 1 292 ? 11.953 -10.086 -5.391 1.00 95.00 292 TRP A CA 1
ATOM 2213 C C . TRP A 1 292 ? 11.441 -11.447 -4.901 1.00 95.00 292 TRP A C 1
ATOM 2215 O O . TRP A 1 292 ? 11.930 -12.497 -5.324 1.00 95.00 292 TRP A O 1
ATOM 2225 N N . ASP A 1 293 ? 10.480 -11.416 -3.981 1.00 94.94 293 ASP A N 1
ATOM 2226 C CA . ASP A 1 293 ? 9.790 -12.593 -3.479 1.00 94.94 293 ASP A CA 1
ATOM 2227 C C . ASP A 1 293 ? 8.604 -12.986 -4.369 1.00 94.94 293 ASP A C 1
ATOM 2229 O O . ASP A 1 293 ? 8.108 -14.103 -4.222 1.00 94.94 293 ASP A O 1
ATOM 2233 N N . HIS A 1 294 ? 8.183 -12.138 -5.315 1.00 96.38 294 HIS A N 1
ATOM 2234 C CA . HIS A 1 294 ? 7.153 -12.515 -6.279 1.00 96.38 294 HIS A CA 1
ATOM 2235 C C . HIS A 1 294 ? 7.612 -13.691 -7.141 1.00 96.38 294 HIS A C 1
ATOM 2237 O O . HIS A 1 294 ? 8.796 -13.824 -7.475 1.00 96.38 294 HIS A O 1
ATOM 2243 N N . ARG A 1 295 ? 6.648 -14.527 -7.525 1.00 97.75 295 ARG A N 1
ATOM 2244 C CA . ARG A 1 295 ? 6.854 -15.592 -8.507 1.00 97.75 295 ARG A CA 1
ATOM 2245 C C . ARG A 1 295 ? 7.060 -14.976 -9.885 1.00 97.75 295 ARG A C 1
ATOM 2247 O O . ARG A 1 295 ? 6.424 -13.979 -10.219 1.00 97.75 295 ARG A O 1
ATOM 2254 N N . ILE A 1 296 ? 7.924 -15.565 -10.704 1.00 98.25 296 ILE A N 1
ATOM 2255 C CA . ILE A 1 296 ? 8.178 -15.030 -12.044 1.00 98.25 296 ILE A CA 1
ATOM 2256 C C . ILE A 1 296 ? 6.944 -15.143 -12.948 1.00 98.25 296 ILE A C 1
ATOM 2258 O O . ILE A 1 296 ? 6.684 -14.226 -13.719 1.00 98.25 296 ILE A O 1
ATOM 2262 N N . GLY A 1 297 ? 6.148 -16.209 -12.800 1.00 98.12 297 GLY A N 1
ATOM 2263 C CA . GLY A 1 297 ? 4.875 -16.365 -13.511 1.00 98.12 297 GLY A CA 1
ATOM 2264 C C . GLY A 1 297 ? 3.914 -15.219 -13.220 1.00 98.12 297 GLY A C 1
ATOM 2265 O O . GLY A 1 297 ? 3.443 -14.574 -14.145 1.00 98.12 297 GLY A O 1
ATOM 2266 N N . ASP A 1 298 ? 3.737 -14.891 -11.940 1.00 97.62 298 ASP A N 1
ATOM 2267 C CA . ASP A 1 298 ? 2.893 -13.782 -11.486 1.00 97.62 298 ASP A CA 1
ATOM 2268 C C . ASP A 1 298 ? 3.316 -12.433 -12.095 1.00 97.62 298 ASP A C 1
ATOM 2270 O O . ASP A 1 298 ? 2.469 -11.614 -12.448 1.00 97.62 298 ASP A O 1
ATOM 2274 N N . VAL A 1 299 ? 4.628 -12.194 -12.221 1.00 98.12 299 VAL A N 1
ATOM 2275 C CA . VAL A 1 299 ? 5.166 -10.982 -12.858 1.00 98.12 299 VAL A CA 1
ATOM 2276 C C . VAL A 1 299 ? 4.843 -10.964 -14.350 1.00 98.12 299 VAL A C 1
ATOM 2278 O O . VAL A 1 299 ? 4.382 -9.945 -14.855 1.00 98.12 299 VAL A O 1
ATOM 2281 N N . VAL A 1 300 ? 5.085 -12.071 -15.056 1.00 98.38 300 VAL A N 1
ATOM 2282 C CA . VAL A 1 300 ? 4.851 -12.181 -16.504 1.00 98.38 300 VAL A CA 1
ATOM 2283 C C . VAL A 1 300 ? 3.365 -12.046 -16.833 1.00 98.38 300 VAL A C 1
ATOM 2285 O O . VAL A 1 300 ? 3.008 -11.210 -17.660 1.00 98.38 300 VAL A O 1
ATOM 2288 N N . GLU A 1 301 ? 2.506 -12.798 -16.146 1.00 98.12 301 GLU A N 1
ATOM 2289 C CA . GLU A 1 301 ? 1.055 -12.779 -16.352 1.00 98.12 301 GLU A CA 1
ATOM 2290 C C . GLU A 1 301 ? 0.472 -11.383 -16.099 1.00 98.12 301 GLU A C 1
ATOM 2292 O O . GLU A 1 301 ? -0.312 -10.888 -16.906 1.00 98.12 301 GLU A O 1
ATOM 2297 N N . ALA A 1 302 ? 0.912 -10.694 -15.038 1.00 97.88 302 ALA A N 1
ATOM 2298 C CA . ALA A 1 302 ? 0.471 -9.327 -14.763 1.00 97.88 302 ALA A CA 1
ATOM 2299 C C . ALA A 1 302 ? 0.894 -8.327 -15.856 1.00 97.88 302 ALA A C 1
ATOM 2301 O O . ALA A 1 302 ? 0.188 -7.350 -16.097 1.00 97.88 302 ALA A O 1
ATOM 2302 N N . MET A 1 303 ? 2.037 -8.537 -16.522 1.00 98.50 303 MET A N 1
ATOM 2303 C CA . MET A 1 303 ? 2.464 -7.691 -17.646 1.00 98.50 303 MET A CA 1
ATOM 2304 C C . MET A 1 303 ? 1.668 -7.968 -18.921 1.00 98.50 303 MET A C 1
ATOM 2306 O O . MET A 1 303 ? 1.361 -7.031 -19.661 1.00 98.50 303 MET A O 1
ATOM 2310 N N . GLU A 1 304 ? 1.342 -9.233 -19.190 1.00 98.31 304 GLU A N 1
ATOM 2311 C CA . GLU A 1 304 ? 0.498 -9.608 -20.326 1.00 98.31 304 GLU A CA 1
ATOM 2312 C C . GLU A 1 304 ? -0.923 -9.067 -20.161 1.00 98.31 304 GLU A C 1
ATOM 2314 O O . GLU A 1 304 ? -1.442 -8.445 -21.088 1.00 98.31 304 GLU A O 1
ATOM 2319 N N . GLU A 1 305 ? -1.514 -9.220 -18.973 1.00 97.38 305 GLU A N 1
ATOM 2320 C CA . GLU A 1 305 ? -2.844 -8.683 -18.671 1.00 97.38 305 GLU A CA 1
ATOM 2321 C C . GLU A 1 305 ? -2.850 -7.151 -18.696 1.00 97.38 305 GLU A C 1
ATOM 2323 O O . GLU A 1 305 ? -3.725 -6.556 -19.316 1.00 97.38 305 GLU A O 1
ATOM 2328 N N . PHE A 1 306 ? -1.807 -6.495 -18.174 1.00 97.69 306 PHE A N 1
ATOM 2329 C CA . PHE A 1 306 ? -1.654 -5.044 -18.318 1.00 97.69 306 PHE A CA 1
ATOM 2330 C C . PHE A 1 306 ? -1.646 -4.596 -19.788 1.00 97.69 306 PHE A C 1
ATOM 2332 O O . PHE A 1 306 ? -2.310 -3.618 -20.137 1.00 97.69 306 PHE A O 1
ATOM 2339 N N . CYS A 1 307 ? -0.915 -5.294 -20.666 1.00 98.19 307 CYS A N 1
ATOM 2340 C CA . CYS A 1 307 ? -0.919 -4.966 -22.093 1.00 98.19 307 CYS A CA 1
ATOM 2341 C C . CYS A 1 307 ? -2.297 -5.196 -22.719 1.00 98.19 307 CYS A C 1
ATOM 2343 O O . CYS A 1 307 ? -2.736 -4.376 -23.523 1.00 98.19 307 CYS A O 1
ATOM 2345 N N . HIS A 1 308 ? -2.972 -6.284 -22.345 1.00 97.06 308 HIS A N 1
ATOM 2346 C CA . HIS A 1 308 ? -4.314 -6.599 -22.821 1.00 97.06 308 HIS A CA 1
ATOM 2347 C C . HIS A 1 308 ? -5.316 -5.500 -22.446 1.00 97.06 308 HIS A C 1
ATOM 2349 O O . HIS A 1 308 ? -5.949 -4.926 -23.333 1.00 97.06 308 HIS A O 1
ATOM 2355 N N . ASP A 1 309 ? -5.390 -5.150 -21.162 1.00 94.19 309 ASP A N 1
ATOM 2356 C CA . ASP A 1 309 ? -6.338 -4.171 -20.624 1.00 94.19 309 ASP A CA 1
ATOM 2357 C C . ASP A 1 309 ? -6.089 -2.761 -21.169 1.00 94.19 309 ASP A C 1
ATOM 2359 O O . ASP A 1 309 ? -7.026 -2.014 -21.454 1.00 94.19 309 ASP A O 1
ATOM 2363 N N . ALA A 1 310 ? -4.820 -2.392 -21.355 1.00 95.62 310 ALA A N 1
ATOM 2364 C CA . ALA A 1 310 ? -4.438 -1.091 -21.896 1.00 95.62 310 ALA A CA 1
ATOM 2365 C C . ALA A 1 310 ? -4.445 -1.034 -23.438 1.00 95.62 310 ALA A C 1
ATOM 2367 O O . ALA A 1 310 ? -4.147 0.020 -24.005 1.00 95.62 310 ALA A O 1
ATOM 2368 N N . GLY A 1 311 ? -4.752 -2.140 -24.130 1.00 96.62 311 GLY A N 1
ATOM 2369 C CA . GLY A 1 311 ? -4.718 -2.218 -25.595 1.00 96.62 311 GLY A CA 1
ATOM 2370 C C . GLY A 1 311 ? -3.325 -1.977 -26.191 1.00 96.62 311 GLY A C 1
ATOM 2371 O O . GLY A 1 311 ? -3.201 -1.396 -27.271 1.00 96.62 311 GLY A O 1
ATOM 2372 N N . LEU A 1 312 ? -2.271 -2.372 -25.476 1.00 97.19 312 LEU A N 1
ATOM 2373 C CA . LEU A 1 312 ? -0.876 -2.190 -25.872 1.00 97.19 312 LEU A CA 1
ATOM 2374 C C . LEU A 1 312 ? -0.332 -3.438 -26.577 1.00 97.19 312 LEU A C 1
ATOM 2376 O O . LEU A 1 312 ? -0.674 -4.565 -26.229 1.00 97.19 312 LEU A O 1
ATOM 2380 N N . ASP A 1 313 ? 0.581 -3.247 -27.532 1.00 97.75 313 ASP A N 1
ATOM 2381 C CA . ASP A 1 313 ? 1.314 -4.354 -28.159 1.00 97.75 313 ASP A CA 1
ATOM 2382 C C . ASP A 1 313 ? 2.418 -4.873 -27.210 1.00 97.75 313 ASP A C 1
ATOM 2384 O O . ASP A 1 313 ? 3.359 -4.123 -26.902 1.00 97.75 313 ASP A O 1
ATOM 2388 N N . PRO A 1 314 ? 2.387 -6.151 -26.777 1.00 98.31 314 PRO A N 1
ATOM 2389 C CA . PRO A 1 314 ? 3.424 -6.727 -25.921 1.00 98.31 314 PRO A CA 1
ATOM 2390 C C . PRO A 1 314 ? 4.833 -6.699 -26.533 1.00 98.31 314 PRO A C 1
ATOM 2392 O O . PRO A 1 314 ? 5.820 -6.683 -25.797 1.00 98.31 314 PRO A O 1
ATOM 2395 N N . ARG A 1 315 ? 4.965 -6.672 -27.868 1.00 98.12 315 ARG A N 1
ATOM 2396 C CA . ARG A 1 315 ? 6.264 -6.576 -28.565 1.00 98.12 315 ARG A CA 1
ATOM 2397 C C . ARG A 1 315 ? 6.846 -5.166 -28.554 1.00 98.12 315 ARG A C 1
ATOM 2399 O O . ARG A 1 315 ? 8.023 -4.993 -28.862 1.00 98.12 315 ARG A O 1
ATOM 2406 N N . ARG A 1 316 ? 6.034 -4.155 -28.241 1.00 97.75 316 ARG A N 1
ATOM 2407 C CA . ARG A 1 316 ? 6.418 -2.731 -28.235 1.00 97.75 316 ARG A CA 1
ATOM 2408 C C . ARG A 1 316 ? 6.236 -2.070 -26.870 1.00 97.75 316 ARG A C 1
ATOM 2410 O O . ARG A 1 316 ? 6.509 -0.882 -26.721 1.00 97.75 316 ARG A O 1
ATOM 2417 N N . THR A 1 317 ? 5.828 -2.845 -25.872 1.00 98.31 317 THR A N 1
ATOM 2418 C CA . THR A 1 317 ? 5.746 -2.418 -24.477 1.00 98.31 317 THR A CA 1
ATOM 2419 C C . THR A 1 317 ? 6.985 -2.910 -23.752 1.00 98.31 317 THR A C 1
ATOM 2421 O O . THR A 1 317 ? 7.096 -4.087 -23.419 1.00 98.31 317 THR A O 1
ATOM 2424 N N . TYR A 1 318 ? 7.948 -2.015 -23.551 1.00 98.62 318 TYR A N 1
ATOM 2425 C CA . TYR A 1 318 ? 9.223 -2.333 -22.912 1.00 98.62 318 TYR A CA 1
ATOM 2426 C C . TYR A 1 318 ? 9.178 -1.966 -21.433 1.00 98.62 318 TYR A C 1
ATOM 2428 O O . TYR A 1 318 ? 8.829 -0.834 -21.087 1.00 98.62 318 TYR A O 1
ATOM 2436 N N . ILE A 1 319 ? 9.551 -2.907 -20.574 1.00 98.69 319 ILE A N 1
ATOM 2437 C CA . ILE A 1 319 ? 9.516 -2.778 -19.122 1.00 98.69 319 ILE A CA 1
ATOM 2438 C C . ILE A 1 319 ? 10.946 -2.722 -18.590 1.00 98.69 319 ILE A C 1
ATOM 2440 O O . ILE A 1 319 ? 11.771 -3.597 -18.870 1.00 98.69 319 ILE A O 1
ATOM 2444 N N . TRP A 1 320 ? 11.245 -1.700 -17.796 1.00 98.56 320 TRP A N 1
ATOM 2445 C CA . TRP A 1 320 ? 12.441 -1.676 -16.971 1.00 98.56 320 TRP A CA 1
ATOM 2446 C C . TRP A 1 320 ? 12.190 -2.486 -15.697 1.00 98.56 320 TRP A C 1
ATOM 2448 O O . TRP A 1 320 ? 11.311 -2.157 -14.898 1.00 98.56 320 TRP A O 1
ATOM 2458 N N . LEU A 1 321 ? 12.965 -3.554 -15.517 1.00 97.75 321 LEU A N 1
ATOM 2459 C CA . LEU A 1 321 ? 12.878 -4.478 -14.387 1.00 97.75 321 LEU A CA 1
ATOM 2460 C C . LEU A 1 321 ? 14.232 -4.521 -13.694 1.00 97.75 321 LEU A C 1
ATOM 2462 O O . LEU A 1 321 ? 15.213 -4.912 -14.322 1.00 97.75 321 LEU A O 1
ATOM 2466 N N . GLY A 1 322 ? 14.294 -4.189 -12.403 1.00 95.56 322 GLY A N 1
ATOM 2467 C CA . GLY A 1 322 ? 15.570 -4.113 -11.679 1.00 95.56 322 GLY A CA 1
ATOM 2468 C C . GLY A 1 322 ? 16.432 -5.376 -11.807 1.00 95.56 322 GLY A C 1
ATOM 2469 O O . GLY A 1 322 ? 17.635 -5.281 -12.035 1.00 95.56 322 GLY A O 1
ATOM 2470 N N . PHE A 1 323 ? 15.838 -6.574 -11.764 1.00 96.50 323 PHE A N 1
ATOM 2471 C CA . PHE A 1 323 ? 16.593 -7.831 -11.881 1.00 96.50 323 PHE A CA 1
ATOM 2472 C C . PHE A 1 323 ? 17.118 -8.137 -13.303 1.00 96.50 323 PHE A C 1
ATOM 2474 O O . PHE A 1 323 ? 18.073 -8.896 -13.446 1.00 96.50 323 PHE A O 1
ATOM 2481 N N . LEU A 1 324 ? 16.549 -7.522 -14.350 1.00 97.81 324 LEU A N 1
ATOM 2482 C CA . LEU A 1 324 ? 16.976 -7.704 -15.749 1.00 97.81 324 LEU A CA 1
ATOM 2483 C C . LEU A 1 324 ? 17.844 -6.551 -16.267 1.00 97.81 324 LEU A C 1
ATOM 2485 O O . LEU A 1 324 ? 18.735 -6.758 -17.094 1.00 97.81 324 LEU A O 1
ATOM 2489 N N . CYS A 1 325 ? 17.559 -5.330 -15.817 1.00 97.56 325 CYS A N 1
ATOM 2490 C CA . CYS A 1 325 ? 18.116 -4.100 -16.373 1.00 97.56 325 CYS A CA 1
ATOM 2491 C C . CYS A 1 325 ? 19.298 -3.542 -15.572 1.00 97.56 325 CYS A C 1
ATOM 2493 O O . CYS A 1 325 ? 20.056 -2.720 -16.102 1.00 97.56 325 CYS A O 1
ATOM 2495 N N . THR A 1 326 ? 19.489 -4.002 -14.333 1.00 95.12 326 THR A N 1
ATOM 2496 C CA . THR A 1 326 ? 20.683 -3.714 -13.533 1.00 95.12 326 THR A CA 1
ATOM 2497 C C . THR A 1 326 ? 21.759 -4.770 -13.787 1.00 95.12 326 THR A C 1
ATOM 2499 O O . THR A 1 326 ? 21.486 -5.950 -14.013 1.00 95.12 326 THR A O 1
ATOM 2502 N N . ASN A 1 327 ? 23.021 -4.342 -13.772 1.00 95.31 327 ASN A N 1
ATOM 2503 C CA . ASN A 1 327 ? 24.173 -5.200 -14.035 1.00 95.31 327 ASN A CA 1
ATOM 2504 C C . ASN A 1 327 ? 24.566 -6.023 -12.793 1.00 95.31 327 ASN A C 1
ATOM 2506 O O . ASN A 1 327 ? 25.582 -5.760 -12.145 1.00 95.31 327 ASN A O 1
ATOM 2510 N N . TRP A 1 328 ? 23.747 -7.021 -12.453 1.00 90.69 328 TRP A N 1
ATOM 2511 C CA . TRP A 1 328 ? 23.959 -7.882 -11.283 1.00 90.69 328 TRP A CA 1
ATOM 2512 C C . TRP A 1 328 ? 25.233 -8.723 -11.354 1.00 90.69 328 TRP A C 1
ATOM 2514 O O . TRP A 1 328 ? 25.841 -8.981 -10.313 1.00 90.69 328 TRP A O 1
ATOM 2524 N N . ALA A 1 329 ? 25.686 -9.084 -12.561 1.00 91.00 329 ALA A N 1
ATOM 2525 C CA . ALA A 1 329 ? 26.961 -9.770 -12.768 1.00 91.00 329 ALA A CA 1
ATOM 2526 C C . ALA A 1 329 ? 28.114 -8.986 -12.136 1.00 91.00 329 ALA A C 1
ATOM 2528 O O . ALA A 1 329 ? 28.859 -9.513 -11.312 1.00 91.00 329 ALA A O 1
ATOM 2529 N N . ARG A 1 330 ? 28.197 -7.688 -12.435 1.00 91.06 330 ARG A N 1
ATOM 2530 C CA . ARG A 1 330 ? 29.261 -6.846 -11.893 1.00 91.06 330 ARG A CA 1
ATOM 2531 C C . ARG A 1 330 ? 29.084 -6.521 -10.420 1.00 91.06 330 ARG A C 1
ATOM 2533 O O . ARG A 1 330 ? 30.072 -6.434 -9.696 1.00 91.06 330 ARG A O 1
ATOM 2540 N N . MET A 1 331 ? 27.846 -6.324 -9.973 1.00 86.12 331 MET A N 1
ATOM 2541 C CA . MET A 1 331 ? 27.593 -6.065 -8.555 1.00 86.12 331 MET A CA 1
ATOM 2542 C C . MET A 1 331 ? 28.004 -7.253 -7.688 1.00 86.12 331 MET A C 1
ATOM 2544 O O . MET A 1 331 ? 28.602 -7.048 -6.637 1.00 86.12 331 MET A O 1
ATOM 2548 N N . SER A 1 332 ? 27.782 -8.474 -8.175 1.00 83.38 332 SER A N 1
ATOM 2549 C CA . SER A 1 332 ? 28.219 -9.697 -7.499 1.00 83.38 332 SER A CA 1
ATOM 2550 C C . SER A 1 332 ? 29.740 -9.786 -7.424 1.00 83.38 332 SER A C 1
ATOM 2552 O O . SER A 1 332 ? 30.277 -9.952 -6.334 1.00 83.38 332 SER A O 1
ATOM 2554 N N . SER A 1 333 ? 30.448 -9.569 -8.540 1.00 84.50 333 SER A N 1
ATOM 2555 C CA . SER A 1 333 ? 31.919 -9.591 -8.546 1.00 84.50 333 SER A CA 1
ATOM 2556 C C . SER A 1 333 ? 32.537 -8.525 -7.633 1.00 84.50 333 SER A C 1
ATOM 2558 O O . SER A 1 333 ? 33.528 -8.791 -6.961 1.00 84.50 333 SER A O 1
ATOM 2560 N N . ARG A 1 334 ? 31.948 -7.322 -7.566 1.00 85.56 334 ARG A N 1
ATOM 2561 C CA . ARG A 1 334 ? 32.380 -6.274 -6.624 1.00 85.56 334 ARG A CA 1
ATOM 2562 C C . ARG A 1 334 ? 32.153 -6.689 -5.175 1.00 85.56 334 ARG A C 1
ATOM 2564 O O . ARG A 1 334 ? 33.054 -6.556 -4.355 1.00 85.56 334 ARG A O 1
ATOM 2571 N N . GLN A 1 335 ? 30.981 -7.244 -4.873 1.00 82.56 335 GLN A N 1
ATOM 2572 C CA . GLN A 1 335 ? 30.658 -7.714 -3.530 1.00 82.56 335 GLN A CA 1
ATOM 2573 C C . GLN A 1 335 ? 31.596 -8.844 -3.077 1.00 82.56 335 GLN A C 1
ATOM 2575 O O . GLN A 1 335 ? 32.036 -8.835 -1.928 1.00 82.56 335 GLN A O 1
ATOM 2580 N N . GLU A 1 336 ? 31.949 -9.771 -3.972 1.00 82.75 336 GLU A N 1
ATOM 2581 C CA . GLU A 1 336 ? 32.951 -10.822 -3.731 1.00 82.75 336 GLU A CA 1
ATOM 2582 C C . GLU A 1 336 ? 34.354 -10.246 -3.488 1.00 82.75 336 GLU A C 1
ATOM 2584 O O . GLU A 1 336 ? 35.093 -10.757 -2.648 1.00 82.75 336 GLU A O 1
ATOM 2589 N N . ALA A 1 337 ? 34.698 -9.141 -4.154 1.00 86.38 337 ALA A N 1
ATOM 2590 C CA . ALA A 1 337 ? 35.930 -8.387 -3.918 1.00 86.38 337 ALA A CA 1
ATOM 2591 C C . ALA A 1 337 ? 35.888 -7.500 -2.652 1.00 86.38 337 ALA A C 1
ATOM 2593 O O . ALA A 1 337 ? 36.852 -6.793 -2.365 1.00 86.38 337 ALA A O 1
ATOM 2594 N N . GLY A 1 338 ? 34.789 -7.515 -1.887 1.00 85.00 338 GLY A N 1
ATOM 2595 C CA . GLY A 1 338 ? 34.598 -6.670 -0.703 1.00 85.00 338 GLY A CA 1
ATOM 2596 C C . GLY A 1 338 ? 34.221 -5.216 -1.014 1.00 85.00 338 GLY A C 1
ATOM 2597 O O . GLY A 1 338 ? 34.068 -4.410 -0.097 1.00 85.00 338 GLY A O 1
ATOM 2598 N N . GLU A 1 339 ? 34.021 -4.874 -2.286 1.00 85.94 339 GLU A N 1
ATOM 2599 C CA . GLU A 1 339 ? 33.566 -3.562 -2.734 1.00 85.94 339 GLU A CA 1
ATOM 2600 C C . GLU A 1 339 ? 32.033 -3.510 -2.705 1.00 85.94 339 GLU A C 1
ATOM 2602 O O . GLU A 1 339 ? 31.345 -4.011 -3.598 1.00 85.94 339 GLU A O 1
ATOM 2607 N N . ARG A 1 340 ? 31.459 -2.884 -1.673 1.00 78.94 340 ARG A N 1
ATOM 2608 C CA . ARG A 1 340 ? 30.024 -2.575 -1.677 1.00 78.94 340 ARG A CA 1
ATOM 2609 C C . ARG A 1 340 ? 29.765 -1.311 -2.478 1.00 78.94 340 ARG A C 1
ATOM 2611 O O . ARG A 1 340 ? 30.418 -0.290 -2.279 1.00 78.94 340 ARG A O 1
ATOM 2618 N N . ARG A 1 341 ? 28.769 -1.371 -3.361 1.00 81.19 341 ARG A N 1
ATOM 2619 C CA . ARG A 1 341 ? 28.282 -0.182 -4.055 1.00 81.19 341 ARG A CA 1
ATOM 2620 C C . ARG A 1 341 ? 27.593 0.748 -3.044 1.00 81.19 341 ARG A C 1
ATOM 2622 O O . ARG A 1 341 ? 26.731 0.265 -2.308 1.00 81.19 341 ARG A O 1
ATOM 2629 N N . PRO A 1 342 ? 27.925 2.050 -3.012 1.00 83.62 342 PRO A N 1
ATOM 2630 C CA . PRO A 1 342 ? 27.240 3.008 -2.155 1.00 83.62 342 PRO A CA 1
ATOM 2631 C C . PRO A 1 342 ? 25.741 3.060 -2.456 1.00 83.62 342 PRO A C 1
ATOM 2633 O O . PRO A 1 342 ? 25.325 3.086 -3.617 1.00 83.62 342 PRO A O 1
ATOM 2636 N N . PHE A 1 343 ? 24.927 3.137 -1.407 1.00 83.94 343 PHE A N 1
ATOM 2637 C CA . PHE A 1 343 ? 23.472 3.264 -1.505 1.00 83.94 343 PHE A CA 1
ATOM 2638 C C . PHE A 1 343 ? 23.033 4.420 -2.417 1.00 83.94 343 PHE A C 1
ATOM 2640 O O . PHE A 1 343 ? 22.098 4.282 -3.204 1.00 83.94 343 PHE A O 1
ATOM 2647 N N . GLN A 1 344 ? 23.739 5.551 -2.354 1.00 85.19 344 GLN A N 1
ATOM 2648 C CA . GLN A 1 344 ? 23.443 6.749 -3.139 1.00 85.19 344 GLN A CA 1
ATOM 2649 C C . GLN A 1 344 ? 23.521 6.480 -4.644 1.00 85.19 344 GLN A C 1
ATOM 2651 O O . GLN A 1 344 ? 22.751 7.057 -5.405 1.00 85.19 344 GLN A O 1
ATOM 2656 N N . GLU A 1 345 ? 24.404 5.580 -5.086 1.00 86.50 345 GLU A N 1
ATOM 2657 C CA . GLU A 1 345 ? 24.479 5.212 -6.499 1.00 86.50 345 GLU A CA 1
ATOM 2658 C C . GLU A 1 345 ? 23.271 4.382 -6.936 1.00 86.50 345 GLU A C 1
ATOM 2660 O O . GLU A 1 345 ? 22.747 4.602 -8.025 1.00 86.50 345 GLU A O 1
ATOM 2665 N N . PHE A 1 346 ? 22.817 3.444 -6.099 1.00 85.00 346 PHE A N 1
ATOM 2666 C CA . PHE A 1 346 ? 21.607 2.661 -6.368 1.00 85.00 346 PHE A CA 1
ATOM 2667 C C . PHE A 1 346 ? 20.367 3.541 -6.414 1.00 85.00 346 PHE A C 1
ATOM 2669 O O . PHE A 1 346 ? 19.557 3.446 -7.334 1.00 85.00 346 PHE A O 1
ATOM 2676 N N . GLN A 1 347 ? 20.245 4.425 -5.433 1.00 86.12 347 GLN A N 1
ATOM 2677 C CA . GLN A 1 347 ? 19.159 5.380 -5.360 1.00 86.12 347 GLN A CA 1
ATOM 2678 C C . GLN A 1 347 ? 19.156 6.316 -6.570 1.00 86.12 347 GLN A C 1
ATOM 2680 O O . GLN A 1 347 ? 18.115 6.482 -7.199 1.00 86.12 347 GLN A O 1
ATOM 2685 N N . ALA A 1 348 ? 20.305 6.896 -6.929 1.00 88.62 348 ALA A N 1
ATOM 2686 C CA . ALA A 1 348 ? 20.422 7.739 -8.115 1.00 88.62 348 ALA A CA 1
ATOM 2687 C C . ALA A 1 348 ? 20.070 6.963 -9.391 1.00 88.62 348 ALA A C 1
ATOM 2689 O O . ALA A 1 348 ? 19.425 7.509 -10.285 1.00 88.62 348 ALA A O 1
ATOM 2690 N N . GLU A 1 349 ? 20.443 5.679 -9.464 1.00 89.75 349 GLU A N 1
ATOM 2691 C CA . GLU A 1 349 ? 20.072 4.816 -10.578 1.00 89.75 349 GLU A CA 1
ATOM 2692 C C . GLU A 1 349 ? 18.550 4.695 -10.686 1.00 89.75 349 GLU A C 1
ATOM 2694 O O . GLU A 1 349 ? 17.999 5.046 -11.725 1.00 89.75 349 GLU A O 1
ATOM 2699 N N . ILE A 1 350 ? 17.870 4.274 -9.620 1.00 89.38 350 ILE A N 1
ATOM 2700 C CA . ILE A 1 350 ? 16.412 4.087 -9.599 1.00 89.38 350 ILE A CA 1
ATOM 2701 C C . ILE A 1 350 ? 15.678 5.406 -9.871 1.00 89.38 350 ILE A C 1
ATOM 2703 O O . ILE A 1 350 ? 14.786 5.445 -10.718 1.00 89.38 350 ILE A O 1
ATOM 2707 N N . MET A 1 351 ? 16.091 6.505 -9.232 1.00 92.19 351 MET A N 1
ATOM 2708 C CA . MET A 1 351 ? 15.478 7.822 -9.428 1.00 92.19 351 MET A CA 1
ATOM 2709 C C . MET A 1 351 ? 15.591 8.307 -10.871 1.00 92.19 351 MET A C 1
ATOM 2711 O O . MET A 1 351 ? 14.606 8.805 -11.414 1.00 92.19 351 MET A O 1
ATOM 2715 N N . LEU A 1 352 ? 16.743 8.092 -11.519 1.00 95.00 352 LEU A N 1
ATOM 2716 C CA . LEU A 1 352 ? 16.910 8.404 -12.939 1.00 95.00 352 LEU A CA 1
ATOM 2717 C C . LEU A 1 352 ? 15.883 7.658 -13.802 1.00 95.00 352 LEU A C 1
ATOM 2719 O O . LEU A 1 352 ? 15.420 8.206 -14.796 1.00 95.00 352 LEU A O 1
ATOM 2723 N N . ARG A 1 353 ? 15.503 6.425 -13.438 1.00 96.62 353 ARG A N 1
ATOM 2724 C CA . ARG A 1 353 ? 14.540 5.632 -14.219 1.00 96.62 353 ARG A CA 1
ATOM 2725 C C . ARG A 1 353 ? 13.113 6.056 -13.934 1.00 96.62 353 ARG A C 1
ATOM 2727 O O . ARG A 1 353 ? 12.350 6.199 -14.878 1.00 96.62 353 ARG A O 1
ATOM 2734 N N . ILE A 1 354 ? 12.767 6.299 -12.672 1.00 96.81 354 ILE A N 1
ATOM 2735 C CA . ILE A 1 354 ? 11.442 6.815 -12.307 1.00 96.81 354 ILE A CA 1
ATOM 2736 C C . ILE A 1 354 ? 11.185 8.138 -13.043 1.00 96.81 354 ILE A C 1
ATOM 2738 O O . ILE A 1 354 ? 10.161 8.279 -13.705 1.00 96.81 354 ILE A O 1
ATOM 2742 N N . GLN A 1 355 ? 12.143 9.068 -12.999 1.00 96.19 355 GLN A N 1
ATOM 2743 C CA . GLN A 1 355 ? 12.030 10.368 -13.667 1.00 96.19 355 GLN A CA 1
ATOM 2744 C C . GLN A 1 355 ? 12.121 10.262 -15.193 1.00 96.19 355 GLN A C 1
ATOM 2746 O O . GLN A 1 355 ? 11.366 10.924 -15.896 1.00 96.19 355 GLN A O 1
ATOM 2751 N N . GLY A 1 356 ? 13.042 9.446 -15.712 1.00 96.19 356 GLY A N 1
ATOM 2752 C CA . GLY A 1 356 ? 13.280 9.325 -17.150 1.00 96.19 356 GLY A CA 1
ATOM 2753 C C . GLY A 1 356 ? 12.176 8.580 -17.898 1.00 96.19 356 GLY A C 1
ATOM 2754 O O . GLY A 1 356 ? 11.884 8.918 -19.039 1.00 96.19 356 GLY A O 1
ATOM 2755 N N . ILE A 1 357 ? 11.556 7.579 -17.267 1.00 98.31 357 ILE A N 1
ATOM 2756 C CA . ILE A 1 357 ? 10.471 6.790 -17.868 1.00 98.31 357 ILE A CA 1
ATOM 2757 C C . ILE A 1 357 ? 9.112 7.461 -17.626 1.00 98.31 357 ILE A C 1
ATOM 2759 O O . ILE A 1 357 ? 8.250 7.433 -18.501 1.00 98.31 357 ILE A O 1
ATOM 2763 N N . GLY A 1 358 ? 8.890 8.045 -16.442 1.00 97.88 358 GLY A N 1
ATOM 2764 C CA . GLY A 1 358 ? 7.654 8.768 -16.110 1.00 97.88 358 GLY A CA 1
ATOM 2765 C C . GLY A 1 358 ? 6.400 7.891 -15.985 1.00 97.88 358 GLY A C 1
ATOM 2766 O O . GLY A 1 358 ? 5.292 8.408 -15.849 1.00 97.88 358 GLY A O 1
ATOM 2767 N N . LYS A 1 359 ? 6.539 6.562 -16.027 1.00 98.56 359 LYS A N 1
ATOM 2768 C CA . LYS A 1 359 ? 5.446 5.601 -15.826 1.00 98.56 359 LYS A CA 1
ATOM 2769 C C . LYS A 1 359 ? 5.924 4.441 -14.966 1.00 98.56 359 LYS A C 1
ATOM 2771 O O . LYS A 1 359 ? 6.798 3.679 -15.376 1.00 98.56 359 LYS A O 1
ATOM 2776 N N . VAL A 1 360 ? 5.336 4.300 -13.786 1.00 98.50 360 VAL A N 1
ATOM 2777 C CA . VAL A 1 360 ? 5.660 3.262 -12.809 1.00 98.50 360 VAL A CA 1
ATOM 2778 C C . VAL A 1 360 ? 4.453 2.356 -12.617 1.00 98.50 360 VAL A C 1
ATOM 2780 O O . VAL A 1 360 ? 3.383 2.780 -12.188 1.00 98.50 360 VAL A O 1
ATOM 2783 N N . LEU A 1 361 ? 4.653 1.083 -12.920 1.00 98.56 361 LEU A N 1
ATOM 2784 C CA . LEU A 1 361 ? 3.765 -0.010 -12.568 1.00 98.56 361 LEU A CA 1
ATOM 2785 C C . LEU A 1 361 ? 4.207 -0.554 -11.206 1.00 98.56 361 LEU A C 1
ATOM 2787 O O . LEU A 1 361 ? 5.405 -0.715 -10.974 1.00 98.56 361 LEU A O 1
ATOM 2791 N N . SER A 1 362 ? 3.277 -0.860 -10.305 1.00 98.00 362 SER A N 1
ATOM 2792 C CA . SER A 1 362 ? 3.595 -1.532 -9.040 1.00 98.00 362 SER A CA 1
ATOM 2793 C C . SER A 1 362 ? 2.769 -2.795 -8.882 1.00 98.00 362 SER A C 1
ATOM 2795 O O . SER A 1 362 ? 1.541 -2.739 -8.822 1.00 98.00 362 SER A O 1
ATOM 2797 N N . LEU A 1 363 ? 3.446 -3.941 -8.824 1.00 97.94 363 LEU A N 1
ATOM 2798 C CA . LEU A 1 363 ? 2.789 -5.229 -8.637 1.00 97.94 363 LEU A CA 1
ATOM 2799 C C . LEU A 1 363 ? 2.420 -5.412 -7.165 1.00 97.94 363 LEU A C 1
ATOM 2801 O O . LEU A 1 363 ? 3.306 -5.559 -6.324 1.00 97.94 363 LEU A O 1
ATOM 2805 N N . VAL A 1 364 ? 1.122 -5.402 -6.860 1.00 95.75 364 VAL A N 1
ATOM 2806 C CA . VAL A 1 364 ? 0.607 -5.395 -5.482 1.00 95.75 364 VAL A CA 1
ATOM 2807 C C . VAL A 1 364 ? 0.848 -6.725 -4.770 1.00 95.75 364 VAL A C 1
ATOM 2809 O O . VAL A 1 364 ? 1.112 -6.735 -3.566 1.00 95.75 364 VAL A O 1
ATOM 2812 N N . GLY A 1 365 ? 0.786 -7.844 -5.492 1.00 93.31 365 GLY A N 1
ATOM 2813 C CA . GLY A 1 365 ? 0.772 -9.165 -4.878 1.00 93.31 365 GLY A CA 1
ATOM 2814 C C . GLY A 1 365 ? -0.602 -9.475 -4.292 1.00 93.31 365 GLY A C 1
ATOM 2815 O O . GLY A 1 365 ? -1.635 -9.088 -4.839 1.00 93.31 365 GLY A O 1
ATOM 2816 N N . SER A 1 366 ? -0.637 -10.151 -3.145 1.00 93.31 366 SER A N 1
ATOM 2817 C CA . SER A 1 366 ? -1.910 -10.433 -2.483 1.00 93.31 366 SER A CA 1
ATOM 2818 C C . SER A 1 366 ? -2.620 -9.156 -2.033 1.00 93.31 366 SER A C 1
ATOM 2820 O O . SER A 1 366 ? -2.104 -8.408 -1.208 1.00 93.31 366 SER A O 1
ATOM 2822 N N . TRP A 1 367 ? -3.869 -8.944 -2.453 1.00 90.69 367 TRP A N 1
ATOM 2823 C CA . TRP A 1 367 ? -4.661 -7.794 -1.987 1.00 90.69 367 TRP A CA 1
ATOM 2824 C C . TRP A 1 367 ? -4.998 -7.849 -0.484 1.00 90.69 367 TRP A C 1
ATOM 2826 O O . TRP A 1 367 ? -5.365 -6.833 0.104 1.00 90.69 367 TRP A O 1
ATOM 2836 N N . ARG A 1 368 ? -4.861 -9.019 0.162 1.00 91.12 368 ARG A N 1
ATOM 2837 C CA . ARG A 1 368 ? -5.009 -9.191 1.624 1.00 91.12 368 ARG A CA 1
ATOM 2838 C C . ARG A 1 368 ? -3.733 -8.905 2.405 1.00 91.12 368 ARG A C 1
ATOM 2840 O O . ARG A 1 368 ? -3.798 -8.708 3.613 1.00 91.12 368 ARG A O 1
ATOM 2847 N N . ALA A 1 369 ? -2.590 -8.948 1.738 1.00 91.50 369 ALA A N 1
ATOM 2848 C CA . ALA A 1 369 ? -1.287 -8.686 2.321 1.00 91.50 369 ALA A CA 1
ATOM 2849 C C . ALA A 1 369 ? -0.366 -8.166 1.208 1.00 91.50 369 ALA A C 1
ATOM 2851 O O . ALA A 1 369 ? 0.431 -8.945 0.686 1.00 91.50 369 ALA A O 1
ATOM 2852 N N . PRO A 1 370 ? -0.512 -6.886 0.807 1.00 92.69 370 PRO A N 1
ATOM 2853 C CA . PRO A 1 370 ? 0.202 -6.334 -0.340 1.00 92.69 370 PRO A CA 1
ATOM 2854 C C . PRO A 1 370 ? 1.716 -6.512 -0.204 1.00 92.69 370 PRO A C 1
ATOM 2856 O O . PRO A 1 370 ? 2.367 -5.878 0.631 1.00 92.69 370 PRO A O 1
ATOM 2859 N N . GLU A 1 371 ? 2.292 -7.384 -1.026 1.00 92.94 371 GLU A N 1
ATOM 2860 C CA . GLU A 1 371 ? 3.711 -7.730 -0.962 1.00 92.94 371 GLU A CA 1
ATOM 2861 C C . GLU A 1 371 ? 4.587 -6.529 -1.325 1.00 92.94 371 GLU A C 1
ATOM 2863 O O . GLU A 1 371 ? 5.653 -6.353 -0.728 1.00 92.94 371 GLU A O 1
ATOM 2868 N N . CYS A 1 372 ? 4.107 -5.642 -2.207 1.00 92.81 372 CYS A N 1
ATOM 2869 C CA . CYS A 1 372 ? 4.780 -4.379 -2.518 1.00 92.81 372 CYS A CA 1
ATOM 2870 C C . CYS A 1 372 ? 4.969 -3.473 -1.292 1.00 92.81 372 CYS A C 1
ATOM 2872 O O . CYS A 1 372 ? 5.917 -2.696 -1.246 1.00 92.81 372 CYS A O 1
ATOM 2874 N N . LEU A 1 373 ? 4.126 -3.596 -0.265 1.00 93.12 373 LEU A N 1
ATOM 2875 C CA . LEU A 1 373 ? 4.230 -2.810 0.968 1.00 93.12 373 LEU A CA 1
ATOM 2876 C C . LEU A 1 373 ? 5.112 -3.472 2.022 1.00 93.12 373 LEU A C 1
ATOM 2878 O O . LEU A 1 373 ? 5.582 -2.822 2.954 1.00 93.12 373 LEU A O 1
ATOM 2882 N N . SER A 1 374 ? 5.372 -4.769 1.867 1.00 92.88 374 SER A N 1
ATOM 2883 C CA . SER A 1 374 ? 6.256 -5.521 2.754 1.00 92.88 374 SER A CA 1
ATOM 2884 C C . SER A 1 374 ? 7.741 -5.281 2.466 1.00 92.88 374 SER A C 1
ATOM 2886 O O . SER A 1 374 ? 8.584 -5.657 3.279 1.00 92.88 374 SER A O 1
ATOM 2888 N N . ARG A 1 375 ? 8.083 -4.649 1.335 1.00 93.50 375 ARG A N 1
ATOM 2889 C CA . ARG A 1 375 ? 9.460 -4.391 0.893 1.00 93.50 375 ARG A CA 1
ATOM 2890 C C . ARG A 1 375 ? 9.723 -2.893 0.839 1.00 93.50 375 ARG A C 1
ATOM 2892 O O . ARG A 1 375 ? 9.116 -2.172 0.055 1.00 93.50 375 ARG A O 1
ATOM 2899 N N . LEU A 1 376 ? 10.686 -2.433 1.631 1.00 94.56 376 LEU A N 1
ATOM 2900 C CA . LEU A 1 376 ? 10.967 -1.006 1.778 1.00 94.56 376 LEU A CA 1
ATOM 2901 C C . LEU A 1 376 ? 11.471 -0.355 0.479 1.00 94.56 376 LEU A C 1
ATOM 2903 O O . LEU A 1 376 ? 11.189 0.812 0.242 1.00 94.56 376 LEU A O 1
ATOM 2907 N N . TRP A 1 377 ? 12.157 -1.109 -0.385 1.00 93.75 377 TRP A N 1
ATOM 2908 C CA . TRP A 1 377 ? 12.548 -0.638 -1.719 1.00 93.75 377 TRP A CA 1
ATOM 2909 C C . TRP A 1 377 ? 11.339 -0.343 -2.613 1.00 93.75 377 TRP A C 1
ATOM 2911 O O . TRP A 1 377 ? 11.272 0.734 -3.192 1.00 93.75 377 TRP A O 1
ATOM 2921 N N . CYS A 1 378 ? 10.351 -1.242 -2.663 1.00 95.94 378 CYS A N 1
ATOM 2922 C CA . CYS A 1 378 ? 9.120 -1.024 -3.428 1.00 95.94 378 CYS A CA 1
ATOM 2923 C C . CYS A 1 378 ? 8.335 0.178 -2.886 1.00 95.94 378 CYS A C 1
ATOM 2925 O O . CYS A 1 378 ? 7.847 1.007 -3.648 1.00 95.94 378 CYS A O 1
ATOM 2927 N N . VAL A 1 379 ? 8.270 0.306 -1.558 1.00 95.25 379 VAL A N 1
ATOM 2928 C CA . VAL A 1 379 ? 7.682 1.471 -0.887 1.00 95.25 379 VAL A CA 1
ATOM 2929 C C . VAL A 1 379 ? 8.409 2.757 -1.285 1.00 95.25 379 VAL A C 1
ATOM 2931 O O . VA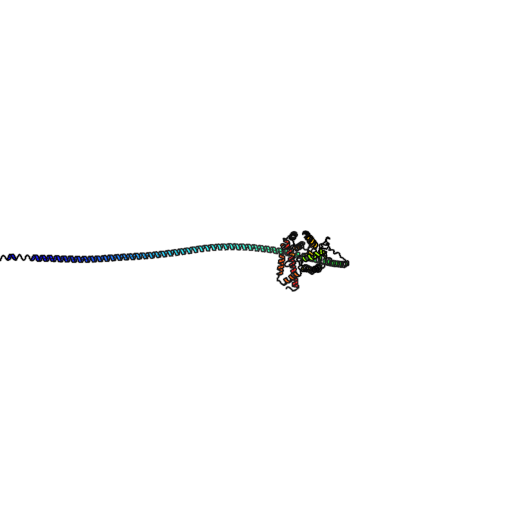L A 1 379 ? 7.750 3.728 -1.640 1.00 95.25 379 VAL A O 1
ATOM 2934 N N . ALA A 1 380 ? 9.744 2.775 -1.264 1.00 94.00 380 ALA A N 1
ATOM 2935 C CA . ALA A 1 380 ? 10.533 3.944 -1.644 1.00 94.00 380 ALA A CA 1
ATOM 2936 C C . ALA A 1 380 ? 10.318 4.333 -3.115 1.00 94.00 380 ALA A C 1
ATOM 2938 O O . ALA A 1 380 ? 10.080 5.501 -3.398 1.00 94.00 380 ALA A O 1
ATOM 2939 N N . GLU A 1 381 ? 10.327 3.366 -4.037 1.00 95.56 381 GLU A N 1
ATOM 2940 C CA . GLU A 1 381 ? 10.046 3.593 -5.462 1.00 95.56 381 GLU A CA 1
ATOM 2941 C C . GLU A 1 381 ? 8.658 4.204 -5.676 1.00 95.56 381 GLU A C 1
ATOM 2943 O O . GLU A 1 381 ? 8.511 5.199 -6.389 1.00 95.56 381 GLU A O 1
ATOM 2948 N N . LEU A 1 382 ? 7.642 3.635 -5.023 1.00 95.56 382 LEU A N 1
ATOM 2949 C CA . LEU A 1 382 ? 6.263 4.095 -5.130 1.00 95.56 382 LEU A CA 1
ATOM 2950 C C . LEU A 1 382 ? 6.095 5.498 -4.534 1.00 95.56 382 LEU A C 1
ATOM 2952 O O . LEU A 1 382 ? 5.461 6.358 -5.142 1.00 95.56 382 LEU A O 1
ATOM 2956 N N . CYS A 1 383 ? 6.718 5.752 -3.382 1.00 94.31 383 CYS A N 1
ATOM 2957 C CA . CYS A 1 383 ? 6.801 7.071 -2.768 1.00 94.31 383 CYS A CA 1
ATOM 2958 C C . CYS A 1 383 ? 7.413 8.090 -3.724 1.00 94.31 383 CYS A C 1
ATOM 2960 O O . CYS A 1 383 ? 6.786 9.110 -4.002 1.00 94.31 383 CYS A O 1
ATOM 2962 N N . SER A 1 384 ? 8.611 7.816 -4.240 1.00 93.88 384 SER A N 1
ATOM 2963 C CA . SER A 1 384 ? 9.311 8.715 -5.151 1.00 93.88 384 SER A CA 1
ATOM 2964 C C . SER A 1 384 ? 8.489 9.002 -6.406 1.00 93.88 384 SER A C 1
ATOM 2966 O O . SER A 1 384 ? 8.391 10.157 -6.808 1.00 93.88 384 SER A O 1
ATOM 2968 N N . ALA A 1 385 ? 7.835 7.990 -6.980 1.00 96.19 385 ALA A N 1
ATOM 2969 C CA . ALA A 1 385 ? 6.962 8.160 -8.136 1.00 96.19 385 ALA A CA 1
ATOM 2970 C C . ALA A 1 385 ? 5.737 9.042 -7.822 1.00 96.19 385 ALA A C 1
ATOM 2972 O O . ALA A 1 385 ? 5.442 9.974 -8.565 1.00 96.19 385 ALA A O 1
ATOM 2973 N N . ILE A 1 386 ? 5.056 8.807 -6.694 1.00 94.94 386 ILE A N 1
ATOM 2974 C CA . ILE A 1 386 ? 3.895 9.608 -6.270 1.00 94.94 386 ILE A CA 1
ATOM 2975 C C . ILE A 1 386 ? 4.297 11.061 -5.973 1.00 94.94 386 ILE A C 1
ATOM 2977 O O . ILE A 1 386 ? 3.561 11.981 -6.331 1.00 94.94 386 ILE A O 1
ATOM 2981 N N . SER A 1 387 ? 5.466 11.275 -5.363 1.00 92.44 387 SER A N 1
ATOM 2982 C CA . SER A 1 387 ? 6.010 12.603 -5.043 1.00 92.44 387 SER A CA 1
ATOM 2983 C C . SER A 1 387 ? 6.215 13.501 -6.253 1.00 92.44 387 SER A C 1
ATOM 2985 O O . SER A 1 387 ? 6.119 14.718 -6.120 1.00 92.44 387 SER A O 1
ATOM 2987 N N . LEU A 1 388 ? 6.510 12.924 -7.419 1.00 93.00 388 LEU A N 1
ATOM 2988 C CA . LEU A 1 388 ? 6.683 13.691 -8.652 1.00 93.00 388 LEU A CA 1
ATOM 2989 C C . LEU A 1 388 ? 5.353 14.265 -9.166 1.00 93.00 388 LEU A C 1
ATOM 2991 O O . LEU A 1 388 ? 5.355 15.204 -9.958 1.00 93.00 388 LEU A O 1
ATOM 2995 N N . GLY A 1 389 ? 4.218 13.740 -8.696 1.00 93.25 389 GLY A N 1
ATOM 2996 C CA . GLY A 1 389 ? 2.892 14.126 -9.160 1.00 93.25 389 GLY A CA 1
ATOM 2997 C C . GLY A 1 389 ? 2.521 13.476 -10.495 1.00 93.25 389 GLY A C 1
ATOM 2998 O O . GLY A 1 389 ? 3.371 13.027 -11.262 1.00 93.25 389 GLY A O 1
ATOM 2999 N N . ARG A 1 390 ? 1.214 13.433 -10.785 1.00 92.38 390 ARG A N 1
ATOM 3000 C CA . ARG A 1 390 ? 0.662 12.706 -11.945 1.00 92.38 390 ARG A CA 1
ATOM 3001 C C . ARG A 1 390 ? 1.115 13.247 -13.303 1.00 92.38 390 ARG A C 1
ATOM 3003 O O . ARG A 1 390 ? 1.089 12.495 -14.268 1.00 92.38 390 ARG A O 1
ATOM 3010 N N . GLU A 1 391 ? 1.498 14.520 -13.378 1.00 93.19 391 GLU A N 1
ATOM 3011 C CA . GLU A 1 391 ? 1.979 15.145 -14.618 1.00 93.19 391 GLU A CA 1
ATOM 3012 C C . GLU A 1 391 ? 3.397 14.690 -14.986 1.00 93.19 391 GLU A C 1
ATOM 3014 O O . GLU A 1 391 ? 3.709 14.563 -16.166 1.00 93.19 391 GLU A O 1
ATOM 3019 N N . ALA A 1 392 ? 4.242 14.417 -13.986 1.00 95.19 392 ALA A N 1
ATOM 3020 C CA . ALA A 1 392 ? 5.625 13.999 -14.198 1.00 95.19 392 ALA A CA 1
ATOM 3021 C C . ALA A 1 392 ? 5.804 12.476 -14.123 1.00 95.19 392 ALA A C 1
ATOM 3023 O O . ALA A 1 392 ? 6.652 11.928 -14.825 1.00 95.19 392 ALA A O 1
ATOM 3024 N N . CYS A 1 393 ? 5.027 11.785 -13.282 1.00 97.38 393 CYS A N 1
ATOM 3025 C CA . CYS A 1 393 ? 5.084 10.335 -13.163 1.00 97.38 393 CYS A CA 1
ATOM 3026 C C . CYS A 1 393 ? 3.696 9.721 -12.944 1.00 97.38 393 CYS A C 1
ATOM 3028 O O . CYS A 1 393 ? 3.039 9.937 -11.923 1.00 97.38 393 CYS A O 1
ATOM 3030 N N . GLN A 1 394 ? 3.266 8.883 -13.885 1.00 97.44 394 GLN A N 1
ATOM 3031 C CA . GLN A 1 394 ? 2.057 8.081 -13.738 1.00 97.44 394 GLN A CA 1
ATOM 3032 C C . GLN A 1 394 ? 2.356 6.841 -12.895 1.00 97.44 394 GLN A C 1
ATOM 3034 O O . GLN A 1 394 ? 3.301 6.111 -13.179 1.00 97.44 394 GLN A O 1
ATOM 3039 N N . VAL A 1 395 ? 1.529 6.584 -11.882 1.00 97.88 395 VAL A N 1
ATOM 3040 C CA . VAL A 1 395 ? 1.610 5.380 -11.048 1.00 97.88 395 VAL A CA 1
ATOM 3041 C C . VAL A 1 395 ? 0.368 4.529 -11.273 1.00 97.88 395 VAL A C 1
ATOM 3043 O O . VAL A 1 395 ? -0.748 5.015 -11.080 1.00 97.88 395 VAL A O 1
ATOM 3046 N N . THR A 1 396 ? 0.573 3.268 -11.648 1.00 97.56 396 THR A N 1
ATOM 3047 C CA . THR A 1 396 ? -0.489 2.277 -11.847 1.00 97.56 396 THR A CA 1
ATOM 3048 C C . THR A 1 396 ? -0.202 1.055 -10.985 1.00 97.56 396 THR A C 1
ATOM 3050 O O . THR A 1 396 ? 0.862 0.446 -11.087 1.00 97.56 396 THR A O 1
ATOM 3053 N N . LEU A 1 397 ? -1.148 0.683 -10.129 1.00 97.56 397 LEU A N 1
ATOM 3054 C CA . LEU A 1 397 ? -1.053 -0.538 -9.335 1.00 97.56 397 LEU A CA 1
ATOM 3055 C C . LEU A 1 397 ? -1.660 -1.711 -10.112 1.00 97.56 397 LEU A C 1
ATOM 3057 O O . LEU A 1 397 ? -2.729 -1.577 -10.708 1.00 97.56 397 LEU A O 1
ATOM 3061 N N . LEU A 1 398 ? -0.980 -2.853 -10.088 1.00 97.38 398 LEU A N 1
ATOM 3062 C CA . LEU A 1 398 ? -1.360 -4.061 -10.812 1.00 97.38 398 LEU A CA 1
ATOM 3063 C C . LEU A 1 398 ? -1.688 -5.190 -9.843 1.00 97.38 398 LEU A C 1
ATOM 3065 O O . LEU A 1 398 ? -0.982 -5.393 -8.851 1.00 97.38 398 LEU A O 1
ATOM 3069 N N . LEU A 1 399 ? -2.729 -5.950 -10.170 1.00 95.50 399 LEU A N 1
ATOM 3070 C CA . LEU A 1 399 ? -3.083 -7.187 -9.489 1.00 95.50 399 LEU A CA 1
ATOM 3071 C C . LEU A 1 399 ? -2.873 -8.358 -10.448 1.00 95.50 399 LEU A C 1
ATOM 3073 O O . LEU A 1 399 ? -3.246 -8.257 -11.610 1.00 95.50 399 LEU A O 1
ATOM 3077 N N . GLN A 1 400 ? -2.305 -9.464 -9.971 1.00 94.69 400 GLN A N 1
ATOM 3078 C CA . GLN A 1 400 ? -2.179 -10.667 -10.793 1.00 94.69 400 GLN A CA 1
ATOM 3079 C C . GLN A 1 400 ? -3.552 -11.245 -11.178 1.00 94.69 400 GLN A C 1
ATOM 3081 O O . GLN A 1 400 ? -4.448 -11.248 -10.321 1.00 94.69 400 GLN A O 1
ATOM 3086 N N . PRO A 1 401 ? -3.691 -11.882 -12.357 1.00 94.94 401 PRO A N 1
ATOM 3087 C CA . PRO A 1 401 ? -4.940 -12.529 -12.769 1.00 94.94 401 PRO A CA 1
ATOM 3088 C C . PRO A 1 401 ? -5.468 -13.522 -11.726 1.00 94.94 401 PRO A C 1
ATOM 3090 O O . PRO A 1 401 ? -6.655 -13.535 -11.394 1.00 94.94 401 PRO A O 1
ATOM 3093 N N . ALA A 1 402 ? -4.581 -14.317 -11.116 1.00 95.12 402 ALA A N 1
ATOM 3094 C CA . ALA A 1 402 ? -4.956 -15.270 -10.072 1.00 95.12 402 ALA A CA 1
ATOM 3095 C C . ALA A 1 402 ? -5.488 -14.601 -8.786 1.00 95.12 402 ALA A C 1
ATOM 3097 O O . ALA A 1 402 ? -6.326 -15.171 -8.082 1.00 95.12 402 ALA A O 1
ATOM 3098 N N . GLU A 1 403 ? -4.996 -13.413 -8.430 1.00 94.94 403 GLU A N 1
ATOM 3099 C CA . GLU A 1 403 ? -5.504 -12.629 -7.296 1.00 94.94 403 GLU A CA 1
ATOM 3100 C C . GLU A 1 403 ? -6.814 -11.915 -7.658 1.00 94.94 403 GLU A C 1
ATOM 3102 O O . GLU A 1 403 ? -7.731 -11.873 -6.833 1.00 94.94 403 GLU A O 1
ATOM 3107 N N . HIS A 1 404 ? -6.949 -11.442 -8.902 1.00 93.50 404 HIS A N 1
ATOM 3108 C CA . HIS A 1 404 ? -8.187 -10.875 -9.436 1.00 93.50 404 HIS A CA 1
ATOM 3109 C C . HIS A 1 404 ? -9.316 -11.919 -9.461 1.00 93.50 404 HIS A C 1
ATOM 3111 O O . HIS A 1 404 ? -10.418 -11.676 -8.964 1.00 93.50 404 HIS A O 1
ATOM 3117 N N . GLN A 1 405 ? -9.032 -13.143 -9.915 1.00 94.44 405 GLN A N 1
ATOM 3118 C CA . GLN A 1 405 ? -9.983 -14.254 -9.873 1.00 94.44 405 GLN A CA 1
ATOM 3119 C C . GLN A 1 405 ? -10.384 -14.606 -8.434 1.00 94.44 405 GLN A C 1
ATOM 3121 O O . GLN A 1 405 ? -11.564 -14.842 -8.159 1.00 94.44 405 GLN A O 1
ATOM 3126 N N . ARG A 1 406 ? -9.430 -14.606 -7.495 1.00 93.50 406 ARG A N 1
ATOM 3127 C CA . ARG A 1 406 ? -9.721 -14.816 -6.069 1.00 93.50 406 ARG A CA 1
ATOM 3128 C C . ARG A 1 406 ? -10.602 -13.709 -5.498 1.00 93.50 406 ARG A C 1
ATOM 3130 O O . ARG A 1 406 ? -11.531 -14.015 -4.753 1.00 93.50 406 ARG A O 1
ATOM 3137 N N . LEU A 1 407 ? -10.369 -12.450 -5.869 1.00 91.88 407 LEU A N 1
ATOM 3138 C CA . LEU A 1 407 ? -11.237 -11.334 -5.491 1.00 91.88 407 LEU A CA 1
ATOM 3139 C C . LEU A 1 407 ? -12.662 -11.550 -6.018 1.00 91.88 407 LEU A C 1
ATOM 3141 O O . LEU A 1 407 ? -13.606 -11.519 -5.230 1.00 91.88 407 LEU A O 1
ATOM 3145 N N . ARG A 1 408 ? -12.820 -11.876 -7.309 1.00 92.88 408 ARG A N 1
ATOM 3146 C CA . ARG A 1 408 ? -14.123 -12.196 -7.924 1.00 92.88 408 ARG A CA 1
ATOM 3147 C C . ARG A 1 408 ? -14.857 -13.310 -7.184 1.00 92.88 408 ARG A C 1
ATOM 3149 O O . ARG A 1 408 ? -16.030 -13.162 -6.853 1.00 92.88 408 ARG A O 1
ATOM 3156 N N . GLN A 1 409 ? -14.173 -14.417 -6.894 1.00 92.50 409 GLN A N 1
ATOM 3157 C CA . GLN A 1 409 ? -14.754 -15.545 -6.156 1.00 92.50 409 GLN A CA 1
ATOM 3158 C C . GLN A 1 409 ? -15.235 -15.127 -4.762 1.00 92.50 409 GLN A C 1
ATOM 3160 O O . GLN A 1 409 ? -16.314 -15.531 -4.336 1.00 92.50 409 GLN A O 1
ATOM 3165 N N . GLN A 1 410 ? -14.462 -14.297 -4.060 1.00 91.12 410 GLN A N 1
ATOM 3166 C CA . GLN A 1 410 ? -14.829 -13.804 -2.734 1.00 91.12 410 GLN A CA 1
ATOM 3167 C C . GLN A 1 410 ? -16.003 -12.817 -2.775 1.00 91.12 410 GLN A C 1
ATOM 3169 O O . GLN A 1 410 ? -16.858 -12.871 -1.897 1.00 91.12 410 GLN A O 1
ATOM 3174 N N . LEU A 1 411 ? -16.088 -11.959 -3.795 1.00 90.19 411 LEU A N 1
ATOM 3175 C CA . LEU A 1 411 ? -17.228 -11.054 -3.978 1.00 90.19 411 LEU A CA 1
ATOM 3176 C C . LEU A 1 411 ? -18.535 -11.813 -4.231 1.00 90.19 411 LEU A C 1
ATOM 3178 O O . LEU A 1 411 ? -19.575 -11.406 -3.729 1.00 90.19 411 LEU A O 1
ATOM 3182 N N . ARG A 1 412 ? -18.481 -12.945 -4.944 1.00 89.19 412 ARG A N 1
ATOM 3183 C CA . ARG A 1 412 ? -19.648 -13.823 -5.132 1.00 89.19 412 ARG A CA 1
ATOM 3184 C C . ARG A 1 412 ? -20.057 -14.548 -3.848 1.00 89.19 412 ARG A C 1
ATOM 3186 O O . ARG A 1 412 ? -21.236 -14.801 -3.633 1.00 89.19 412 ARG A O 1
ATOM 3193 N N . ALA A 1 413 ? -19.081 -14.942 -3.032 1.00 87.69 413 ALA A N 1
ATOM 3194 C CA . ALA A 1 413 ? -19.303 -15.826 -1.890 1.00 87.69 413 ALA A CA 1
ATOM 3195 C C . ALA A 1 413 ? -19.617 -15.101 -0.569 1.00 87.69 413 ALA A C 1
ATOM 3197 O O . ALA A 1 413 ? -20.104 -15.743 0.361 1.00 87.69 413 ALA A O 1
ATOM 3198 N N . CYS A 1 414 ? -19.299 -13.810 -0.432 1.00 71.31 414 CYS A N 1
ATOM 3199 C CA . CYS A 1 414 ? -19.295 -13.127 0.865 1.00 71.31 414 CYS A CA 1
ATOM 3200 C C . CYS A 1 414 ? -20.163 -11.858 0.881 1.00 71.31 414 CYS A C 1
ATOM 3202 O O . CYS A 1 414 ? -20.105 -11.054 -0.043 1.00 71.31 414 CYS A O 1
ATOM 3204 N N . ASN A 1 415 ? -20.842 -11.593 2.007 1.00 69.38 415 ASN A N 1
ATOM 3205 C CA . ASN A 1 415 ? -21.592 -10.353 2.294 1.00 69.38 415 ASN A CA 1
ATOM 3206 C C . ASN A 1 415 ? -20.678 -9.122 2.553 1.00 69.38 415 ASN A C 1
ATOM 3208 O O . ASN A 1 415 ? -20.962 -8.304 3.423 1.00 69.38 415 ASN A O 1
ATOM 3212 N N . GLY A 1 416 ? -19.546 -8.994 1.850 1.00 74.38 416 GLY A N 1
ATOM 3213 C CA . GLY A 1 416 ? -18.609 -7.865 1.992 1.00 74.38 416 GLY A CA 1
ATOM 3214 C C . GLY A 1 416 ? -17.420 -8.074 2.945 1.00 74.38 416 GLY A C 1
ATOM 3215 O O . GLY A 1 416 ? -16.524 -7.230 2.981 1.00 74.38 416 GLY A O 1
ATOM 3216 N N . ASP A 1 417 ? -17.320 -9.205 3.654 1.00 83.69 417 ASP A N 1
ATOM 3217 C CA . ASP A 1 417 ? -16.203 -9.480 4.583 1.00 83.69 417 ASP A CA 1
ATOM 3218 C C . ASP A 1 417 ? -14.824 -9.434 3.911 1.00 83.69 417 ASP A C 1
ATOM 3220 O O . ASP A 1 417 ? -13.852 -8.935 4.482 1.00 83.69 417 ASP A O 1
ATOM 3224 N N . ALA A 1 418 ? -14.738 -9.925 2.673 1.00 80.38 418 ALA A N 1
ATOM 3225 C CA . ALA A 1 418 ? -13.515 -9.897 1.882 1.00 80.38 418 ALA A CA 1
ATOM 3226 C C . ALA A 1 418 ? -13.054 -8.463 1.580 1.00 80.38 418 ALA A C 1
ATOM 3228 O O . ALA A 1 418 ? -11.866 -8.168 1.711 1.00 80.38 418 ALA A O 1
ATOM 3229 N N . ILE A 1 419 ? -13.995 -7.570 1.259 1.00 86.12 419 ILE A N 1
ATOM 3230 C CA . ILE A 1 419 ? -13.730 -6.144 1.037 1.00 86.12 419 ILE A CA 1
ATOM 3231 C C . ILE A 1 419 ? -13.228 -5.512 2.335 1.00 86.12 419 ILE A C 1
ATOM 3233 O O . ILE A 1 419 ? -12.186 -4.862 2.345 1.00 86.12 419 ILE A O 1
ATOM 3237 N N . ALA A 1 420 ? -13.920 -5.758 3.452 1.00 89.00 420 ALA A N 1
ATOM 3238 C CA . ALA A 1 420 ? -13.534 -5.219 4.752 1.00 89.00 420 ALA A CA 1
ATOM 3239 C C . ALA A 1 420 ? -12.151 -5.716 5.209 1.00 89.00 420 ALA A C 1
ATOM 3241 O O . ALA A 1 420 ? -11.416 -4.975 5.863 1.00 89.00 420 ALA A O 1
ATOM 3242 N N . ALA A 1 421 ? -11.787 -6.962 4.892 1.00 85.44 421 ALA A N 1
ATOM 3243 C CA . ALA A 1 421 ? -10.470 -7.519 5.193 1.00 85.44 421 ALA A CA 1
ATOM 3244 C C . ALA A 1 421 ? -9.363 -6.878 4.343 1.00 85.44 421 ALA A C 1
ATOM 3246 O O . ALA A 1 421 ? -8.334 -6.490 4.893 1.00 85.44 421 ALA A O 1
ATOM 3247 N N . ALA A 1 422 ? -9.587 -6.714 3.035 1.00 85.75 422 ALA A N 1
ATOM 3248 C CA . ALA A 1 422 ? -8.661 -6.023 2.136 1.00 85.75 422 ALA A CA 1
ATOM 3249 C C . ALA A 1 422 ? -8.421 -4.574 2.577 1.00 85.75 422 ALA A C 1
ATOM 3251 O O . ALA A 1 422 ? -7.285 -4.124 2.715 1.00 85.75 422 ALA A O 1
ATOM 3252 N N . TRP A 1 423 ? -9.513 -3.868 2.875 1.00 90.75 423 TRP A N 1
ATOM 3253 C CA . TRP A 1 423 ? -9.483 -2.486 3.331 1.00 90.75 423 TRP A CA 1
ATOM 3254 C C . TRP A 1 423 ? -8.677 -2.343 4.625 1.00 90.75 423 TRP A C 1
ATOM 3256 O O . TRP A 1 423 ? -7.803 -1.482 4.728 1.00 90.75 423 TRP A O 1
ATOM 3266 N N . ARG A 1 424 ? -8.912 -3.236 5.598 1.00 90.75 424 ARG A N 1
ATOM 3267 C CA . ARG A 1 424 ? -8.133 -3.291 6.843 1.00 90.75 424 ARG A CA 1
ATOM 3268 C C . ARG A 1 424 ? -6.655 -3.568 6.588 1.00 90.75 424 ARG A C 1
ATOM 3270 O O . ARG A 1 424 ? -5.826 -2.903 7.198 1.00 90.75 424 ARG A O 1
ATOM 3277 N N . ALA A 1 425 ? -6.322 -4.497 5.696 1.00 87.62 425 ALA A N 1
ATOM 3278 C CA . ALA A 1 425 ? -4.931 -4.806 5.372 1.00 87.62 425 ALA A CA 1
ATOM 3279 C C . ALA A 1 425 ? -4.183 -3.588 4.808 1.00 87.62 425 ALA A C 1
ATOM 3281 O O . ALA A 1 425 ? -3.060 -3.313 5.221 1.00 87.62 425 ALA A O 1
ATOM 3282 N N . MET A 1 426 ? -4.823 -2.814 3.926 1.00 89.62 426 MET A N 1
ATOM 3283 C CA . MET A 1 426 ? -4.237 -1.588 3.373 1.00 89.62 426 MET A CA 1
ATOM 3284 C C . MET A 1 426 ? -4.114 -0.476 4.423 1.00 89.62 426 MET A C 1
ATOM 3286 O O . MET A 1 426 ? -3.110 0.227 4.446 1.00 89.62 426 MET A O 1
ATOM 3290 N N . GLN A 1 427 ? -5.093 -0.336 5.325 1.00 90.81 427 GLN A N 1
ATOM 3291 C CA . GLN A 1 427 ? -5.043 0.640 6.424 1.00 90.81 427 GLN A CA 1
ATOM 3292 C C . GLN A 1 427 ? -4.004 0.311 7.502 1.00 90.81 427 GLN A C 1
ATOM 3294 O O . GLN A 1 427 ? -3.532 1.211 8.190 1.00 90.81 427 GLN A O 1
ATOM 3299 N N . GLN A 1 428 ? -3.670 -0.967 7.677 1.00 89.81 428 GLN A N 1
ATOM 3300 C CA . GLN A 1 428 ? -2.678 -1.426 8.653 1.00 89.81 428 GLN A CA 1
ATOM 3301 C C . GLN A 1 428 ? -1.234 -1.264 8.169 1.00 89.81 428 GLN A C 1
ATOM 3303 O O . GLN A 1 428 ? -0.306 -1.599 8.908 1.00 89.81 428 GLN A O 1
ATOM 3308 N N . PHE A 1 429 ? -1.027 -0.759 6.950 1.00 90.25 429 PHE A N 1
ATOM 3309 C CA . PHE A 1 429 ? 0.307 -0.491 6.445 1.00 90.25 429 PHE A CA 1
ATOM 3310 C C . PHE A 1 429 ? 1.076 0.452 7.380 1.00 90.25 429 PHE A C 1
ATOM 3312 O O . PHE A 1 429 ? 0.620 1.540 7.731 1.00 90.25 429 PHE A O 1
ATOM 3319 N N . SER A 1 430 ? 2.287 0.035 7.741 1.00 89.88 430 SER A N 1
ATOM 3320 C CA . SER A 1 430 ? 3.258 0.863 8.444 1.00 89.88 430 SER A CA 1
ATOM 3321 C C . SER A 1 430 ? 4.636 0.664 7.829 1.00 89.88 430 SER A C 1
ATOM 3323 O O . SER A 1 430 ? 5.065 -0.474 7.604 1.00 89.88 430 SER A O 1
ATOM 3325 N N . LEU A 1 431 ? 5.359 1.770 7.635 1.00 90.19 431 LEU A N 1
ATOM 3326 C CA . LEU A 1 431 ? 6.763 1.766 7.212 1.00 90.19 431 LEU A CA 1
ATOM 3327 C C . LEU A 1 431 ? 7.642 0.916 8.136 1.00 90.19 431 LEU A C 1
ATOM 3329 O O . LEU A 1 431 ? 8.609 0.304 7.680 1.00 90.19 431 LEU A O 1
ATOM 3333 N N . ASP A 1 432 ? 7.272 0.808 9.414 1.00 89.19 432 ASP A N 1
ATOM 3334 C CA . ASP A 1 432 ? 8.016 0.012 10.385 1.00 89.19 432 ASP A CA 1
ATOM 3335 C C . ASP A 1 432 ? 8.017 -1.478 10.028 1.00 89.19 432 ASP A C 1
ATOM 3337 O O . ASP A 1 432 ? 9.010 -2.164 10.268 1.00 89.19 432 ASP A O 1
ATOM 3341 N N . THR A 1 433 ? 6.941 -1.964 9.404 1.00 88.94 433 THR A N 1
ATOM 3342 C CA . THR A 1 433 ? 6.765 -3.379 9.041 1.00 88.94 433 THR A CA 1
ATOM 3343 C C . THR A 1 433 ? 7.405 -3.757 7.703 1.00 88.94 433 THR A C 1
ATOM 3345 O O . THR A 1 433 ? 7.658 -4.942 7.463 1.00 88.94 433 THR A O 1
ATOM 3348 N N . ALA A 1 434 ? 7.706 -2.771 6.851 1.00 92.19 434 ALA A N 1
ATOM 3349 C CA . ALA A 1 434 ? 8.375 -2.987 5.574 1.00 92.19 434 ALA A CA 1
ATOM 3350 C C . ALA A 1 434 ? 9.823 -3.442 5.801 1.00 92.19 434 ALA A C 1
ATOM 3352 O O . ALA A 1 434 ? 10.526 -2.906 6.651 1.00 92.19 434 ALA A O 1
ATOM 3353 N N . ARG A 1 435 ? 10.298 -4.431 5.048 1.00 93.38 435 ARG A N 1
ATOM 3354 C CA . ARG A 1 435 ? 11.597 -5.084 5.248 1.00 93.38 435 ARG A CA 1
ATOM 3355 C C . ARG A 1 435 ? 12.612 -4.643 4.198 1.00 93.38 435 ARG A C 1
ATOM 3357 O O . ARG A 1 435 ? 12.258 -4.357 3.055 1.00 93.38 435 ARG A O 1
ATOM 3364 N N . SER A 1 436 ? 13.882 -4.638 4.589 1.00 91.44 436 SER A N 1
ATOM 3365 C CA . SER A 1 436 ? 15.034 -4.520 3.692 1.00 91.44 436 SER A CA 1
ATOM 3366 C C . SER A 1 436 ? 15.997 -5.675 3.960 1.00 91.44 436 SER A C 1
ATOM 3368 O O . SER A 1 436 ? 15.986 -6.249 5.050 1.00 91.44 436 SER A O 1
ATOM 3370 N N . SER A 1 437 ? 16.820 -6.012 2.972 1.00 84.31 437 SER A N 1
ATOM 3371 C CA . SER A 1 437 ? 17.815 -7.087 3.063 1.00 84.31 437 SER A CA 1
ATOM 3372 C C . SER A 1 437 ? 18.959 -6.743 4.025 1.00 84.31 437 SER A C 1
ATOM 3374 O O . SER A 1 437 ? 19.618 -7.643 4.539 1.00 84.31 437 SER A O 1
ATOM 3376 N N . SER A 1 438 ? 19.196 -5.451 4.280 1.00 86.94 438 SER A N 1
ATOM 3377 C CA . SER A 1 438 ? 20.181 -4.967 5.246 1.00 86.94 438 SER A CA 1
ATOM 3378 C C . SER A 1 438 ? 19.605 -3.848 6.124 1.00 86.94 438 SER A C 1
ATOM 3380 O O . SER A 1 438 ? 18.705 -3.109 5.711 1.00 86.94 438 SER A O 1
ATOM 3382 N N . LEU A 1 439 ? 20.115 -3.735 7.356 1.00 88.06 439 LEU A N 1
ATOM 3383 C CA . LEU A 1 439 ? 19.736 -2.663 8.285 1.00 88.06 439 LEU A CA 1
ATOM 3384 C C . LEU A 1 439 ? 20.200 -1.291 7.776 1.00 88.06 439 LEU A C 1
ATOM 3386 O O . LEU A 1 439 ? 19.460 -0.320 7.871 1.00 88.06 439 LEU A O 1
ATOM 3390 N N . GLU A 1 440 ? 21.387 -1.239 7.177 1.00 87.75 440 GLU A N 1
ATOM 3391 C CA . GLU A 1 440 ? 21.956 -0.029 6.581 1.00 87.75 440 GLU A CA 1
ATOM 3392 C C . GLU A 1 440 ? 21.064 0.517 5.455 1.00 87.75 440 GLU A C 1
ATOM 3394 O O . GLU A 1 440 ? 20.658 1.678 5.500 1.00 87.75 440 GLU A O 1
ATOM 3399 N N . ASP A 1 441 ? 20.653 -0.332 4.503 1.00 87.94 441 ASP A N 1
ATOM 3400 C CA . ASP A 1 441 ? 19.720 0.074 3.441 1.00 87.94 441 ASP A CA 1
ATOM 3401 C C . ASP A 1 441 ? 18.388 0.543 4.027 1.00 87.94 441 ASP A C 1
ATOM 3403 O O . ASP A 1 441 ? 17.784 1.487 3.523 1.00 87.94 441 ASP A O 1
ATOM 3407 N N . ARG A 1 442 ? 17.913 -0.104 5.102 1.00 92.19 442 ARG A N 1
ATOM 3408 C CA . ARG A 1 442 ? 16.681 0.316 5.775 1.00 92.19 442 ARG A CA 1
ATOM 3409 C C . ARG A 1 442 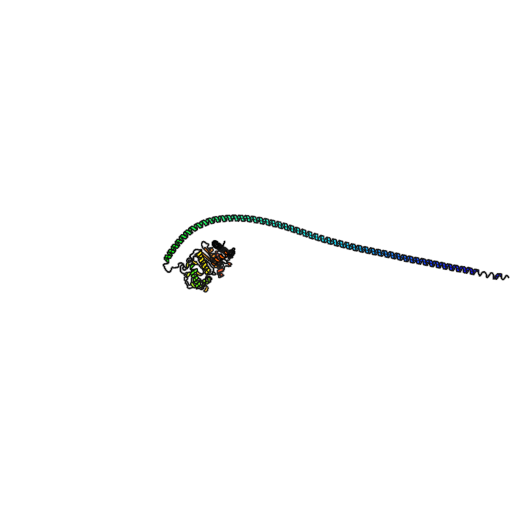? 16.797 1.740 6.303 1.00 92.19 442 ARG A C 1
ATOM 3411 O O . ARG A 1 442 ? 15.905 2.544 6.049 1.00 92.19 442 ARG A O 1
ATOM 3418 N N . GLU A 1 443 ? 17.857 2.043 7.041 1.00 92.00 443 GLU A N 1
ATOM 3419 C CA . GLU A 1 443 ? 18.065 3.372 7.620 1.00 92.00 443 GLU A CA 1
ATOM 3420 C C . GLU A 1 443 ? 18.184 4.446 6.536 1.00 92.00 443 GLU A C 1
ATOM 3422 O O . GLU A 1 443 ? 17.599 5.522 6.664 1.00 92.00 443 GLU A O 1
ATOM 3427 N N . LEU A 1 444 ? 18.889 4.143 5.445 1.00 91.12 444 LEU A N 1
ATOM 3428 C CA . LEU A 1 444 ? 19.082 5.071 4.335 1.00 91.12 444 LEU A CA 1
ATOM 3429 C C . LEU A 1 444 ? 17.796 5.303 3.529 1.00 91.12 444 LEU A C 1
ATOM 3431 O O . LEU A 1 444 ? 17.489 6.448 3.196 1.00 91.12 444 LEU A O 1
ATOM 3435 N N . LEU A 1 445 ? 17.004 4.256 3.273 1.00 91.88 445 LEU A N 1
ATOM 3436 C CA . LEU A 1 445 ? 15.697 4.383 2.620 1.00 91.88 445 LEU A CA 1
ATOM 3437 C C . LEU A 1 445 ? 14.716 5.181 3.472 1.00 91.88 445 LEU A C 1
ATOM 3439 O O . LEU A 1 445 ? 14.059 6.079 2.954 1.00 91.88 445 LEU A 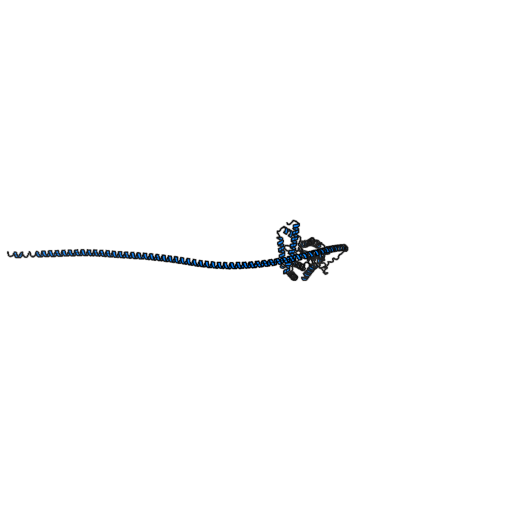O 1
ATOM 3443 N N . LEU A 1 446 ? 14.626 4.888 4.773 1.00 92.75 446 LEU A N 1
ATOM 3444 C CA . LEU A 1 446 ? 13.743 5.631 5.674 1.00 92.75 446 LEU A CA 1
ATOM 3445 C C . LEU A 1 446 ? 14.153 7.100 5.765 1.00 92.75 446 LEU A C 1
ATOM 3447 O O . LEU A 1 446 ? 13.286 7.964 5.685 1.00 92.75 446 LEU A O 1
ATOM 3451 N N . ARG A 1 447 ? 15.458 7.390 5.859 1.00 91.88 447 ARG A N 1
ATOM 3452 C CA . ARG A 1 447 ? 15.962 8.768 5.832 1.00 91.88 447 ARG A CA 1
ATOM 3453 C C . ARG A 1 447 ? 15.570 9.476 4.541 1.00 91.88 447 ARG A C 1
ATOM 3455 O O . ARG A 1 447 ? 15.071 10.591 4.604 1.00 91.88 447 ARG A O 1
ATOM 3462 N N . LYS A 1 448 ? 15.731 8.823 3.387 1.00 87.94 448 LYS A N 1
ATOM 3463 C CA . LYS A 1 448 ? 15.331 9.421 2.109 1.00 87.94 448 LYS A CA 1
ATOM 3464 C C . LYS A 1 448 ? 13.837 9.723 2.056 1.00 87.94 448 LYS A C 1
ATOM 3466 O O . LYS A 1 448 ? 13.441 10.805 1.643 1.00 87.94 448 LYS A O 1
ATOM 3471 N N . ILE A 1 449 ? 13.018 8.751 2.446 1.00 90.06 449 ILE A N 1
ATOM 3472 C CA . ILE A 1 449 ? 11.562 8.896 2.476 1.00 90.06 449 ILE A CA 1
ATOM 3473 C C . ILE A 1 449 ? 11.173 10.076 3.385 1.00 90.06 449 ILE A C 1
ATOM 3475 O O . ILE A 1 449 ? 10.271 10.845 3.046 1.00 90.06 449 ILE A O 1
ATOM 3479 N N . ASP A 1 450 ? 11.873 10.248 4.511 1.00 90.69 450 ASP A N 1
ATOM 3480 C CA . ASP A 1 450 ? 11.684 11.389 5.407 1.00 90.69 450 ASP A CA 1
ATOM 3481 C C . ASP A 1 450 ? 12.069 12.722 4.753 1.00 90.69 450 ASP A C 1
ATOM 3483 O O . ASP A 1 450 ? 11.297 13.674 4.815 1.00 90.69 450 ASP A O 1
ATOM 3487 N N . GLU A 1 451 ? 13.219 12.781 4.078 1.00 87.81 451 GLU A N 1
ATOM 3488 C CA . GLU A 1 451 ? 13.702 13.979 3.378 1.00 87.81 451 GLU A CA 1
ATOM 3489 C C . GLU A 1 451 ? 12.761 14.422 2.246 1.00 87.81 451 GLU A C 1
ATOM 3491 O O . GLU A 1 451 ? 12.528 15.619 2.079 1.00 87.81 451 GLU A O 1
ATOM 3496 N N . ASP A 1 452 ? 12.208 13.476 1.481 1.00 83.19 452 ASP A N 1
ATOM 3497 C CA . ASP A 1 452 ? 11.391 13.785 0.302 1.00 83.19 452 ASP A CA 1
ATOM 3498 C C . ASP A 1 452 ? 9.931 14.133 0.650 1.00 83.19 452 ASP A C 1
ATOM 3500 O O . ASP A 1 452 ? 9.309 14.946 -0.035 1.00 83.19 452 ASP A O 1
ATOM 3504 N N . GLN A 1 453 ? 9.348 13.499 1.675 1.00 83.56 453 GLN A N 1
ATOM 3505 C CA . GLN A 1 453 ? 7.903 13.588 1.964 1.00 83.56 453 GLN A CA 1
ATOM 3506 C C . GLN A 1 453 ? 7.551 13.747 3.448 1.00 83.56 453 GLN A C 1
ATOM 3508 O O . GLN A 1 453 ? 6.420 14.125 3.781 1.00 83.56 453 GLN A O 1
ATOM 3513 N N . GLY A 1 454 ? 8.488 13.441 4.345 1.00 83.00 454 GLY A N 1
ATOM 3514 C CA . GLY A 1 454 ? 8.248 13.252 5.771 1.00 83.00 454 GLY A CA 1
ATOM 3515 C C . GLY A 1 454 ? 7.592 11.901 6.077 1.00 83.00 454 GLY A C 1
ATOM 3516 O O . GLY A 1 454 ? 6.520 11.573 5.558 1.00 83.00 454 GLY A O 1
ATOM 3517 N N . LEU A 1 455 ? 8.176 11.131 7.002 1.00 82.38 455 LEU A N 1
ATOM 3518 C CA . LEU A 1 455 ? 7.718 9.775 7.359 1.00 82.38 455 LEU A CA 1
ATOM 3519 C C . LEU A 1 455 ? 6.245 9.726 7.788 1.00 82.38 455 LEU A C 1
ATOM 3521 O O . LEU A 1 455 ? 5.532 8.769 7.483 1.00 82.38 455 LEU A O 1
ATOM 3525 N N . LYS A 1 456 ? 5.766 10.776 8.468 1.00 82.38 456 LYS A N 1
ATOM 3526 C CA . LYS A 1 456 ? 4.374 10.871 8.939 1.00 82.38 456 LYS A CA 1
ATOM 3527 C C . LYS A 1 456 ? 3.363 10.978 7.796 1.00 82.38 456 LYS A C 1
ATOM 3529 O O . LYS A 1 456 ? 2.242 10.499 7.937 1.00 82.38 456 LYS A O 1
ATOM 3534 N N . ASN A 1 457 ? 3.748 11.591 6.678 1.00 86.69 457 ASN A N 1
ATOM 3535 C CA . ASN A 1 457 ? 2.841 11.836 5.556 1.00 86.69 457 ASN A CA 1
ATOM 3536 C C . ASN A 1 457 ? 2.787 10.641 4.603 1.00 86.69 457 ASN A C 1
ATOM 3538 O O . ASN A 1 457 ? 1.735 10.340 4.043 1.00 86.69 457 ASN A O 1
ATOM 3542 N N . VAL A 1 458 ? 3.905 9.929 4.463 1.00 88.50 458 VAL A N 1
ATOM 3543 C CA . VAL A 1 458 ? 4.067 8.813 3.523 1.00 88.50 458 VAL A CA 1
ATOM 3544 C C . VAL A 1 458 ? 3.063 7.698 3.775 1.00 88.50 458 VAL A C 1
ATOM 3546 O O . VAL A 1 458 ? 2.418 7.232 2.836 1.00 88.50 458 VAL A O 1
ATOM 3549 N N . GLY A 1 459 ? 2.876 7.307 5.041 1.00 88.88 459 GLY A N 1
ATOM 3550 C CA . GLY A 1 459 ? 1.899 6.279 5.398 1.00 88.88 459 GLY A CA 1
ATOM 3551 C C . GLY A 1 459 ? 0.486 6.647 4.939 1.00 88.88 459 GLY A C 1
ATOM 3552 O O . GLY A 1 459 ? -0.185 5.837 4.301 1.00 88.88 459 GLY A O 1
ATOM 3553 N N . GLY A 1 460 ? 0.062 7.892 5.180 1.00 90.88 460 GLY A N 1
ATOM 3554 C CA . GLY A 1 460 ? -1.250 8.387 4.759 1.00 90.88 460 GLY A CA 1
ATOM 3555 C C . GLY A 1 460 ? -1.396 8.482 3.239 1.00 90.88 460 GLY A C 1
ATOM 3556 O O . GLY A 1 460 ? -2.412 8.048 2.694 1.00 90.88 460 GLY A O 1
ATOM 3557 N N . THR A 1 461 ? -0.379 8.996 2.544 1.00 91.44 461 THR A N 1
ATOM 3558 C CA . THR A 1 461 ? -0.379 9.147 1.080 1.00 91.44 461 THR A CA 1
ATOM 3559 C C . THR A 1 461 ? -0.445 7.797 0.372 1.00 91.44 461 THR A C 1
ATOM 3561 O O . THR A 1 461 ? -1.306 7.604 -0.490 1.00 91.44 461 THR A O 1
ATOM 3564 N N . LEU A 1 462 ? 0.406 6.842 0.760 1.00 92.44 462 LEU A N 1
ATOM 3565 C CA . LEU A 1 462 ? 0.408 5.495 0.187 1.00 92.44 462 LEU A CA 1
ATOM 3566 C C . LEU A 1 462 ? -0.897 4.760 0.471 1.00 92.44 462 LEU A C 1
ATOM 3568 O O . LEU A 1 462 ? -1.517 4.241 -0.456 1.00 92.44 462 LEU A O 1
ATOM 3572 N N . THR A 1 463 ? -1.351 4.776 1.728 1.00 92.81 463 THR A N 1
ATOM 3573 C CA . THR A 1 463 ? -2.627 4.158 2.121 1.00 92.81 463 THR A CA 1
ATOM 3574 C C . THR A 1 463 ? -3.770 4.726 1.289 1.00 92.81 463 THR A C 1
ATOM 3576 O O . THR A 1 463 ? -4.561 3.972 0.733 1.00 92.81 463 THR A O 1
ATOM 3579 N N . ARG A 1 464 ? -3.836 6.051 1.120 1.00 93.31 464 ARG A N 1
ATOM 3580 C CA . ARG A 1 464 ? -4.859 6.686 0.284 1.00 93.31 464 ARG A CA 1
ATOM 3581 C C . ARG A 1 464 ? -4.771 6.230 -1.172 1.00 93.31 464 ARG A C 1
ATOM 3583 O O . ARG A 1 464 ? -5.808 5.954 -1.768 1.00 93.31 464 ARG A O 1
ATOM 3590 N N . HIS A 1 465 ? -3.568 6.150 -1.739 1.00 94.00 465 HIS A N 1
ATOM 3591 C CA . HIS A 1 465 ? -3.370 5.717 -3.122 1.00 94.00 465 HIS A CA 1
ATOM 3592 C C . HIS A 1 465 ? -3.847 4.271 -3.340 1.00 94.00 465 HIS A C 1
ATOM 3594 O O . HIS A 1 465 ? -4.601 4.010 -4.275 1.00 94.00 465 HIS A O 1
ATOM 3600 N N . LEU A 1 466 ? -3.488 3.360 -2.432 1.00 93.50 466 LEU A N 1
ATOM 3601 C CA . LEU A 1 466 ? -3.927 1.961 -2.444 1.00 93.50 466 LEU A CA 1
ATOM 3602 C C . LEU A 1 466 ? -5.438 1.821 -2.277 1.00 93.50 466 LEU A C 1
ATOM 3604 O O . LEU A 1 466 ? -6.066 1.088 -3.031 1.00 93.50 466 LEU A O 1
ATOM 3608 N N . LEU A 1 467 ? -6.032 2.533 -1.316 1.00 94.44 467 LEU A N 1
ATOM 3609 C CA . LEU A 1 467 ? -7.472 2.470 -1.063 1.00 94.44 467 LEU A CA 1
ATOM 3610 C C . LEU A 1 467 ? -8.278 2.989 -2.256 1.00 94.44 467 LEU A C 1
ATOM 3612 O O . LEU A 1 467 ? -9.286 2.387 -2.618 1.00 94.44 467 LEU A O 1
ATOM 3616 N N . LEU A 1 468 ? -7.827 4.076 -2.891 1.00 94.81 468 LEU A N 1
ATOM 3617 C CA . LEU A 1 468 ? -8.456 4.588 -4.109 1.00 94.81 468 LEU A CA 1
ATOM 3618 C C . LEU A 1 468 ? -8.333 3.588 -5.255 1.00 94.81 468 LEU A C 1
ATOM 3620 O O . LEU A 1 468 ? -9.321 3.325 -5.931 1.00 94.81 468 LEU A O 1
ATOM 3624 N N . TRP A 1 469 ? -7.150 3.020 -5.477 1.00 95.06 469 TRP A N 1
ATOM 3625 C CA . TRP A 1 469 ? -6.972 1.976 -6.484 1.00 95.06 469 TRP A CA 1
ATOM 3626 C C . TRP A 1 469 ? -7.883 0.773 -6.223 1.00 95.06 469 TRP A C 1
ATOM 3628 O O . TRP A 1 469 ? -8.591 0.336 -7.124 1.00 95.06 469 TRP A O 1
ATOM 3638 N N . PHE A 1 470 ? -7.923 0.279 -4.986 1.00 95.19 470 PHE A N 1
ATOM 3639 C CA . PHE A 1 470 ? -8.729 -0.880 -4.629 1.00 95.19 470 PHE A CA 1
ATOM 3640 C C . PHE A 1 470 ? -10.227 -0.606 -4.777 1.00 95.19 470 PHE A C 1
ATOM 3642 O O . PHE A 1 470 ? -10.966 -1.478 -5.220 1.00 95.19 470 PHE A O 1
ATOM 3649 N N . ALA A 1 471 ? -10.681 0.611 -4.467 1.00 94.81 471 ALA A N 1
ATOM 3650 C CA . ALA A 1 471 ? -12.059 1.022 -4.708 1.00 94.81 471 ALA A CA 1
ATOM 3651 C C . ALA A 1 471 ? -12.421 1.000 -6.205 1.00 94.81 471 ALA A C 1
ATOM 3653 O O . ALA A 1 471 ? -13.488 0.494 -6.548 1.00 94.81 471 ALA A O 1
ATOM 3654 N N . HIS A 1 472 ? -11.537 1.485 -7.089 1.00 94.69 472 HIS A N 1
ATOM 3655 C CA . HIS A 1 472 ? -11.748 1.391 -8.541 1.00 94.69 472 HIS A CA 1
ATOM 3656 C C . HIS A 1 472 ? -11.768 -0.066 -9.004 1.00 94.69 472 HIS A C 1
ATOM 3658 O O . HIS A 1 472 ? -12.728 -0.481 -9.643 1.00 94.69 472 HIS A O 1
ATOM 3664 N N . LEU A 1 473 ? -10.781 -0.866 -8.583 1.00 94.12 473 LEU A N 1
ATOM 3665 C CA . LEU A 1 473 ? -10.714 -2.293 -8.897 1.00 94.12 473 LEU A CA 1
ATOM 3666 C C . LEU A 1 473 ? -12.002 -3.025 -8.495 1.00 94.12 473 LEU A C 1
ATOM 3668 O O . LEU A 1 473 ? -12.539 -3.814 -9.270 1.00 94.12 473 LEU A O 1
ATOM 3672 N N . LEU A 1 474 ? -12.511 -2.769 -7.286 1.00 93.62 474 LEU A N 1
ATOM 3673 C CA . LEU A 1 474 ? -13.774 -3.334 -6.815 1.00 93.62 474 LEU A CA 1
ATOM 3674 C C . LEU A 1 474 ? -14.956 -2.885 -7.671 1.00 93.62 474 LEU A C 1
ATOM 3676 O O . LEU A 1 474 ? -15.799 -3.717 -8.000 1.00 93.62 474 LEU A O 1
ATOM 3680 N N . GLY A 1 475 ? -15.020 -1.599 -8.019 1.00 93.50 475 GLY A N 1
ATOM 3681 C CA . GLY A 1 475 ? -16.052 -1.046 -8.891 1.00 93.50 475 GLY A CA 1
ATOM 3682 C C . GLY A 1 475 ? -16.089 -1.754 -10.242 1.00 93.50 475 GLY A C 1
ATOM 3683 O O . GLY A 1 475 ? -17.132 -2.290 -10.616 1.00 93.50 475 GLY A O 1
ATOM 3684 N N . ASP A 1 476 ? -14.943 -1.842 -10.914 1.00 93.75 476 ASP A N 1
ATOM 3685 C CA . ASP A 1 476 ? -14.808 -2.494 -12.220 1.00 93.75 476 ASP A CA 1
ATOM 3686 C C . ASP A 1 476 ? -15.151 -3.987 -12.128 1.00 93.75 476 ASP A C 1
ATOM 3688 O O . ASP A 1 476 ? -15.925 -4.519 -12.928 1.00 93.75 476 ASP A O 1
ATOM 3692 N N . THR A 1 477 ? -14.653 -4.664 -11.089 1.00 92.94 477 THR A N 1
ATOM 3693 C CA . THR A 1 477 ? -14.933 -6.086 -10.858 1.00 92.94 477 THR A CA 1
ATOM 3694 C C . THR A 1 477 ? -16.428 -6.331 -10.646 1.00 92.94 477 THR A C 1
ATOM 3696 O O . THR A 1 477 ? -16.992 -7.252 -11.236 1.00 92.94 477 THR A O 1
ATOM 3699 N N . LEU A 1 478 ? -17.092 -5.519 -9.817 1.00 92.50 478 LEU A N 1
ATOM 3700 C CA . LEU A 1 478 ? -18.527 -5.634 -9.555 1.00 92.50 478 LEU A CA 1
ATOM 3701 C C . LEU A 1 478 ? -19.351 -5.353 -10.811 1.00 92.50 478 LEU A C 1
ATOM 3703 O O . LEU A 1 478 ? -20.278 -6.105 -11.098 1.00 92.50 478 LEU A O 1
ATOM 3707 N N . GLN A 1 479 ? -18.990 -4.335 -11.595 1.00 94.00 479 GLN A N 1
ATOM 3708 C CA . GLN A 1 479 ? -19.648 -4.055 -12.872 1.00 94.00 479 GLN A CA 1
ATOM 3709 C C . GLN A 1 479 ? -19.554 -5.249 -13.827 1.00 94.00 479 GLN A C 1
ATOM 3711 O O . GLN A 1 479 ? -20.558 -5.637 -14.422 1.00 94.00 479 GLN A O 1
ATOM 3716 N N . GLN A 1 480 ? -18.385 -5.887 -13.923 1.00 93.44 480 GLN A N 1
ATOM 3717 C CA . GLN A 1 480 ? -18.208 -7.097 -14.728 1.00 93.44 480 GLN A CA 1
ATOM 3718 C C . GLN A 1 480 ? -19.043 -8.278 -14.207 1.00 93.44 480 GLN A C 1
ATOM 3720 O O . GLN A 1 480 ? -19.591 -9.035 -15.005 1.00 93.44 480 GLN A O 1
ATOM 3725 N N . LEU A 1 481 ? -19.138 -8.463 -12.884 1.00 92.44 481 LEU A N 1
ATOM 3726 C CA . LEU A 1 481 ? -19.958 -9.517 -12.271 1.00 92.44 481 LEU A CA 1
ATOM 3727 C C . LEU A 1 481 ? -21.458 -9.303 -12.548 1.00 92.44 481 LEU A C 1
ATOM 3729 O O . LEU A 1 481 ? -22.154 -10.254 -12.902 1.00 92.44 481 LEU A O 1
ATOM 3733 N N . VAL A 1 482 ? -21.941 -8.062 -12.434 1.00 93.19 482 VAL A N 1
ATOM 3734 C CA . VAL A 1 482 ? -23.334 -7.686 -12.731 1.00 93.19 482 VAL A CA 1
ATOM 3735 C C . VAL A 1 482 ? -23.637 -7.859 -14.218 1.00 93.19 482 VAL A C 1
ATOM 3737 O O . VAL A 1 482 ? -24.639 -8.475 -14.573 1.00 93.19 482 VAL A O 1
ATOM 3740 N N . ALA A 1 483 ? -22.752 -7.390 -15.103 1.00 94.44 483 ALA A N 1
ATOM 3741 C CA . ALA A 1 483 ? -22.910 -7.554 -16.549 1.00 94.44 483 ALA A CA 1
ATOM 3742 C C . ALA A 1 483 ? -22.945 -9.033 -16.976 1.00 94.44 483 ALA A C 1
ATOM 3744 O O . ALA A 1 483 ? -23.631 -9.384 -17.934 1.00 94.44 483 ALA A O 1
ATOM 3745 N N . ALA A 1 484 ? -22.242 -9.905 -16.246 1.00 94.19 484 ALA A N 1
ATOM 3746 C CA . ALA A 1 484 ? -22.258 -11.350 -16.455 1.00 94.19 484 ALA A CA 1
ATOM 3747 C C . ALA A 1 484 ? -23.466 -12.064 -15.807 1.00 94.19 484 ALA A C 1
ATOM 3749 O O . ALA A 1 484 ? -23.615 -13.273 -15.983 1.00 94.19 484 ALA A O 1
ATOM 3750 N N . GLY A 1 485 ? -24.321 -11.355 -15.057 1.00 92.56 485 GLY A N 1
ATOM 3751 C CA . GLY A 1 485 ? -25.446 -11.943 -14.319 1.00 92.56 485 GLY A CA 1
ATOM 3752 C C . GLY A 1 485 ? -25.018 -12.854 -13.163 1.00 92.56 485 GLY A C 1
ATOM 3753 O O . GLY A 1 485 ? -25.777 -13.724 -12.740 1.00 92.56 485 GLY A O 1
ATOM 3754 N N . GLU A 1 486 ? -23.787 -12.696 -12.673 1.00 88.69 486 GLU A N 1
ATOM 3755 C CA . GLU A 1 486 ? -23.208 -13.535 -11.618 1.00 88.69 486 GLU A CA 1
ATOM 3756 C C . GLU A 1 486 ? -23.509 -13.006 -10.209 1.00 88.69 486 GLU A C 1
ATOM 3758 O O . GLU A 1 486 ? -23.323 -13.727 -9.228 1.00 88.69 486 GLU A O 1
ATOM 3763 N N . VAL A 1 487 ? -23.953 -11.752 -10.108 1.00 84.62 487 VAL A N 1
ATOM 3764 C CA . VAL A 1 487 ? -24.409 -11.092 -8.880 1.00 84.62 487 VAL A CA 1
ATOM 3765 C C . VAL A 1 487 ? -25.667 -10.288 -9.225 1.00 84.62 487 VAL A C 1
ATOM 3767 O O . VAL A 1 487 ? -25.733 -9.701 -10.306 1.00 84.62 487 VAL A O 1
ATOM 3770 N N . ALA A 1 488 ? -26.665 -10.341 -8.337 1.00 67.31 488 ALA A N 1
ATOM 3771 C CA . ALA A 1 488 ? -27.984 -9.727 -8.514 1.00 67.31 488 ALA A CA 1
ATOM 3772 C C . ALA A 1 488 ? -27.990 -8.213 -8.276 1.00 67.31 488 ALA A C 1
ATOM 3774 O O . ALA A 1 488 ? -27.222 -7.754 -7.398 1.00 67.31 488 ALA A O 1
#

Mean predicted aligned error: 16.28 Å

Secondary structure (DSSP, 8-state):
-TTSHHHHHHHHHHHHHHHHHHHHHHHHHHHHHHHHHHHHHHHHHHHHHHHHHHHHHHHHHHHHHHHHHHHHHHHHHHHHHHHHHHHHHHHHHHHHHHHHHHHHHHHHHHHHHHHHHHHHHHHHHHHHHHHHHHHHHHHHHHHHHHHHHHHHHHHHHHHHHHHHHHHHHHHHHHHHHHHHHHHHHHHHHHHHHHHHHHHHHHTTSSS---TTTT-TTEEEEHHIIIIIIHHHHHHTT--TTSBHHHHIIIIIHHHHHTSB-TTTS-B---GGGG--STTTEEE-SEEEE--TTSBHHHHHHHHHHHHHHTT--TTT-EEE-HHHHS-HHHHHHHHHTT-PPPHHHHHHHHHHHHHHH-EEEEE-EETTEEHHHHBHHHHHHHHHHHHT-TTT-EEEEE--HHHHHHHHHHHHHSSSHHHHHHHHHHHT--GGG-B-SSHHHHHHHHHHHHHHH-HHHHHHHHHHHHHHHHHHHHHHHHHHHHHTTS--

Solvent-accessible surface area (backbone atoms only — not comparable to full-atom values): 25737 Å² total; per-residue (Å²): 115,90,69,64,68,65,62,61,65,64,64,57,66,62,59,56,62,57,56,58,55,55,55,58,56,54,58,56,52,55,55,54,55,53,54,54,52,52,54,52,54,52,55,52,52,53,49,55,51,50,54,51,50,51,56,45,53,52,51,54,50,51,52,52,52,50,53,49,51,54,50,52,51,50,50,51,52,50,53,52,52,52,53,50,52,50,51,52,52,51,50,54,51,52,54,50,52,52,49,51,51,52,51,51,53,52,52,53,50,52,52,52,51,52,51,53,50,52,52,51,51,51,51,54,52,53,49,52,54,49,53,50,52,51,51,52,51,49,52,56,50,51,56,51,49,54,53,50,49,53,52,48,54,53,50,49,52,52,49,52,52,52,47,55,53,47,49,58,50,49,52,54,48,50,54,52,48,51,54,51,48,50,58,44,49,54,50,47,52,52,49,49,53,50,47,52,55,49,45,68,65,47,77,78,54,87,83,73,78,62,90,36,69,46,44,96,55,33,9,39,7,42,40,25,46,61,48,59,49,46,53,50,39,49,73,71,77,45,60,51,80,42,29,38,55,58,49,27,60,69,45,26,26,60,67,6,44,86,32,66,16,72,69,76,75,40,74,20,14,17,35,52,72,76,58,72,57,66,56,33,36,36,60,26,59,28,33,51,42,56,49,57,76,41,30,44,38,53,54,39,50,33,48,53,49,49,23,59,78,69,73,47,58,39,43,76,40,10,37,28,35,67,68,37,50,39,44,54,25,43,53,49,56,32,47,75,71,71,46,73,81,58,66,67,59,55,50,51,52,53,50,52,44,50,63,72,41,24,27,38,37,32,44,32,52,45,71,65,58,44,43,26,59,45,26,42,64,34,40,48,54,52,48,58,37,58,72,57,31,72,91,53,16,39,78,45,81,42,62,30,64,74,52,50,51,52,48,54,53,40,62,70,73,39,99,50,60,60,58,56,47,27,52,48,40,49,70,65,59,46,78,86,70,25,42,60,98,42,70,68,60,40,55,52,50,51,50,49,47,31,73,77,62,32,63,82,46,46,50,57,53,50,35,50,52,50,52,53,50,49,51,49,53,50,50,56,50,49,51,53,34,42,74,68,68,70,47,136

pLDDT: mean 85.48, std 12.49, range [48.97, 98.69]

Radius of gyration: 75.83 Å; Cα contacts (8 Å, |Δi|>4): 455; chains: 1; bounding box: 112×72×270 Å